Protein AF-0000000084550722 (afdb_homodimer)

Nearest PDB structures (foldseek):
  2cnt-assembly4_D  TM=8.130E-01  e=4.877E-07  Salmonella enterica subsp. enterica serovar Typhimurium str. LT2
  2a4n-assembly1_A  TM=6.985E-01  e=1.182E-06  Enterococcus faecium
  4u9w-assembly1_A  TM=6.053E-01  e=1.329E-04  Homo sapiens
  4u9w-assembly3_C  TM=6.004E-01  e=2.131E-04  Homo sapiens
  4u9w-assembly4_D  TM=6.083E-01  e=2.260E-04  Homo sapiens

Foldseek 3Di:
DWDWDWFDDDHDIKIKIKDQDDLVCVVVQQVLCCQQDDPPPDSVLTDDSQLVVLQCVQPSLQWMFMDINRHTFKIWGWAAAQPLVDAAALCGCCVSSSNPVGDPPHQEIETNDITGRPVCPPRCVRLVSVVSVLVSNLVSVGWKYKYWAAQLQCLVCVVPDPLVVVVVCCLVVNDPGPIPVVVVVSVWHFDDKHALRADDVSRNNITTIIMGTNPVPD/DWDWDWFDDPHDIKIKIKDQDDLVCVVVQQVLCCQQDDPPPDSVLGDDSQLVVLQCVQPSLQWMFMDINRHTFKIWGWAAAQPPVDAAALCGCCVSSSNPVGDPPHQEIETNDITGRPVCPPRCVRLVSVVSVLVSNLVSVGWKYKYWAAQLQCLVCVVPDPLVVVVVCCLVVNDPGPIPVVVVVSVWHFDDKHALRADDVSRNNITTIIMGTNPVPD

Secondary structure (DSSP, 8-state):
-EEEEEEEETTEEEEEEEEE--GGGHHHHHHHHHHHS-TTS-GGGS--HHHHHHHHHH-GGGEEEEEETTEEEEEEEEEEES-TTS---HHHHHTTTT-TT--TT-SEEEEEEEEE-GGGTTS-HHHHHHHHHHHHHHHHT-SEEEEEE--GGGGGTTTTS-HHHHHHHHHTTSS--TTHHHHHHTT-EEEEEETT-S--GGGTT-EEEEEEE-TT--/-EEEEEEEETTEEEEEEEEE--GGGHHHHHHHHHHHS-TTS-GGGS--HHHHHHHHHH-GGGEEEEEETTEEEEEEEEEEES-TTS---HHHHHTTTT-TT--TT-SEEEEEEEEE-GGGTTS-HHHHHHHHHHHHHHHHT-SEEEEEE--GGGGGTTTTS-HHHHHHHHHTTSS--TTHHHHHHTT-EEEEEETT-S--GGGTT-EEEEEEE-TT--

pLDDT: mean 95.19, std 5.8, range [63.72, 98.81]

Radius of gyration: 22.68 Å; Cα contacts (8 Å, |Δi|>4): 903; chains: 2; bounding box: 43×63×56 Å

InterPro domains:
  IPR000182 GNAT domain [PF00583] (28-143)
  IPR000182 GNAT domain [PS51186] (16-215)
  IPR016181 Acyl-CoA N-acyltransferase [SSF55729] (16-145)

Solvent-accessible surface area (backbone atoms only — not comparable to full-atom values): 23293 Å² total; per-residue (Å²): 93,50,40,70,38,48,42,72,58,93,83,42,73,40,48,34,38,39,28,54,55,55,82,90,42,46,69,60,51,40,51,39,46,48,64,53,48,42,82,88,47,60,72,85,72,46,74,46,70,67,31,54,50,33,38,51,69,72,34,39,90,33,24,35,28,33,24,51,72,85,37,85,38,32,37,37,34,35,37,30,29,78,68,78,86,53,92,64,29,55,49,68,74,23,46,70,65,30,38,78,70,49,31,96,81,28,42,28,39,33,49,71,49,74,47,56,27,68,91,53,62,91,67,56,58,69,50,52,54,48,48,52,50,53,45,45,32,42,59,72,66,30,54,24,39,36,33,74,36,54,38,56,50,43,57,79,42,57,92,77,45,52,72,69,55,51,49,52,33,36,77,71,49,75,42,80,26,77,49,51,48,48,40,28,64,63,39,33,41,84,73,46,81,36,71,71,20,49,97,37,77,41,28,71,16,26,21,36,35,30,30,38,66,28,34,77,68,127,92,51,40,70,37,48,42,75,58,102,76,43,73,39,49,32,40,39,28,55,55,55,81,89,41,45,69,60,50,41,51,39,45,47,65,53,47,42,82,87,46,60,71,86,72,45,74,45,70,68,33,55,51,33,36,51,68,73,35,42,88,33,23,34,29,31,24,51,74,85,37,84,39,34,38,38,34,36,38,29,31,78,68,78,87,54,92,62,30,54,49,69,76,23,46,69,67,30,38,78,71,49,30,96,81,28,40,28,39,33,50,71,49,75,47,56,28,66,92,53,63,91,66,55,57,68,49,53,53,49,50,52,50,53,46,45,32,42,60,71,65,30,55,24,39,35,33,72,35,52,37,57,48,42,56,80,43,55,93,77,44,53,71,68,55,50,48,52,33,36,77,70,50,75,41,81,27,78,49,51,46,49,40,27,62,64,40,33,41,84,73,47,80,35,73,70,20,48,97,37,77,41,27,71,15,26,21,36,35,31,30,37,68,30,32,78,66,126

Structure (mmCIF, N/CA/C/O backbone):
data_AF-0000000084550722-model_v1
#
loop_
_entity.id
_entity.type
_entity.pdbx_description
1 polymer 'N-acetyltransferase GCN5'
#
loop_
_atom_site.group_PDB
_atom_site.id
_atom_site.type_symbol
_atom_site.label_atom_id
_atom_site.label_alt_id
_atom_site.label_comp_id
_atom_site.label_asym_id
_atom_site.label_entity_id
_atom_site.label_seq_id
_atom_site.pdbx_PDB_ins_code
_atom_site.Cartn_x
_atom_site.Cartn_y
_atom_site.Cartn_z
_atom_site.occupancy
_atom_site.B_iso_or_equiv
_atom_site.auth_seq_id
_atom_site.auth_comp_id
_atom_site.auth_asym_id
_atom_site.auth_atom_id
_atom_site.pdbx_PDB_model_num
ATOM 1 N N . MET A 1 1 ? 12.133 0.749 10.172 1 95.81 1 MET A N 1
ATOM 2 C CA . MET A 1 1 ? 11.656 0.636 8.805 1 95.81 1 MET A CA 1
ATOM 3 C C . MET A 1 1 ? 12.812 0.672 7.812 1 95.81 1 MET A C 1
ATOM 5 O O . MET A 1 1 ? 13.703 1.52 7.922 1 95.81 1 MET A O 1
ATOM 9 N N . ASN A 1 2 ? 12.953 -0.223 6.938 1 97.06 2 ASN A N 1
ATOM 10 C CA . ASN A 1 2 ? 13.828 -0.242 5.766 1 97.06 2 ASN A CA 1
ATOM 11 C C . ASN A 1 2 ? 13.203 -1.031 4.617 1 97.06 2 ASN A C 1
ATOM 13 O O . ASN A 1 2 ? 13.078 -2.254 4.695 1 97.06 2 ASN A O 1
ATOM 17 N N . LYS A 1 3 ? 12.828 -0.32 3.633 1 97.19 3 LYS A N 1
ATOM 18 C CA . LYS A 1 3 ? 12.047 -0.881 2.531 1 97.19 3 LYS A CA 1
ATOM 19 C C . LYS A 1 3 ? 12.602 -0.426 1.182 1 97.19 3 LYS A C 1
ATOM 21 O O . LYS A 1 3 ? 12.82 0.767 0.967 1 97.19 3 LYS A O 1
ATOM 26 N N . ASN A 1 4 ? 12.852 -1.379 0.296 1 97.31 4 ASN A N 1
ATOM 27 C CA . ASN A 1 4 ? 13.273 -1.083 -1.07 1 97.31 4 ASN A CA 1
ATOM 28 C C . ASN A 1 4 ? 12.195 -1.471 -2.082 1 97.31 4 ASN A C 1
ATOM 30 O O . ASN A 1 4 ? 11.547 -2.504 -1.935 1 97.31 4 ASN A O 1
ATOM 34 N N . LEU A 1 5 ? 12.016 -0.665 -3.059 1 97.38 5 LEU A N 1
ATOM 35 C CA . LEU A 1 5 ? 11.078 -0.958 -4.133 1 97.38 5 LEU A CA 1
ATOM 36 C C . LEU A 1 5 ? 11.453 -0.206 -5.406 1 97.38 5 LEU A C 1
ATOM 38 O O . LEU A 1 5 ? 12.375 0.611 -5.398 1 97.38 5 LEU A O 1
ATOM 42 N N . PHE A 1 6 ? 10.797 -0.544 -6.484 1 96.25 6 PHE A N 1
ATOM 43 C CA . PHE A 1 6 ? 10.945 0.163 -7.75 1 96.25 6 PHE A CA 1
ATOM 44 C C . PHE A 1 6 ? 9.695 0.983 -8.062 1 96.25 6 PHE A C 1
ATOM 46 O O . PHE A 1 6 ? 8.578 0.573 -7.734 1 96.25 6 PHE A O 1
ATOM 53 N N . ILE A 1 7 ? 9.898 2.1 -8.617 1 95.5 7 ILE A N 1
ATOM 54 C CA . ILE A 1 7 ? 8.812 2.873 -9.219 1 95.5 7 ILE A CA 1
ATOM 55 C C . ILE A 1 7 ? 9.086 3.074 -10.703 1 95.5 7 ILE A C 1
ATOM 57 O O . ILE A 1 7 ? 10.234 3.283 -11.109 1 95.5 7 ILE A O 1
ATOM 61 N N . PHE A 1 8 ? 8.016 2.941 -11.477 1 91.69 8 PHE A N 1
ATOM 62 C CA . PHE A 1 8 ? 8.125 3.117 -12.922 1 91.69 8 PHE A CA 1
ATOM 63 C C . PHE A 1 8 ? 7.387 4.371 -13.375 1 91.69 8 PHE A C 1
ATOM 65 O O . PHE A 1 8 ? 6.258 4.621 -12.945 1 91.69 8 PHE A O 1
ATOM 72 N N . ASN A 1 9 ? 7.926 5.152 -14.023 1 88.94 9 ASN A N 1
ATOM 73 C CA . ASN A 1 9 ? 7.336 6.328 -14.656 1 88.94 9 ASN A CA 1
ATOM 74 C C . ASN A 1 9 ? 7.758 6.457 -16.109 1 88.94 9 ASN A C 1
ATOM 76 O O . ASN A 1 9 ? 8.938 6.664 -16.406 1 88.94 9 ASN A O 1
ATOM 80 N N . LYS A 1 10 ? 6.789 6.254 -17.031 1 80.94 10 LYS A N 1
ATOM 81 C CA . LYS A 1 10 ? 7.039 6.164 -18.469 1 80.94 10 LYS A CA 1
ATOM 82 C C . LYS A 1 10 ? 8.039 5.055 -18.781 1 80.94 10 LYS A C 1
ATOM 84 O O . LYS A 1 10 ? 7.84 3.9 -18.391 1 80.94 10 LYS A O 1
ATOM 89 N N . SER A 1 11 ? 9.188 5.195 -19.156 1 77.5 11 SER A N 1
ATOM 90 C CA . SER A 1 11 ? 10.133 4.156 -19.531 1 77.5 11 SER A CA 1
ATOM 91 C C . SER A 1 11 ? 11.32 4.113 -18.578 1 77.5 11 SER A C 1
ATOM 93 O O . SER A 1 11 ? 12.312 3.434 -18.844 1 77.5 11 SER A O 1
ATOM 95 N N . LYS A 1 12 ? 11.047 4.867 -17.562 1 89.25 12 LYS A N 1
ATOM 96 C CA . LYS A 1 12 ? 12.18 4.906 -16.641 1 89.25 12 LYS A CA 1
ATOM 97 C C . LYS A 1 12 ? 11.844 4.211 -15.32 1 89.25 12 LYS A C 1
ATOM 99 O O . LYS A 1 12 ? 10.75 4.375 -14.789 1 89.25 12 LYS A O 1
ATOM 104 N N . ARG A 1 13 ? 12.766 3.367 -14.82 1 92.81 13 ARG A N 1
ATOM 105 C CA . ARG A 1 13 ? 12.656 2.699 -13.531 1 92.81 13 ARG A CA 1
ATOM 106 C C . ARG A 1 13 ? 13.516 3.398 -12.477 1 92.81 13 ARG A C 1
ATOM 108 O O . ARG A 1 13 ? 14.688 3.68 -12.711 1 92.81 13 ARG A O 1
ATOM 115 N N . TYR A 1 14 ? 12.945 3.74 -11.297 1 95.38 14 TYR A N 1
ATOM 116 C CA . TYR A 1 14 ? 13.625 4.375 -10.172 1 95.38 14 TYR A CA 1
ATOM 117 C C . TYR A 1 14 ? 13.766 3.414 -9 1 95.38 14 TYR A C 1
ATOM 119 O O . TYR A 1 14 ? 12.836 2.658 -8.703 1 95.38 14 TYR A O 1
ATOM 127 N N . GLU A 1 15 ? 14.945 3.432 -8.43 1 96.69 15 GLU A N 1
ATOM 128 C CA . GLU A 1 15 ? 15.117 2.723 -7.164 1 96.69 15 GLU A CA 1
ATOM 129 C C . GLU A 1 15 ? 14.688 3.592 -5.984 1 96.69 15 GLU A C 1
ATOM 131 O O . GLU A 1 15 ? 15.148 4.727 -5.844 1 96.69 15 GLU A O 1
ATOM 136 N N . VAL A 1 16 ? 13.859 3.064 -5.219 1 98.12 16 VAL A N 1
ATOM 137 C CA . VAL A 1 16 ? 13.297 3.838 -4.117 1 98.12 16 VAL A CA 1
ATOM 138 C C . VAL A 1 16 ? 13.562 3.123 -2.795 1 98.12 16 VAL A C 1
ATOM 140 O O . VAL A 1 16 ? 13.484 1.896 -2.719 1 98.12 16 VAL A O 1
ATOM 143 N N . ARG A 1 17 ? 13.914 3.898 -1.802 1 98.5 17 ARG A N 1
ATOM 144 C CA . ARG A 1 17 ? 14.148 3.365 -0.464 1 98.5 17 ARG A CA 1
ATOM 145 C C . ARG A 1 17 ? 13.406 4.18 0.589 1 98.5 17 ARG A C 1
ATOM 147 O O . ARG A 1 17 ? 13.469 5.41 0.585 1 98.5 17 ARG A O 1
ATOM 154 N N . VAL A 1 18 ? 12.586 3.58 1.437 1 98.75 18 VAL A N 1
ATOM 155 C CA . VAL A 1 18 ? 11.945 4.203 2.594 1 98.75 18 VAL A CA 1
ATOM 156 C C . VAL A 1 18 ? 12.656 3.762 3.871 1 98.75 18 VAL A C 1
ATOM 158 O O . VAL A 1 18 ? 12.914 2.572 4.07 1 98.75 18 VAL A O 1
ATOM 161 N N . ARG A 1 19 ? 13 4.648 4.676 1 98.69 19 ARG A N 1
ATOM 162 C CA . ARG A 1 19 ? 13.703 4.352 5.922 1 98.69 19 ARG A CA 1
ATOM 163 C C . ARG A 1 19 ? 13.461 5.438 6.961 1 98.69 19 ARG A C 1
ATOM 165 O O . ARG A 1 19 ? 12.922 6.5 6.641 1 98.69 19 ARG A O 1
ATOM 172 N N . ASN A 1 20 ? 13.766 5.113 8.227 1 98.69 20 ASN A N 1
ATOM 173 C CA . ASN A 1 20 ? 13.766 6.16 9.242 1 98.69 20 ASN A CA 1
ATOM 174 C C . ASN A 1 20 ? 14.875 7.176 9 1 98.69 20 ASN A C 1
ATOM 176 O O . ASN A 1 20 ? 15.992 6.809 8.617 1 98.69 20 ASN A O 1
ATOM 180 N N . TYR A 1 21 ? 14.523 8.469 9.148 1 98.56 21 TYR A N 1
ATOM 181 C CA . TYR A 1 21 ? 15.586 9.453 9 1 98.56 21 TYR A CA 1
ATOM 182 C C . TYR A 1 21 ? 16.312 9.672 10.32 1 98.56 21 TYR A C 1
ATOM 184 O O . TYR A 1 21 ? 15.773 9.391 11.391 1 98.56 21 TYR A O 1
ATOM 192 N N . THR A 1 22 ? 17.578 10.102 10.195 1 98.06 22 THR A N 1
ATOM 193 C CA . THR A 1 22 ? 18.469 10.367 11.32 1 98.06 22 THR A CA 1
ATOM 194 C C . THR A 1 22 ? 19 11.797 11.266 1 98.06 22 THR A C 1
ATOM 196 O O . THR A 1 22 ? 18.656 12.562 10.359 1 98.06 22 THR A O 1
ATOM 199 N N . ASN A 1 23 ? 19.781 12.109 12.273 1 98.06 23 ASN A N 1
ATOM 200 C CA . ASN A 1 23 ? 20.359 13.453 12.32 1 98.06 23 ASN A CA 1
ATOM 201 C C . ASN A 1 23 ? 21.203 13.75 11.086 1 98.06 23 ASN A C 1
ATOM 203 O O . ASN A 1 23 ? 21.328 14.906 10.688 1 98.06 23 ASN A O 1
ATOM 207 N N . GLU A 1 24 ? 21.703 12.75 10.43 1 98 24 GLU A N 1
ATOM 208 C CA . GLU A 1 24 ? 22.5 12.93 9.219 1 98 24 GLU A CA 1
ATOM 209 C C . GLU A 1 24 ? 21.641 13.461 8.07 1 98 24 GLU A C 1
ATOM 211 O O . GLU A 1 24 ? 22.172 13.961 7.074 1 98 24 GLU A O 1
ATOM 216 N N . ASP A 1 25 ? 20.344 13.375 8.211 1 98.25 25 ASP A N 1
ATOM 217 C CA . ASP A 1 25 ? 19.422 13.758 7.141 1 98.25 25 ASP A CA 1
ATOM 218 C C . ASP A 1 25 ? 18.875 15.164 7.363 1 98.25 25 ASP A C 1
ATOM 220 O O . ASP A 1 25 ? 18.141 15.695 6.52 1 98.25 25 ASP A O 1
ATOM 224 N N . PHE A 1 26 ? 19.234 15.82 8.477 1 98 26 PHE A N 1
ATOM 225 C CA . PHE A 1 26 ? 18.547 17.031 8.898 1 98 26 PHE A CA 1
ATOM 226 C C . PHE A 1 26 ? 18.703 18.141 7.859 1 98 26 PHE A C 1
ATOM 228 O O . PHE A 1 26 ? 17.719 18.781 7.477 1 98 26 PHE A O 1
ATOM 235 N N . SER A 1 27 ? 19.922 18.344 7.398 1 97.38 27 SER A N 1
ATOM 236 C CA . SER A 1 27 ? 20.156 19.406 6.418 1 97.38 27 SER A CA 1
ATOM 237 C C . SER A 1 27 ? 19.328 19.188 5.16 1 97.38 27 SER A C 1
ATOM 239 O O . SER A 1 27 ? 18.688 20.109 4.652 1 97.38 27 SER A O 1
ATOM 241 N N . ASP A 1 28 ? 19.312 17.938 4.66 1 97.38 28 ASP A N 1
ATOM 242 C CA . ASP A 1 28 ? 18.547 17.609 3.463 1 97.38 28 ASP A CA 1
ATOM 243 C C . ASP A 1 28 ? 17.047 17.766 3.709 1 97.38 28 ASP A C 1
ATOM 245 O O . ASP A 1 28 ? 16.297 18.188 2.82 1 97.38 28 ASP A O 1
ATOM 249 N N . LEU A 1 29 ? 16.609 17.406 4.906 1 97.62 29 LEU A N 1
ATOM 250 C CA . LEU A 1 29 ? 15.195 17.516 5.25 1 97.62 29 LEU A CA 1
ATOM 251 C C . LEU A 1 29 ? 14.75 18.969 5.266 1 97.62 29 LEU A C 1
ATOM 253 O O . LEU A 1 29 ? 13.672 19.312 4.773 1 97.62 29 LEU A O 1
ATOM 257 N N . ILE A 1 30 ? 15.531 19.844 5.859 1 95.88 30 ILE A N 1
ATOM 258 C CA . ILE A 1 30 ? 15.211 21.266 5.934 1 95.88 30 ILE A CA 1
ATOM 259 C C . ILE A 1 30 ? 15.18 21.859 4.527 1 95.88 30 ILE A C 1
ATOM 261 O O . ILE A 1 30 ? 14.273 22.625 4.191 1 95.88 30 ILE A O 1
ATOM 265 N N . GLU A 1 31 ? 16.141 21.438 3.709 1 94.5 31 GLU A N 1
ATOM 266 C CA . GLU A 1 31 ? 16.156 21.891 2.324 1 94.5 31 GLU A CA 1
ATOM 267 C C . GLU A 1 31 ? 14.93 21.406 1.561 1 94.5 31 GLU A C 1
ATOM 269 O O . GLU A 1 31 ? 14.367 22.156 0.753 1 94.5 31 GLU A O 1
ATOM 274 N N . LEU A 1 32 ? 14.578 20.203 1.771 1 94.88 32 LEU A N 1
ATOM 275 C CA . LEU A 1 32 ? 13.375 19.625 1.174 1 94.88 32 LEU A CA 1
ATOM 276 C C . LEU A 1 32 ? 12.148 20.469 1.498 1 94.88 32 LEU A C 1
ATOM 278 O O . LEU A 1 32 ? 11.344 20.766 0.614 1 94.88 32 LEU A O 1
ATOM 282 N N . GLN A 1 33 ? 11.977 20.844 2.766 1 92.44 33 GLN A N 1
ATOM 283 C CA . GLN A 1 33 ? 10.844 21.672 3.178 1 92.44 33 GLN A CA 1
ATOM 284 C C . GLN A 1 33 ? 10.875 23.031 2.48 1 92.44 33 GLN A C 1
ATOM 286 O O . GLN A 1 33 ? 9.836 23.531 2.043 1 92.44 33 GLN A O 1
ATOM 291 N N . ARG A 1 34 ? 12.039 23.578 2.414 1 91.31 34 ARG A N 1
ATOM 292 C CA . ARG A 1 34 ? 12.188 24.875 1.753 1 91.31 34 ARG A CA 1
ATOM 293 C C . ARG A 1 34 ? 11.695 24.812 0.311 1 91.31 34 ARG A C 1
ATOM 295 O O . ARG A 1 34 ? 11.031 25.734 -0.166 1 91.31 34 ARG A O 1
ATOM 302 N N . LYS A 1 35 ? 12.008 23.719 -0.384 1 90.75 35 LYS A N 1
ATOM 303 C CA . LYS A 1 35 ? 11.586 23.547 -1.77 1 90.75 35 LYS A CA 1
ATOM 304 C C . LYS A 1 35 ? 10.078 23.312 -1.86 1 90.75 35 LYS A C 1
ATOM 306 O O . LYS A 1 35 ? 9.422 23.844 -2.756 1 90.75 35 LYS A O 1
ATOM 311 N N . ALA A 1 36 ? 9.602 22.5 -0.955 1 85.56 36 ALA A N 1
ATOM 312 C CA . ALA A 1 36 ? 8.195 22.109 -0.988 1 85.56 36 ALA A CA 1
ATOM 313 C C . ALA A 1 36 ? 7.289 23.266 -0.608 1 85.56 36 ALA A C 1
ATOM 315 O O . ALA A 1 36 ? 6.152 23.359 -1.077 1 85.56 36 ALA A O 1
ATOM 316 N N . PHE A 1 37 ? 7.75 24.078 0.246 1 83.88 37 PHE A N 1
ATOM 317 C CA . PHE A 1 37 ? 6.992 25.234 0.732 1 83.88 37 PHE A CA 1
ATOM 318 C C . PHE A 1 37 ? 7.77 26.516 0.509 1 83.88 37 PHE A C 1
ATOM 320 O O . PHE A 1 37 ? 8.227 27.156 1.466 1 83.88 37 PHE A O 1
ATOM 327 N N . PRO A 1 38 ? 7.75 26.891 -0.696 1 76 38 PRO A N 1
ATOM 328 C CA . PRO A 1 38 ? 8.516 28.094 -1.02 1 76 38 PRO A CA 1
ATOM 329 C C . PRO A 1 38 ? 7.836 29.375 -0.546 1 76 38 PRO A C 1
ATOM 331 O O . PRO A 1 38 ? 6.66 29.359 -0.172 1 76 38 PRO A O 1
ATOM 334 N N . PRO A 1 39 ? 8.711 30.453 -0.538 1 72 39 PRO A N 1
ATOM 335 C CA . PRO A 1 39 ? 8.039 31.719 -0.287 1 72 39 PRO A CA 1
ATOM 336 C C . PRO A 1 39 ? 6.785 31.906 -1.145 1 72 39 PRO A C 1
ATOM 338 O O . PRO A 1 39 ? 6.746 31.453 -2.291 1 72 39 PRO A O 1
ATOM 341 N N . PRO A 1 40 ? 5.75 32.562 -0.387 1 72.56 40 PRO A N 1
ATOM 342 C CA . PRO A 1 40 ? 5.738 33.375 0.822 1 72.56 40 PRO A CA 1
ATOM 343 C C . PRO A 1 40 ? 5.547 32.562 2.096 1 72.56 40 PRO A C 1
ATOM 345 O O . PRO A 1 40 ? 5.234 33.125 3.152 1 72.56 40 PRO A O 1
ATOM 348 N N . PHE A 1 41 ? 5.629 31.234 1.91 1 72.94 41 PHE A N 1
ATOM 349 C CA . PHE A 1 41 ? 5.578 30.453 3.133 1 72.94 41 PHE A CA 1
ATOM 350 C C . PHE A 1 41 ? 6.668 30.891 4.105 1 72.94 41 PHE A C 1
ATOM 352 O O . PHE A 1 41 ? 7.832 31.016 3.723 1 72.94 41 PHE A O 1
ATOM 359 N N . PRO A 1 42 ? 6.242 31.219 5.363 1 74.88 42 PRO A N 1
ATOM 360 C CA . PRO A 1 42 ? 7.227 31.719 6.32 1 74.88 42 PRO A CA 1
ATOM 361 C C . PRO A 1 42 ? 8.328 30.703 6.629 1 74.88 42 PRO A C 1
ATOM 363 O O . PRO A 1 42 ? 8.039 29.562 6.988 1 74.88 42 PRO A O 1
ATOM 366 N N . SER A 1 43 ? 9.516 31.141 6.559 1 78 43 SER A N 1
ATOM 367 C CA . SER A 1 43 ? 10.664 30.266 6.754 1 78 43 SER A CA 1
ATOM 368 C C . SER A 1 43 ? 10.734 29.766 8.188 1 78 43 SER A C 1
ATOM 370 O O . SER A 1 43 ? 11.297 28.703 8.453 1 78 43 SER A O 1
ATOM 372 N N . ASP A 1 44 ? 10.18 30.594 9.062 1 77.81 44 ASP A N 1
ATOM 373 C CA . ASP A 1 44 ? 10.234 30.219 10.469 1 77.81 44 ASP A CA 1
ATOM 374 C C . ASP A 1 44 ? 9.32 29.047 10.766 1 77.81 44 ASP A C 1
ATOM 376 O O . ASP A 1 44 ? 9.398 28.438 11.844 1 77.81 44 ASP A O 1
ATOM 380 N N . LEU A 1 45 ? 8.57 28.656 9.719 1 77.56 45 LEU A N 1
ATOM 381 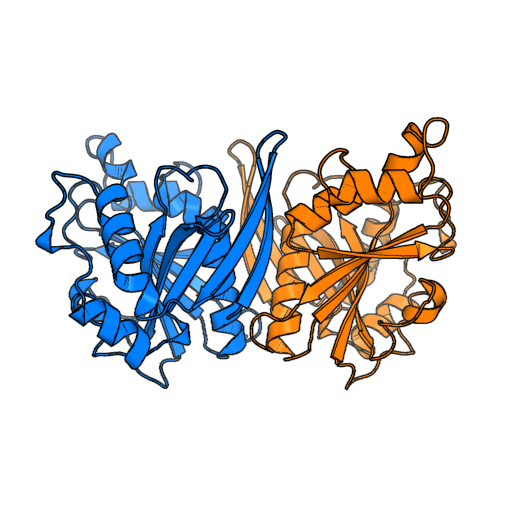C CA . LEU A 1 45 ? 7.648 27.531 9.898 1 77.56 45 LEU A CA 1
ATOM 382 C C . LEU A 1 45 ? 8.242 26.234 9.352 1 77.56 45 LEU A C 1
ATOM 384 O O . LEU A 1 45 ? 7.648 25.172 9.492 1 77.56 45 LEU A O 1
ATOM 388 N N . LEU A 1 46 ? 9.422 26.359 8.852 1 86.38 46 LEU A N 1
ATOM 389 C CA . LEU A 1 46 ? 10.148 25.156 8.445 1 86.38 46 LEU A CA 1
ATOM 390 C C . LEU A 1 46 ? 10.648 24.391 9.656 1 86.38 46 LEU A C 1
ATOM 392 O O . LEU A 1 46 ? 10.742 24.938 10.758 1 86.38 46 LEU A O 1
ATOM 396 N N . TRP A 1 47 ? 10.875 23.125 9.414 1 90.62 47 TRP A N 1
ATOM 397 C CA . TRP A 1 47 ? 11.461 22.344 10.5 1 90.62 47 TRP A CA 1
ATOM 398 C C . TRP A 1 47 ? 12.781 22.953 10.953 1 90.62 47 TRP A C 1
ATOM 400 O O . TRP A 1 47 ? 13.602 23.359 10.125 1 90.62 47 TRP A O 1
ATOM 410 N N . ASN A 1 48 ? 12.992 23.078 12.18 1 93.5 48 ASN A N 1
ATOM 411 C CA . ASN A 1 48 ? 14.297 23.422 12.734 1 93.5 48 ASN A CA 1
ATOM 412 C C . ASN A 1 48 ? 14.969 22.203 13.367 1 93.5 48 ASN A C 1
ATOM 414 O O . ASN A 1 48 ? 14.352 21.141 13.508 1 93.5 48 ASN A O 1
ATOM 418 N N . ASN A 1 49 ? 16.172 22.359 13.664 1 96 49 ASN A N 1
ATOM 419 C CA . ASN A 1 49 ? 16.953 21.25 14.195 1 96 49 ASN A CA 1
ATOM 420 C C . ASN A 1 49 ? 16.359 20.719 15.492 1 96 49 ASN A C 1
ATOM 422 O O . ASN A 1 49 ? 16.422 19.516 15.766 1 96 49 ASN A O 1
ATOM 426 N N . GLU A 1 50 ? 15.828 21.578 16.266 1 96.88 50 GLU A N 1
ATOM 427 C CA . GLU A 1 50 ? 15.25 21.156 17.531 1 96.88 50 GLU A CA 1
ATOM 428 C C . GLU A 1 50 ? 14.016 20.281 17.312 1 96.88 50 GLU A C 1
ATOM 430 O O . GLU A 1 50 ? 13.852 19.25 17.984 1 96.88 50 GLU A O 1
ATOM 435 N N . GLN A 1 51 ? 13.172 20.688 16.438 1 97.5 51 GLN A N 1
ATOM 436 C CA . GLN A 1 51 ? 12 19.875 16.094 1 97.5 51 GLN A CA 1
ATOM 437 C C . GLN A 1 51 ? 12.414 18.516 15.555 1 97.5 51 GLN A C 1
ATOM 439 O O . GLN A 1 51 ? 11.914 17.484 16.016 1 97.5 51 GLN A O 1
ATOM 444 N N . LEU A 1 52 ? 13.328 18.547 14.609 1 98.19 52 LEU A N 1
ATOM 445 C CA . LEU A 1 52 ? 13.789 17.312 14 1 98.19 52 LEU A CA 1
ATOM 446 C C . LEU A 1 52 ? 14.438 16.391 15.031 1 98.19 52 LEU A C 1
ATOM 448 O O . LEU A 1 52 ? 14.227 15.18 15.016 1 98.19 52 LEU A O 1
ATOM 452 N N . THR A 1 53 ? 15.227 16.969 15.945 1 98.56 53 THR A N 1
ATOM 453 C CA . THR A 1 53 ? 15.828 16.188 17.016 1 98.56 53 THR A CA 1
ATOM 454 C C . THR A 1 53 ? 14.75 15.562 17.906 1 98.56 53 THR A C 1
ATOM 456 O O . THR A 1 53 ? 14.867 14.406 18.297 1 98.56 53 THR A O 1
ATOM 459 N N . SER A 1 54 ? 13.742 16.328 18.203 1 98.62 54 SER A N 1
ATOM 460 C CA . SER A 1 54 ? 12.641 15.805 19 1 98.62 54 SER A CA 1
ATOM 461 C C . SER A 1 54 ? 11.969 14.617 18.328 1 98.62 54 SER A C 1
ATOM 463 O O . SER A 1 54 ? 11.656 13.617 18.969 1 98.62 54 SER A O 1
ATOM 465 N N . HIS A 1 55 ? 11.75 14.711 17.031 1 98.56 55 HIS A N 1
ATOM 466 C CA . HIS A 1 55 ? 11.117 13.641 16.266 1 98.56 55 HIS A CA 1
ATOM 467 C C . HIS A 1 55 ? 11.859 12.32 16.438 1 98.56 55 HIS A C 1
ATOM 469 O O . HIS A 1 55 ? 11.25 11.305 16.812 1 98.56 55 HIS A O 1
ATOM 475 N N . ILE A 1 56 ? 13.203 12.328 16.234 1 98.5 56 ILE A N 1
ATOM 476 C CA . ILE A 1 56 ? 13.969 11.086 16.172 1 98.5 56 ILE A CA 1
ATOM 477 C C . ILE A 1 56 ? 14.242 10.586 17.594 1 98.5 56 ILE A C 1
ATOM 479 O O . ILE A 1 56 ? 14.648 9.43 17.781 1 98.5 56 ILE A O 1
ATOM 483 N N . THR A 1 57 ? 14.047 11.461 18.594 1 98.38 57 THR A N 1
ATOM 484 C CA . THR A 1 57 ? 14.258 11.062 19.984 1 98.38 57 THR A CA 1
ATOM 485 C C . THR A 1 57 ? 12.969 10.523 20.594 1 98.38 57 THR A C 1
ATOM 487 O O . THR A 1 57 ? 12.977 9.508 21.281 1 98.38 57 THR A O 1
ATOM 490 N N . LYS A 1 58 ? 11.875 11.18 20.328 1 98.38 58 LYS A N 1
ATOM 491 C CA . LYS A 1 58 ? 10.609 10.836 20.969 1 98.38 58 LYS A CA 1
ATOM 492 C C . LYS A 1 58 ? 9.945 9.656 20.266 1 98.38 58 LYS A C 1
ATOM 494 O O . LYS A 1 58 ? 9.375 8.773 20.922 1 98.38 58 LYS A O 1
ATOM 499 N N . PHE A 1 59 ? 9.977 9.672 18.953 1 98.62 59 PHE A N 1
ATOM 500 C CA . PHE A 1 59 ? 9.289 8.609 18.234 1 98.62 59 PHE A CA 1
ATOM 501 C C . PHE A 1 59 ? 9.961 8.344 16.891 1 98.62 59 PHE A C 1
ATOM 503 O O . PHE A 1 59 ? 9.383 8.609 15.836 1 98.62 59 PHE A O 1
ATOM 510 N N . PRO A 1 60 ? 11.133 7.711 16.922 1 98.38 60 PRO A N 1
ATOM 511 C CA . PRO A 1 60 ? 11.875 7.457 15.688 1 98.38 60 PRO A CA 1
ATOM 512 C C . PRO A 1 60 ? 11.109 6.574 14.711 1 98.38 60 PRO A C 1
ATOM 514 O O . PRO A 1 60 ? 11.281 6.691 13.492 1 98.38 60 PRO A O 1
ATOM 517 N N . GLU A 1 61 ? 10.164 5.738 15.133 1 98.19 61 GLU A N 1
ATOM 518 C CA . GLU A 1 61 ? 9.398 4.844 14.266 1 98.19 61 GLU A CA 1
ATOM 519 C C . GLU A 1 61 ? 8.484 5.629 13.328 1 98.19 61 GLU A C 1
ATOM 521 O O . GLU A 1 61 ? 8.133 5.152 12.25 1 98.19 61 GLU A O 1
ATOM 526 N N . GLY A 1 62 ? 8.125 6.832 13.758 1 98.56 62 GLY A N 1
ATOM 527 C CA . GLY A 1 62 ? 7.242 7.664 12.953 1 98.56 62 GLY A CA 1
ATOM 528 C C . GLY A 1 62 ? 7.984 8.703 12.141 1 98.56 62 GLY A C 1
ATOM 529 O O . GLY A 1 62 ? 7.367 9.57 11.508 1 98.56 62 GLY A O 1
ATOM 530 N N . ALA A 1 63 ? 9.305 8.688 12.188 1 98.75 63 ALA A N 1
ATOM 531 C CA . ALA A 1 63 ? 10.164 9.602 11.445 1 98.75 63 ALA A CA 1
ATOM 532 C C . ALA A 1 63 ? 10.758 8.922 10.211 1 98.75 63 ALA A C 1
ATOM 534 O O . ALA A 1 63 ? 11.836 8.336 10.281 1 98.75 63 ALA A O 1
ATOM 535 N N . LEU A 1 64 ? 10.039 9.07 9.078 1 98.81 64 LEU A N 1
ATOM 536 C CA . LEU A 1 64 ? 10.414 8.336 7.879 1 98.81 64 LEU A CA 1
ATOM 537 C C . LEU A 1 64 ? 10.797 9.289 6.75 1 98.81 64 LEU A C 1
ATOM 539 O O . LEU A 1 64 ? 10.305 10.414 6.695 1 98.81 64 LEU A O 1
ATOM 543 N N . CYS A 1 65 ? 11.617 8.844 5.891 1 98.81 65 CYS A N 1
ATOM 544 C CA . CYS A 1 65 ? 11.938 9.547 4.652 1 98.81 65 CYS A CA 1
ATOM 545 C C . CYS A 1 65 ? 12 8.57 3.479 1 98.81 65 CYS A C 1
ATOM 547 O O . CYS A 1 65 ? 11.953 7.359 3.67 1 98.81 65 CYS A O 1
ATOM 549 N N . ILE A 1 66 ? 11.953 9.078 2.311 1 98.81 66 ILE A N 1
ATOM 550 C CA . ILE A 1 66 ? 11.977 8.305 1.074 1 98.81 66 ILE A CA 1
ATOM 551 C C . ILE A 1 66 ? 13.047 8.875 0.136 1 98.81 66 ILE A C 1
ATOM 553 O O . ILE A 1 66 ? 13.156 10.094 -0.022 1 98.81 66 ILE A O 1
ATOM 557 N N . GLN A 1 67 ? 13.852 7.996 -0.359 1 98.75 67 GLN A N 1
ATOM 558 C CA . GLN A 1 67 ? 14.914 8.352 -1.288 1 98.75 67 GLN A CA 1
ATOM 559 C C . GLN A 1 67 ? 14.648 7.789 -2.68 1 98.75 67 GLN A C 1
ATOM 561 O O . GLN A 1 67 ? 14.133 6.676 -2.814 1 98.75 67 GLN A O 1
ATOM 566 N N . VAL A 1 68 ? 14.938 8.562 -3.697 1 98.12 68 VAL A N 1
ATOM 567 C CA . VAL A 1 68 ? 14.914 8.133 -5.094 1 98.12 68 VAL A CA 1
ATOM 568 C C . VAL A 1 68 ? 16.328 8.133 -5.656 1 98.12 68 VAL A C 1
ATOM 570 O O . VAL A 1 68 ? 16.984 9.18 -5.707 1 98.12 68 VAL A O 1
ATOM 573 N N . ASP A 1 69 ? 16.734 6.988 -6.074 1 97.19 69 ASP A N 1
ATOM 574 C CA . ASP A 1 69 ? 18.094 6.824 -6.59 1 97.19 69 ASP A CA 1
ATOM 575 C C . ASP A 1 69 ? 19.125 7.438 -5.641 1 97.19 69 ASP A C 1
ATOM 577 O O . ASP A 1 69 ? 20.016 8.172 -6.074 1 97.19 69 ASP A O 1
ATOM 581 N N . GLY A 1 70 ? 18.875 7.273 -4.363 1 96.81 70 GLY A N 1
ATOM 582 C CA . GLY A 1 70 ? 19.844 7.633 -3.336 1 96.81 70 GLY A CA 1
ATOM 583 C C . GLY A 1 70 ? 19.672 9.055 -2.832 1 96.81 70 GLY A C 1
ATOM 584 O O . GLY A 1 70 ? 20.359 9.469 -1.891 1 96.81 70 GLY A O 1
ATOM 585 N N . LYS A 1 71 ? 18.766 9.805 -3.379 1 97.62 71 LYS A N 1
ATOM 586 C CA . LYS A 1 71 ? 18.562 11.195 -2.992 1 97.62 71 LYS A CA 1
ATOM 587 C C . LYS A 1 71 ? 17.25 11.359 -2.215 1 97.62 71 LYS A C 1
ATOM 589 O O . LYS A 1 71 ? 16.219 10.812 -2.6 1 97.62 71 LYS A O 1
ATOM 594 N N . LEU A 1 72 ? 17.375 12.133 -1.129 1 98.38 72 LEU A N 1
ATOM 595 C CA . LEU A 1 72 ? 16.172 12.391 -0.328 1 98.38 72 LEU A CA 1
ATOM 596 C C . LEU A 1 72 ? 15.109 13.109 -1.153 1 98.38 72 LEU A C 1
ATOM 598 O O . LEU A 1 72 ? 15.383 14.148 -1.748 1 98.38 72 LEU A O 1
ATOM 602 N N . ALA A 1 73 ? 13.922 12.508 -1.202 1 98.38 73 ALA A N 1
ATOM 603 C CA . ALA A 1 73 ? 12.867 13.023 -2.076 1 98.38 73 ALA A CA 1
ATOM 604 C C . ALA A 1 73 ? 11.609 13.352 -1.286 1 98.38 73 ALA A C 1
ATOM 606 O O . ALA A 1 73 ? 10.68 13.977 -1.81 1 98.38 73 ALA A O 1
ATOM 607 N N . GLY A 1 74 ? 11.531 12.969 -0.06 1 98.38 74 GLY A N 1
ATOM 608 C CA . GLY A 1 74 ? 10.359 13.219 0.761 1 98.38 74 GLY A CA 1
ATOM 609 C C . GLY A 1 74 ? 10.516 12.727 2.188 1 98.38 74 GLY A C 1
ATOM 610 O O . GLY A 1 74 ? 11.5 12.062 2.518 1 98.38 74 GLY A O 1
ATOM 611 N N . SER A 1 75 ? 9.539 13.102 3.033 1 98.44 75 SER A N 1
ATOM 612 C CA . SER A 1 75 ? 9.516 12.656 4.422 1 98.44 75 SER A CA 1
ATOM 613 C C . SER A 1 75 ? 8.094 12.68 4.988 1 98.44 75 SER A C 1
ATOM 615 O O . SER A 1 75 ? 7.207 13.32 4.422 1 98.44 75 SER A O 1
ATOM 617 N N . ILE A 1 76 ? 7.898 11.898 5.98 1 98.5 76 ILE A N 1
ATOM 618 C CA . ILE A 1 76 ? 6.648 11.875 6.734 1 98.5 76 ILE A CA 1
ATOM 619 C C . ILE A 1 76 ? 6.945 11.672 8.219 1 98.5 76 ILE A C 1
ATOM 621 O O . ILE A 1 76 ? 7.82 10.883 8.586 1 98.5 76 ILE A O 1
ATOM 625 N N . THR A 1 77 ? 6.297 12.438 9.078 1 98.69 77 THR A N 1
ATOM 626 C CA . THR A 1 77 ? 6.512 12.391 10.516 1 98.69 77 THR A CA 1
ATOM 627 C C . THR A 1 77 ? 5.191 12.18 11.258 1 98.69 77 THR A C 1
ATOM 629 O O . THR A 1 77 ? 4.164 12.75 10.883 1 98.69 77 THR A O 1
ATOM 632 N N . ALA A 1 78 ? 5.23 11.352 12.273 1 98.75 78 ALA A N 1
ATOM 633 C CA . ALA A 1 78 ? 4.039 11.07 13.07 1 98.75 78 ALA A CA 1
ATOM 634 C C . ALA A 1 78 ? 4.379 11.008 14.555 1 98.75 78 ALA A C 1
ATOM 636 O O . ALA A 1 78 ? 5.555 10.977 14.93 1 98.75 78 ALA A O 1
ATOM 637 N N . LEU A 1 79 ? 3.416 11.086 15.398 1 98.75 79 LEU A N 1
ATOM 638 C CA . LEU A 1 79 ? 3.506 10.789 16.828 1 98.75 79 LEU A CA 1
ATOM 639 C C . LEU A 1 79 ? 2.4 9.828 17.25 1 98.75 79 LEU A C 1
ATOM 641 O O . LEU A 1 79 ? 1.454 9.594 16.5 1 98.75 79 LEU A O 1
ATOM 645 N N . ARG A 1 80 ? 2.533 9.234 18.391 1 98.56 80 ARG A N 1
ATOM 646 C CA . ARG A 1 80 ? 1.46 8.445 18.984 1 98.56 80 ARG A CA 1
ATOM 647 C C . ARG A 1 80 ? 0.67 9.273 20 1 98.56 80 ARG A C 1
ATOM 649 O O . ARG A 1 80 ? 1.248 10.055 20.75 1 98.56 80 ARG A O 1
ATOM 656 N N . THR A 1 81 ? -0.632 9.102 19.938 1 98 81 THR A N 1
ATOM 657 C CA . THR A 1 81 ? -1.47 9.867 20.859 1 98 81 THR A CA 1
ATOM 658 C C . THR A 1 81 ? -2.77 9.117 21.156 1 98 81 THR A C 1
ATOM 660 O O . THR A 1 81 ? -3.178 8.242 20.391 1 98 81 THR A O 1
ATOM 663 N N . ASN A 1 82 ? -3.395 9.406 22.297 1 94.38 82 ASN A N 1
ATOM 664 C CA . ASN A 1 82 ? -4.742 8.953 22.609 1 94.38 82 ASN A CA 1
ATOM 665 C C . ASN A 1 82 ? -5.766 10.078 22.469 1 94.38 82 ASN A C 1
ATOM 667 O O . ASN A 1 82 ? -6.961 9.875 22.672 1 94.38 82 ASN A O 1
ATOM 671 N N . TYR A 1 83 ? -5.367 11.258 22.031 1 82.62 83 TYR A N 1
ATOM 672 C CA . TYR A 1 83 ? -6.129 12.508 22.016 1 82.62 83 TYR A CA 1
ATOM 673 C C . TYR A 1 83 ? -6.676 12.781 20.609 1 82.62 83 TYR A C 1
ATOM 675 O O . TYR A 1 83 ? -7.273 13.828 20.375 1 82.62 83 TYR A O 1
ATOM 683 N N . ALA A 1 84 ? -6.801 11.867 19.766 1 80.56 84 ALA A N 1
ATOM 684 C CA . ALA A 1 84 ? -7.117 12.18 18.375 1 80.56 84 ALA A CA 1
ATOM 685 C C . ALA A 1 84 ? -8.625 12.227 18.156 1 80.56 84 ALA A C 1
ATOM 687 O O . ALA A 1 84 ? -9.086 12.711 17.109 1 80.56 84 ALA A O 1
ATOM 688 N N . GLY A 1 85 ? -9.422 11.836 19.047 1 80.75 85 GLY A N 1
ATOM 689 C CA . GLY A 1 85 ? -10.867 11.797 18.875 1 80.75 85 GLY A CA 1
ATOM 690 C C . GLY A 1 85 ? -11.539 13.117 19.188 1 80.75 85 GLY A C 1
ATOM 691 O O . GLY A 1 85 ? -12.617 13.406 18.656 1 80.75 85 GLY A O 1
ATOM 692 N N . GLU A 1 86 ? -10.883 13.984 19.875 1 84.62 86 GLU A N 1
ATOM 693 C CA . GLU A 1 86 ? -11.43 15.273 20.266 1 84.62 86 GLU A CA 1
ATOM 694 C C . GLU A 1 86 ? -11 16.375 19.297 1 84.62 86 GLU A C 1
ATOM 696 O O . GLU A 1 86 ? -10.07 16.188 18.516 1 84.62 86 GLU A O 1
ATOM 701 N N . SER A 1 87 ? -11.836 17.406 19.344 1 91.12 87 SER A N 1
ATOM 702 C CA . SER A 1 87 ? -11.438 18.578 18.578 1 91.12 87 SER A CA 1
ATOM 703 C C . SER A 1 87 ? -10.062 19.078 19 1 91.12 87 SER A C 1
ATOM 705 O O . SER A 1 87 ? -9.773 19.156 20.203 1 91.12 87 SER A O 1
ATOM 707 N N . HIS A 1 88 ? -9.258 19.312 18.109 1 96.38 88 HIS A N 1
ATOM 708 C CA . HIS A 1 88 ? -7.914 19.828 18.359 1 96.38 88 HIS A CA 1
ATOM 709 C C . HIS A 1 88 ? -7.379 20.578 17.156 1 96.38 88 HIS A C 1
ATOM 711 O O . HIS A 1 88 ? -7.922 20.469 16.047 1 96.38 88 HIS A O 1
ATOM 717 N N . THR A 1 89 ? -6.41 21.375 17.406 1 96.62 89 THR A N 1
ATOM 718 C CA . THR A 1 89 ? -5.668 22.047 16.344 1 96.62 89 THR A CA 1
ATOM 719 C C . THR A 1 89 ? -4.383 21.281 16.031 1 96.62 89 THR A C 1
ATOM 721 O O . THR A 1 89 ? -3.971 20.406 16.781 1 96.62 89 THR A O 1
ATOM 724 N N . TRP A 1 90 ? -3.777 21.625 14.906 1 96.19 90 TRP A N 1
ATOM 725 C CA . TRP A 1 90 ? -2.48 21.062 14.57 1 96.19 90 TRP A CA 1
ATOM 726 C C . TRP A 1 90 ? -1.456 21.344 15.664 1 96.19 90 TRP A C 1
ATOM 728 O O . TRP A 1 90 ? -0.723 20.438 16.078 1 96.19 90 TRP A O 1
ATOM 738 N N . GLU A 1 91 ? -1.428 22.641 16.125 1 95.88 91 GLU A N 1
ATOM 739 C CA . GLU A 1 91 ? -0.484 23.062 17.156 1 95.88 91 GLU A CA 1
ATOM 740 C C . GLU A 1 91 ? -0.658 22.234 18.422 1 95.88 91 GLU A C 1
ATOM 742 O O . GLU A 1 91 ? 0.324 21.781 19.016 1 95.88 91 GLU A O 1
ATOM 747 N N . GLN A 1 92 ? -1.861 22.031 18.812 1 96.19 92 GLN A N 1
ATOM 748 C CA . GLN A 1 92 ? -2.168 21.312 20.047 1 96.19 92 GLN A CA 1
ATOM 749 C C . GLN A 1 92 ? -1.754 19.844 19.938 1 96.19 92 GLN A C 1
ATOM 751 O O . GLN A 1 92 ? -1.058 19.328 20.812 1 96.19 92 GLN A O 1
ATOM 756 N N . ILE A 1 93 ? -2.096 19.203 18.828 1 96.88 93 ILE A N 1
ATOM 757 C CA . ILE A 1 93 ? -1.938 17.75 18.734 1 96.88 93 ILE A CA 1
ATOM 758 C C . ILE A 1 93 ? -0.474 17.406 18.469 1 96.88 93 ILE A C 1
ATOM 760 O O . ILE A 1 93 ? -0.002 16.328 18.844 1 96.88 93 ILE A O 1
ATOM 764 N N . THR A 1 94 ? 0.33 18.312 17.891 1 97.06 94 THR A N 1
ATOM 765 C CA . THR A 1 94 ? 1.708 18.016 17.516 1 97.06 94 THR A CA 1
ATOM 766 C C . THR A 1 94 ? 2.688 18.734 18.438 1 97.06 94 THR A C 1
ATOM 768 O O . THR A 1 94 ? 3.904 18.609 18.281 1 97.06 94 THR A O 1
ATOM 771 N N . SER A 1 95 ? 2.135 19.531 19.438 1 97.12 95 SER A N 1
ATOM 772 C CA . SER A 1 95 ? 2.975 20.391 20.25 1 97.12 95 SER A CA 1
ATOM 773 C C . SER A 1 95 ? 3.834 21.312 19.375 1 97.12 95 SER A C 1
ATOM 775 O O . SER A 1 95 ? 5.059 21.344 19.531 1 97.12 95 SER A O 1
ATOM 777 N N . ASP A 1 96 ? 3.148 22 18.484 1 95.31 96 ASP A N 1
ATOM 778 C CA . ASP A 1 96 ? 3.775 22.938 17.547 1 95.31 96 ASP A CA 1
ATOM 779 C C . ASP A 1 96 ? 4.844 22.234 16.703 1 95.31 96 ASP A C 1
ATOM 781 O O . ASP A 1 96 ? 5.891 22.828 16.422 1 95.31 96 ASP A O 1
ATOM 785 N N . GLY A 1 97 ? 4.652 21 16.391 1 96.06 97 GLY A N 1
ATOM 786 C CA . GLY A 1 97 ? 5.551 20.266 15.516 1 96.06 97 GLY A CA 1
ATOM 787 C C . GLY A 1 97 ? 6.703 19.609 16.266 1 96.06 97 GLY A C 1
ATOM 788 O O . GLY A 1 97 ? 7.48 18.859 15.664 1 96.06 97 GLY A O 1
ATOM 789 N N . TYR A 1 98 ? 6.816 19.828 17.547 1 97.94 98 TYR A N 1
ATOM 790 C CA . TYR A 1 98 ? 7.898 19.25 18.344 1 97.94 98 TYR A CA 1
ATOM 791 C C . TYR A 1 98 ? 7.551 17.844 18.797 1 97.94 98 TYR A C 1
ATOM 793 O O . TYR A 1 98 ? 8.43 17.078 19.188 1 97.94 98 TYR A O 1
ATOM 801 N N . ILE A 1 99 ? 6.34 17.484 18.891 1 98.19 99 ILE A N 1
ATOM 802 C CA . ILE A 1 99 ? 5.738 16.219 19.297 1 98.19 99 ILE A CA 1
ATOM 803 C C . ILE A 1 99 ? 6.172 15.875 20.719 1 98.19 99 ILE A C 1
ATOM 805 O O . ILE A 1 99 ? 6.43 14.711 21.031 1 98.19 99 ILE A O 1
ATOM 809 N N . THR A 1 100 ? 6.379 16.891 21.5 1 98.06 100 THR A N 1
ATOM 810 C CA . THR A 1 100 ? 6.762 16.672 22.891 1 98.06 100 THR A CA 1
ATOM 811 C C . THR A 1 100 ? 5.648 15.961 23.656 1 98.06 100 THR A C 1
ATOM 813 O O . THR A 1 100 ? 5.883 15.398 24.719 1 98.06 100 THR A O 1
ATOM 816 N N . ASN A 1 101 ? 4.453 15.977 23.172 1 97.44 101 ASN A N 1
ATOM 817 C CA . ASN A 1 101 ? 3.291 15.344 23.781 1 97.44 101 ASN A CA 1
ATOM 818 C C . ASN A 1 101 ? 3.119 13.898 23.297 1 97.44 101 ASN A C 1
ATOM 820 O O . ASN A 1 101 ? 2.064 13.297 23.5 1 97.44 101 ASN A O 1
ATOM 824 N N . HIS A 1 102 ? 4.086 13.367 22.594 1 98.38 102 HIS A N 1
ATOM 825 C CA . HIS A 1 102 ? 4.062 11.969 22.188 1 98.38 102 HIS A CA 1
ATOM 826 C C . HIS A 1 102 ? 3.732 11.047 23.359 1 98.38 102 HIS A C 1
ATOM 828 O O . HIS A 1 102 ? 4.273 11.219 24.453 1 98.38 102 HIS A O 1
ATOM 834 N N . GLU A 1 103 ? 2.871 10.141 23.125 1 98.25 103 GLU A N 1
ATOM 835 C CA . GLU A 1 103 ? 2.498 9.133 24.109 1 98.25 103 GLU A CA 1
ATOM 836 C C . GLU A 1 103 ? 2.939 7.738 23.672 1 98.25 103 GLU A C 1
ATOM 838 O O . GLU A 1 103 ? 2.359 7.164 22.75 1 98.25 103 GLU A O 1
ATOM 843 N N . ASP A 1 104 ? 3.83 7.125 24.375 1 97 104 ASP A N 1
ATOM 844 C CA . ASP A 1 104 ? 4.383 5.824 24.016 1 97 104 ASP A CA 1
ATOM 845 C C . ASP A 1 104 ? 3.287 4.766 23.938 1 97 104 ASP A C 1
ATOM 847 O O . ASP A 1 104 ? 3.385 3.82 23.141 1 97 104 ASP A O 1
ATOM 851 N N . ASP A 1 105 ? 2.283 4.961 24.688 1 96.88 105 ASP A N 1
ATOM 852 C CA . ASP A 1 105 ? 1.216 3.967 24.719 1 96.88 105 ASP A CA 1
ATOM 853 C C . ASP A 1 105 ? 0.012 4.426 23.906 1 96.88 105 ASP A C 1
ATOM 855 O O . ASP A 1 105 ? -1.062 3.828 23.984 1 96.88 105 ASP A O 1
ATOM 859 N N . GLY A 1 106 ? 0.17 5.57 23.203 1 97.88 106 GLY A N 1
ATOM 860 C CA . GLY A 1 106 ? -0.916 6.055 22.359 1 97.88 106 GLY A CA 1
ATOM 861 C C . GLY A 1 106 ? -1.378 5.035 21.344 1 97.88 106 GLY A C 1
ATOM 862 O O . GLY A 1 106 ? -0.558 4.344 20.734 1 97.88 106 GLY A O 1
ATOM 863 N N . GLU A 1 107 ? -2.676 4.961 21.141 1 97.44 107 GLU A N 1
ATOM 864 C CA . GLU A 1 107 ? -3.25 3.947 20.25 1 97.44 107 GLU A CA 1
ATOM 865 C C . GLU A 1 107 ? -3.516 4.508 18.859 1 97.44 107 GLU A C 1
ATOM 867 O O . GLU A 1 107 ? -3.98 3.785 17.969 1 97.44 107 GLU A O 1
ATOM 872 N N . VAL A 1 108 ? -3.254 5.793 18.703 1 98.06 108 VAL A N 1
ATOM 873 C CA . VAL A 1 108 ? -3.422 6.445 17.406 1 98.06 108 VAL A CA 1
ATOM 874 C C . VAL A 1 108 ? -2.084 7.004 16.938 1 98.06 108 VAL A C 1
ATOM 876 O O . VAL A 1 108 ? -1.395 7.699 17.688 1 98.06 108 VAL A O 1
ATOM 879 N N . LEU A 1 109 ? -1.649 6.562 15.82 1 98.5 109 LEU A N 1
ATOM 880 C CA . LEU A 1 109 ? -0.552 7.215 15.117 1 98.5 109 LEU A CA 1
ATOM 881 C C . LEU A 1 109 ? -1.048 8.438 14.344 1 98.5 109 LEU A C 1
ATOM 883 O O . LEU A 1 109 ? -1.915 8.32 13.477 1 98.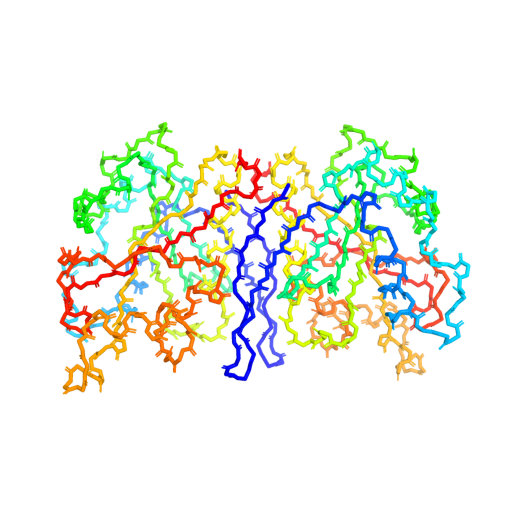5 109 LEU A O 1
ATOM 887 N N . TYR A 1 110 ? -0.565 9.625 14.664 1 98.69 110 TYR A N 1
ATOM 888 C CA . TYR A 1 110 ? -1.069 10.875 14.094 1 98.69 110 TYR A CA 1
ATOM 889 C C . TYR A 1 110 ? -0.015 11.539 13.219 1 98.69 110 TYR A C 1
ATOM 891 O O . TYR A 1 110 ? 1.074 11.875 13.695 1 98.69 110 TYR A O 1
ATOM 899 N N . ILE A 1 111 ? -0.329 11.711 12 1 98.44 111 ILE A N 1
ATOM 900 C CA . ILE A 1 111 ? 0.6 12.312 11.039 1 98.44 111 ILE A CA 1
ATOM 901 C C . ILE A 1 111 ? 0.782 13.789 11.359 1 98.44 111 ILE A C 1
ATOM 903 O O . ILE A 1 111 ? -0.197 14.531 11.477 1 98.44 111 ILE A O 1
ATOM 907 N N . VAL A 1 112 ? 1.997 14.18 11.484 1 97.56 112 VAL A N 1
ATOM 908 C CA . VAL A 1 112 ? 2.371 15.562 11.758 1 97.56 112 VAL A CA 1
ATOM 909 C C . VAL A 1 112 ? 2.543 16.312 10.445 1 97.56 112 VAL A C 1
ATOM 911 O O . VAL A 1 112 ? 2.076 17.453 10.305 1 97.56 112 VAL A O 1
ATOM 914 N N . ASP A 1 113 ? 3.207 15.68 9.539 1 95.44 113 ASP A N 1
ATOM 915 C CA . ASP A 1 113 ? 3.465 16.312 8.258 1 95.44 113 ASP A CA 1
ATOM 916 C C . ASP A 1 113 ? 3.932 15.297 7.219 1 95.44 113 ASP A C 1
ATOM 918 O O . ASP A 1 113 ? 4.375 14.203 7.574 1 95.44 113 ASP A O 1
ATOM 922 N N . ILE A 1 114 ? 3.711 15.609 6 1 96.19 114 ILE A N 1
ATOM 923 C CA . ILE A 1 114 ? 4.258 14.891 4.852 1 96.19 114 ILE A CA 1
ATOM 924 C C . ILE A 1 114 ? 4.781 15.891 3.824 1 96.19 114 ILE A C 1
ATOM 926 O O . ILE A 1 114 ? 4.125 16.906 3.539 1 96.19 114 ILE A O 1
ATOM 930 N N . CYS A 1 115 ? 5.953 15.672 3.352 1 95.69 115 CYS A N 1
ATOM 931 C CA . CYS A 1 115 ? 6.59 16.562 2.395 1 95.69 115 CYS A CA 1
ATOM 932 C C . CYS A 1 115 ? 7.215 15.789 1.245 1 95.69 115 CYS A C 1
ATOM 934 O O . CYS A 1 115 ? 7.918 14.797 1.472 1 95.69 115 CYS A O 1
ATOM 936 N N . ILE A 1 116 ? 6.926 16.203 0.044 1 96.56 116 ILE A N 1
ATOM 937 C CA . ILE A 1 116 ? 7.527 15.633 -1.154 1 96.56 116 ILE A CA 1
ATOM 938 C C . ILE A 1 116 ? 8.25 16.719 -1.942 1 96.56 116 ILE A C 1
ATOM 940 O O . ILE A 1 116 ? 7.719 17.812 -2.143 1 96.56 116 ILE A O 1
ATOM 944 N N . ASP A 1 117 ? 9.414 16.453 -2.316 1 96.75 117 ASP A N 1
ATOM 945 C CA . ASP A 1 117 ? 10.164 17.344 -3.195 1 96.75 117 ASP A CA 1
ATOM 946 C C . ASP A 1 117 ? 9.438 17.562 -4.52 1 96.75 117 ASP A C 1
ATOM 948 O O . ASP A 1 117 ? 9.094 16.594 -5.211 1 96.75 117 ASP A O 1
ATOM 952 N N . PRO A 1 118 ? 9.211 18.781 -4.879 1 95 118 PRO A N 1
ATOM 953 C CA . PRO A 1 118 ? 8.492 19.062 -6.121 1 95 118 PRO A CA 1
ATOM 954 C C . PRO A 1 118 ? 9.172 18.453 -7.348 1 95 118 PRO A C 1
ATOM 956 O O . PRO A 1 118 ? 8.5 18.125 -8.328 1 95 118 PRO A O 1
ATOM 959 N N . ASP A 1 119 ? 10.445 18.281 -7.266 1 94.06 119 ASP A N 1
ATOM 960 C CA . ASP A 1 119 ? 11.195 17.719 -8.383 1 94.06 119 ASP A CA 1
ATOM 961 C C . ASP A 1 119 ? 10.844 16.25 -8.602 1 94.06 119 ASP A C 1
ATOM 963 O O . ASP A 1 119 ? 11.164 15.68 -9.648 1 94.06 119 ASP A O 1
ATOM 967 N N . TYR A 1 120 ? 10.203 15.656 -7.652 1 94.38 120 TYR A N 1
ATOM 968 C CA . TYR A 1 120 ? 9.891 14.234 -7.727 1 94.38 120 TYR A CA 1
ATOM 969 C C . TYR A 1 120 ? 8.383 14.008 -7.715 1 94.38 120 TYR A C 1
ATOM 971 O O . TYR A 1 120 ? 7.918 12.898 -7.461 1 94.38 120 TYR A O 1
ATOM 979 N N . ARG A 1 121 ? 7.68 15.055 -7.91 1 89.12 121 ARG A N 1
ATOM 980 C CA . ARG A 1 121 ? 6.23 14.906 -7.93 1 89.12 121 ARG A CA 1
ATOM 981 C C . ARG A 1 121 ? 5.777 14.055 -9.109 1 89.12 121 ARG A C 1
ATOM 983 O O . ARG A 1 121 ? 6.445 14.023 -10.148 1 89.12 121 ARG A O 1
ATOM 990 N N . GLY A 1 122 ? 4.734 13.336 -8.977 1 90.88 122 GLY A N 1
ATOM 991 C CA . GLY A 1 122 ? 4.191 12.508 -10.039 1 90.88 122 GLY A CA 1
ATOM 992 C C . GLY A 1 122 ? 4.695 11.078 -10 1 90.88 122 GLY A C 1
ATOM 993 O O . GLY A 1 122 ? 4.262 10.234 -10.789 1 90.88 122 GLY A O 1
ATOM 994 N N . LEU A 1 123 ? 5.594 10.789 -9.07 1 94 123 LEU A N 1
ATOM 995 C CA . LEU A 1 123 ? 6.164 9.445 -8.969 1 94 123 LEU A CA 1
ATOM 996 C C . LEU A 1 123 ? 5.387 8.602 -7.973 1 94 123 LEU A C 1
ATOM 998 O O . LEU A 1 123 ? 5.676 7.41 -7.805 1 94 123 LEU A O 1
ATOM 1002 N N . GLY A 1 124 ? 4.41 9.156 -7.297 1 94.88 124 GLY A N 1
ATOM 1003 C CA . GLY A 1 124 ? 3.625 8.398 -6.332 1 94.88 124 GLY A CA 1
ATOM 1004 C C . GLY A 1 124 ? 4.328 8.211 -5 1 94.88 124 GLY A C 1
ATOM 1005 O O . GLY A 1 124 ? 4.012 7.289 -4.25 1 94.88 124 GLY A O 1
ATOM 1006 N N . LEU A 1 125 ? 5.273 9.094 -4.684 1 97.56 125 LEU A N 1
ATOM 1007 C CA . LEU A 1 125 ? 6.078 8.945 -3.477 1 97.56 125 LEU A CA 1
ATOM 1008 C C . LEU A 1 125 ? 5.23 9.172 -2.229 1 97.56 125 LEU A C 1
ATOM 1010 O O . LEU A 1 125 ? 5.461 8.547 -1.192 1 97.56 125 LEU A O 1
ATOM 1014 N N . GLY A 1 126 ? 4.281 10.078 -2.34 1 97.06 126 GLY A N 1
ATOM 1015 C CA . GLY A 1 126 ? 3.385 10.305 -1.218 1 97.06 126 GLY A CA 1
ATOM 1016 C C . GLY A 1 126 ? 2.613 9.07 -0.808 1 97.06 126 GLY A C 1
ATOM 1017 O O . GLY A 1 126 ? 2.479 8.781 0.383 1 97.06 126 GLY A O 1
ATOM 1018 N N . LYS A 1 127 ? 2.148 8.352 -1.754 1 96.81 127 LYS A N 1
ATOM 1019 C CA . LYS A 1 127 ? 1.423 7.117 -1.48 1 96.81 127 LYS A CA 1
ATOM 1020 C C . LYS A 1 127 ? 2.33 6.082 -0.825 1 96.81 127 LYS A C 1
ATOM 1022 O O . LYS A 1 127 ? 1.905 5.359 0.079 1 96.81 127 LYS A O 1
ATOM 1027 N N . GLU A 1 128 ? 3.533 6.016 -1.325 1 97.75 128 GLU A N 1
ATOM 1028 C CA . GLU A 1 128 ? 4.477 5.062 -0.755 1 97.75 128 GLU A CA 1
ATOM 1029 C C . GLU A 1 128 ? 4.773 5.383 0.708 1 97.75 128 GLU A C 1
ATOM 1031 O O . GLU A 1 128 ? 4.887 4.477 1.536 1 97.75 128 GLU A O 1
ATOM 1036 N N . LEU A 1 129 ? 4.93 6.637 1.037 1 98.25 129 LEU A N 1
ATOM 1037 C CA . LEU A 1 129 ? 5.133 7.039 2.426 1 98.25 129 LEU A CA 1
ATOM 1038 C C . LEU A 1 129 ? 3.908 6.711 3.271 1 98.25 129 LEU A C 1
ATOM 1040 O O . LEU A 1 129 ? 4.039 6.254 4.41 1 98.25 129 LEU A O 1
ATOM 1044 N N . MET A 1 130 ? 2.725 6.902 2.699 1 98.06 130 MET A N 1
ATOM 1045 C CA . MET A 1 130 ? 1.494 6.559 3.404 1 98.06 130 MET A CA 1
ATOM 1046 C C . MET A 1 130 ? 1.441 5.062 3.707 1 98.06 130 MET A C 1
ATOM 1048 O O . MET A 1 130 ? 1.139 4.664 4.832 1 98.06 130 MET A O 1
ATOM 1052 N N . ARG A 1 131 ? 1.778 4.328 2.734 1 97.94 131 ARG A N 1
ATOM 1053 C CA . ARG A 1 131 ? 1.785 2.881 2.912 1 97.94 131 ARG A CA 1
ATOM 1054 C C . ARG A 1 131 ? 2.773 2.467 3.998 1 97.94 131 ARG A C 1
ATOM 1056 O O . ARG A 1 131 ? 2.492 1.563 4.789 1 97.94 131 ARG A O 1
ATOM 1063 N N . ALA A 1 132 ? 3.896 3.104 3.996 1 98.62 132 ALA A N 1
ATOM 1064 C CA . ALA A 1 132 ? 4.871 2.834 5.051 1 98.62 132 ALA A CA 1
ATOM 1065 C C . ALA A 1 132 ? 4.281 3.117 6.43 1 98.62 132 ALA A C 1
ATOM 1067 O O . ALA A 1 132 ? 4.547 2.387 7.387 1 98.62 132 ALA A O 1
ATOM 1068 N N . MET A 1 133 ? 3.488 4.129 6.523 1 98.75 133 MET A N 1
ATOM 1069 C CA . MET A 1 133 ? 2.855 4.457 7.797 1 98.75 133 MET A CA 1
ATOM 1070 C C . MET A 1 133 ? 1.792 3.424 8.156 1 98.75 133 MET A C 1
ATOM 1072 O O . MET A 1 133 ? 1.618 3.088 9.328 1 98.75 133 MET A O 1
ATOM 1076 N N . TYR A 1 134 ? 1.038 2.932 7.113 1 98.69 134 TYR A N 1
ATOM 1077 C CA . TYR A 1 134 ? 0.098 1.847 7.367 1 98.69 134 TYR A CA 1
ATOM 1078 C C . TYR A 1 134 ? 0.816 0.622 7.922 1 98.69 134 TYR A C 1
ATOM 1080 O O . TYR A 1 134 ? 0.352 0.002 8.883 1 98.69 134 TYR A O 1
ATOM 1088 N N . GLU A 1 135 ? 1.938 0.29 7.309 1 98.75 135 GLU A N 1
ATOM 1089 C CA . GLU A 1 135 ? 2.756 -0.821 7.785 1 98.75 135 GLU A CA 1
ATOM 1090 C C . GLU A 1 135 ? 3.232 -0.579 9.219 1 98.75 135 GLU A C 1
ATOM 1092 O O . GLU A 1 135 ? 3.281 -1.508 10.023 1 98.75 135 GLU A O 1
ATOM 1097 N N . THR A 1 136 ? 3.574 0.688 9.562 1 98.81 136 THR A N 1
ATOM 1098 C CA . THR A 1 136 ? 4.004 1.043 10.906 1 98.81 136 THR A CA 1
ATOM 1099 C C . THR A 1 136 ? 2.865 0.853 11.906 1 98.81 136 THR A C 1
ATOM 1101 O O . THR A 1 136 ? 3.076 0.336 13.008 1 98.81 136 THR A O 1
ATOM 1104 N N . VAL A 1 137 ? 1.649 1.248 11.539 1 98.69 137 VAL A N 1
ATOM 1105 C CA . VAL A 1 137 ? 0.464 1.069 12.375 1 98.69 137 VAL A CA 1
ATOM 1106 C C . VAL A 1 137 ? 0.288 -0.409 12.711 1 98.69 137 VAL A C 1
ATOM 1108 O O . VAL A 1 137 ? 0.075 -0.766 13.867 1 98.69 137 VAL A O 1
ATOM 1111 N N . VAL A 1 138 ? 0.377 -1.239 11.703 1 98.69 138 VAL A N 1
ATOM 1112 C CA . VAL A 1 138 ? 0.212 -2.678 11.891 1 98.69 138 VAL A CA 1
ATOM 1113 C C . VAL A 1 138 ? 1.336 -3.221 12.766 1 98.69 138 VAL A C 1
ATOM 1115 O O . VAL A 1 138 ? 1.087 -3.984 13.703 1 98.69 138 VAL A O 1
ATOM 1118 N N . TYR A 1 139 ? 2.582 -2.793 12.508 1 98.56 139 TYR A N 1
ATOM 1119 C CA . TYR A 1 139 ? 3.762 -3.24 13.242 1 98.56 139 TYR A CA 1
ATOM 1120 C C . TYR A 1 139 ? 3.635 -2.922 14.727 1 98.56 139 TYR A C 1
ATOM 1122 O O . TYR A 1 139 ? 3.92 -3.77 15.578 1 98.56 139 TYR A O 1
ATOM 1130 N N . LEU A 1 140 ? 3.156 -1.709 14.992 1 98.31 140 LEU A N 1
ATOM 1131 C CA . LEU A 1 140 ? 3.064 -1.246 16.375 1 98.31 140 LEU A CA 1
ATOM 1132 C C . LEU A 1 140 ? 1.82 -1.807 17.062 1 98.31 140 LEU A C 1
ATOM 1134 O O . LEU A 1 140 ? 1.698 -1.75 18.281 1 98.31 140 LEU A O 1
ATOM 1138 N N . GLY A 1 141 ? 0.916 -2.334 16.281 1 97.94 141 GLY A N 1
ATOM 1139 C CA . GLY A 1 141 ? -0.317 -2.877 16.828 1 97.94 141 GLY A CA 1
ATOM 1140 C C . GLY A 1 141 ? -1.248 -1.811 17.375 1 97.94 141 GLY A C 1
ATOM 1141 O O . GLY A 1 141 ? -1.949 -2.037 18.359 1 97.94 141 GLY A O 1
ATOM 1142 N N . VAL A 1 142 ? -1.192 -0.597 16.812 1 97.88 142 VAL A N 1
ATOM 1143 C CA . VAL A 1 142 ? -2.064 0.476 17.266 1 97.88 142 VAL A CA 1
ATOM 1144 C C . VAL A 1 142 ? -3.352 0.49 16.453 1 97.88 142 VAL A C 1
ATOM 1146 O O . VAL A 1 142 ? -3.439 -0.177 15.414 1 97.88 142 VAL A O 1
ATOM 1149 N N . LYS A 1 143 ? -4.348 1.272 16.828 1 97.69 143 LYS A N 1
ATOM 1150 C CA . LYS A 1 143 ? -5.715 1.162 16.328 1 97.69 143 LYS A CA 1
ATOM 1151 C C . LYS A 1 143 ? -5.848 1.78 14.945 1 97.69 143 LYS A C 1
ATOM 1153 O O . LYS A 1 143 ? -6.594 1.275 14.102 1 97.69 143 LYS A O 1
ATOM 1158 N N . LYS A 1 144 ? -5.176 2.926 14.781 1 97.56 144 LYS A N 1
ATOM 1159 C CA . LYS A 1 144 ? -5.387 3.584 13.492 1 97.56 144 LYS A CA 1
ATOM 1160 C C . LYS A 1 144 ? -4.332 4.656 13.242 1 97.56 144 LYS A C 1
ATOM 1162 O O . LYS A 1 144 ? -3.6 5.039 14.156 1 97.56 144 LYS A O 1
ATOM 1167 N N . LEU A 1 145 ? -4.184 5.012 12.023 1 98.25 145 LEU A N 1
ATOM 1168 C CA . LEU A 1 145 ? -3.508 6.223 11.57 1 98.25 145 LEU A CA 1
ATOM 1169 C C . LEU A 1 145 ? -4.5 7.367 11.406 1 98.25 145 LEU A C 1
ATOM 1171 O O . LEU A 1 145 ? -5.598 7.176 10.875 1 98.25 145 LEU A O 1
ATOM 1175 N N . ALA A 1 146 ? -4.172 8.523 11.914 1 98.12 146 ALA A N 1
ATOM 1176 C CA . ALA A 1 146 ? -5.012 9.711 11.773 1 98.12 146 ALA A CA 1
ATOM 1177 C C . ALA A 1 146 ? -4.184 10.922 11.352 1 98.12 146 ALA A C 1
ATOM 1179 O O . ALA A 1 146 ? -2.951 10.867 11.367 1 98.12 146 ALA A O 1
ATOM 1180 N N . GLY A 1 147 ? -4.785 11.922 10.898 1 97.62 147 GLY A N 1
ATOM 1181 C CA . GLY A 1 147 ? -4.156 13.188 10.547 1 97.62 147 GLY A CA 1
ATOM 1182 C C . GLY A 1 147 ? -5.133 14.203 9.992 1 97.62 147 GLY A C 1
ATOM 1183 O O . GLY A 1 147 ? -6.113 13.836 9.336 1 97.62 147 GLY A O 1
ATOM 1184 N N . GLY A 1 148 ? -4.898 15.422 10.266 1 97 148 GLY A N 1
ATOM 1185 C CA . GLY A 1 148 ? -5.684 16.484 9.672 1 97 148 GLY A CA 1
ATOM 1186 C C . GLY A 1 148 ? -5.184 16.906 8.305 1 97 148 GLY A C 1
ATOM 1187 O O . GLY A 1 148 ? -4.016 17.281 8.156 1 97 148 GLY A O 1
ATOM 1188 N N . SER A 1 149 ? -6.066 16.844 7.379 1 96.38 149 SER A N 1
ATOM 1189 C CA . SER A 1 149 ? -5.707 17.156 6 1 96.38 149 SER A CA 1
ATOM 1190 C C . SER A 1 149 ? -6.359 18.469 5.547 1 96.38 149 SER A C 1
ATOM 1192 O O . SER A 1 149 ? -7.57 18.641 5.688 1 96.38 149 SER A O 1
ATOM 1194 N N . ARG A 1 150 ? -5.562 19.344 4.949 1 96.44 150 ARG A N 1
ATOM 1195 C CA . ARG A 1 150 ? -6.094 20.578 4.375 1 96.44 150 ARG A CA 1
ATOM 1196 C C . ARG A 1 150 ? -7.043 20.281 3.217 1 96.44 150 ARG A C 1
ATOM 1198 O O . ARG A 1 150 ? -7.051 19.156 2.691 1 96.44 150 ARG A O 1
ATOM 1205 N N . MET A 1 151 ? -7.848 21.266 2.871 1 97.31 151 MET A N 1
ATOM 1206 C CA . MET A 1 151 ? -8.719 21.234 1.702 1 97.31 151 MET A CA 1
ATOM 1207 C C . MET A 1 151 ? -8.461 22.438 0.802 1 97.31 151 MET A C 1
ATOM 1209 O O . MET A 1 151 ? -9.336 23.281 0.621 1 97.31 151 MET A O 1
ATOM 1213 N N . PRO A 1 152 ? -7.336 22.422 0.182 1 96.38 152 PRO A N 1
ATOM 1214 C CA . PRO A 1 152 ? -6.93 23.641 -0.51 1 96.38 152 PRO A CA 1
ATOM 1215 C C . PRO A 1 152 ? -7.797 23.953 -1.731 1 96.38 152 PRO A C 1
ATOM 1217 O O . PRO A 1 152 ? -7.855 25.094 -2.186 1 96.38 152 PRO A O 1
ATOM 1220 N N . GLY A 1 153 ? -8.461 22.938 -2.277 1 97.12 153 GLY A N 1
ATOM 1221 C CA . GLY A 1 153 ? -9.32 23.156 -3.43 1 97.12 153 GLY A CA 1
ATOM 1222 C C . GLY A 1 153 ? -10.516 24.047 -3.129 1 97.12 153 GLY A C 1
ATOM 1223 O O . GLY A 1 153 ? -11.148 24.578 -4.043 1 97.12 153 GLY A O 1
ATOM 1224 N N . TYR A 1 154 ? -10.781 24.234 -1.921 1 98.19 154 TYR A N 1
ATOM 1225 C CA . TYR A 1 154 ? -11.938 25.031 -1.518 1 98.19 154 TYR A CA 1
ATOM 1226 C C . TYR A 1 154 ? -11.797 26.469 -2 1 98.19 154 TYR A C 1
ATOM 1228 O O . TYR A 1 154 ? -12.797 27.125 -2.34 1 98.19 154 TYR A O 1
ATOM 1236 N N . LYS A 1 155 ? -10.609 26.953 -2.049 1 97.5 155 LYS A N 1
ATOM 1237 C CA . LYS A 1 155 ? -10.344 28.328 -2.432 1 97.5 155 LYS A CA 1
ATOM 1238 C C . LYS A 1 155 ? -11 28.672 -3.77 1 97.5 155 LYS A C 1
ATOM 1240 O O . LYS A 1 155 ? -11.391 29.812 -4.008 1 97.5 155 LYS A O 1
ATOM 1245 N N . ASP A 1 156 ? -11.188 27.688 -4.613 1 97.5 156 ASP A N 1
ATOM 1246 C CA . ASP A 1 156 ? -11.68 27.891 -5.973 1 97.5 156 ASP A CA 1
ATOM 1247 C C . ASP A 1 156 ? -13.203 27.969 -6.004 1 97.5 156 ASP A C 1
ATOM 1249 O O . ASP A 1 156 ? -13.789 28.406 -6.996 1 97.5 156 ASP A O 1
ATOM 1253 N N . VAL A 1 157 ? -13.82 27.562 -4.965 1 97.62 157 VAL A N 1
ATOM 1254 C CA . VAL A 1 157 ? -15.273 27.453 -5.008 1 97.62 157 VAL A CA 1
ATOM 1255 C C . VAL A 1 157 ? -15.883 28.141 -3.785 1 97.62 157 VAL A C 1
ATOM 1257 O O . VAL A 1 157 ? -17.062 27.984 -3.496 1 97.62 157 VAL A O 1
ATOM 1260 N N . ARG A 1 158 ? -15.141 28.875 -3.043 1 96.06 158 ARG A N 1
ATOM 1261 C CA . ARG A 1 158 ? -15.562 29.453 -1.772 1 96.06 158 ARG A CA 1
ATOM 1262 C C . ARG A 1 158 ? -16.719 30.422 -1.973 1 96.06 158 ARG A C 1
ATOM 1264 O O . ARG A 1 158 ? -17.5 30.672 -1.048 1 96.06 158 ARG A O 1
ATOM 1271 N N . ASP A 1 159 ? -16.875 31.031 -3.172 1 96.88 159 ASP A N 1
ATOM 1272 C CA . ASP A 1 159 ? -17.969 31.969 -3.463 1 96.88 159 ASP A CA 1
ATOM 1273 C C . ASP A 1 159 ? -19.234 31.234 -3.854 1 96.88 159 ASP A C 1
ATOM 1275 O O . ASP A 1 159 ? -20.312 31.828 -3.906 1 96.88 159 ASP A O 1
ATOM 1279 N N . GLU A 1 160 ? -19.156 29.953 -4.012 1 97.62 160 GLU A N 1
ATOM 1280 C CA . GLU A 1 160 ? -20.266 29.188 -4.566 1 97.62 160 GLU A CA 1
ATOM 1281 C C . GLU A 1 160 ? -20.875 28.25 -3.525 1 97.62 160 GLU A C 1
ATOM 1283 O O . GLU A 1 160 ? -22.016 27.844 -3.65 1 97.62 160 GLU A O 1
ATOM 1288 N N . MET A 1 161 ? -20.094 27.906 -2.549 1 97.88 161 MET A N 1
ATOM 1289 C CA . MET A 1 161 ? -20.594 26.938 -1.561 1 97.88 161 MET A CA 1
ATOM 1290 C C . MET A 1 161 ? -19.859 27.109 -0.235 1 97.88 161 MET A C 1
ATOM 1292 O O . MET A 1 161 ? -18.766 27.703 -0.189 1 97.88 161 MET A O 1
ATOM 1296 N N . THR A 1 162 ? -20.438 26.578 0.855 1 97.88 162 THR A N 1
ATOM 1297 C CA . THR A 1 162 ? -19.812 26.609 2.174 1 97.88 162 THR A CA 1
ATOM 1298 C C . THR A 1 162 ? -18.766 25.516 2.295 1 97.88 162 THR A C 1
ATOM 1300 O O . THR A 1 162 ? -18.719 24.594 1.477 1 97.88 162 THR A O 1
ATOM 1303 N N . ILE A 1 163 ? -17.969 25.625 3.299 1 97.88 163 ILE A N 1
ATOM 1304 C CA . ILE A 1 163 ? -16.922 24.625 3.525 1 97.88 163 ILE A CA 1
ATOM 1305 C C . ILE A 1 163 ? -17.562 23.266 3.842 1 97.88 163 ILE A C 1
ATOM 1307 O O . ILE A 1 163 ? -17.031 22.234 3.455 1 97.88 163 ILE A O 1
ATOM 1311 N N . ASP A 1 164 ? -18.703 23.266 4.547 1 98.31 164 ASP A N 1
ATOM 1312 C CA . ASP A 1 164 ? -19.422 22.047 4.863 1 98.31 164 ASP A CA 1
ATOM 1313 C C . ASP A 1 164 ? -19.906 21.344 3.592 1 98.31 164 ASP A C 1
ATOM 1315 O O . ASP A 1 164 ? -19.766 20.141 3.447 1 98.31 164 ASP A O 1
ATOM 1319 N N . GLU A 1 165 ? -20.422 22.125 2.725 1 98.38 165 GLU A N 1
ATOM 1320 C CA . GLU A 1 165 ? -20.891 21.594 1.452 1 98.38 165 GLU A CA 1
ATOM 1321 C C . GLU A 1 165 ? -19.75 21.031 0.626 1 98.38 165 GLU A C 1
ATOM 1323 O O . GLU A 1 165 ? -19.875 19.953 0.037 1 98.38 165 GLU A O 1
ATOM 1328 N N . TYR A 1 166 ? -18.672 21.797 0.55 1 98.38 166 TYR A N 1
ATOM 1329 C CA . TYR A 1 166 ? -17.484 21.359 -0.175 1 98.38 166 TYR A CA 1
ATOM 1330 C C . TYR A 1 166 ? -16.969 20.016 0.367 1 98.38 166 TYR A C 1
ATOM 1332 O O . TYR A 1 166 ? -16.703 19.094 -0.399 1 98.38 166 TYR A O 1
ATOM 1340 N N . TYR A 1 167 ? -16.953 19.906 1.675 1 98.12 167 TYR A N 1
ATOM 1341 C CA . TYR A 1 167 ? -16.531 18.688 2.344 1 98.12 167 TYR A CA 1
ATOM 1342 C C . TYR A 1 167 ? -17.406 17.516 1.921 1 98.12 167 TYR A C 1
ATOM 1344 O O . TYR A 1 167 ? -16.891 16.469 1.503 1 98.12 167 TYR A O 1
ATOM 1352 N N . GLU A 1 168 ? -18.641 17.688 1.972 1 97.81 168 GLU A N 1
ATOM 1353 C CA . GLU A 1 168 ? -19.578 16.625 1.645 1 97.81 168 GLU A CA 1
ATOM 1354 C C . GLU A 1 168 ? -19.422 16.172 0.192 1 97.81 168 GLU A C 1
ATOM 1356 O O . GLU A 1 168 ? -19.406 14.984 -0.097 1 97.81 168 GLU A O 1
ATOM 1361 N N . LYS A 1 169 ? -19.281 17.125 -0.681 1 97.06 169 LYS A N 1
ATOM 1362 C CA . LYS A 1 169 ? -19.172 16.828 -2.104 1 97.06 169 LYS A CA 1
ATOM 1363 C C . LYS A 1 169 ? -17.875 16.094 -2.41 1 97.06 169 LYS A C 1
ATOM 1365 O O . LYS A 1 169 ? -17.828 15.211 -3.266 1 97.06 169 LYS A O 1
ATOM 1370 N N . VAL A 1 170 ? -16.812 16.469 -1.691 1 96.44 170 VAL A N 1
ATOM 1371 C CA . VAL A 1 170 ? -15.516 15.82 -1.889 1 96.44 170 VAL A CA 1
ATOM 1372 C C . VAL A 1 170 ? -15.57 14.383 -1.38 1 96.44 170 VAL A C 1
ATOM 1374 O O . VAL A 1 170 ? -15.148 13.453 -2.07 1 96.44 170 VAL A O 1
ATOM 1377 N N . VAL A 1 171 ? -16.172 14.164 -0.215 1 95.31 171 VAL A N 1
ATOM 1378 C CA . VAL A 1 171 ? -16.234 12.852 0.412 1 95.31 171 VAL A CA 1
ATOM 1379 C C . VAL A 1 171 ? -17.109 11.922 -0.436 1 95.31 171 VAL A C 1
ATOM 1381 O O . VAL A 1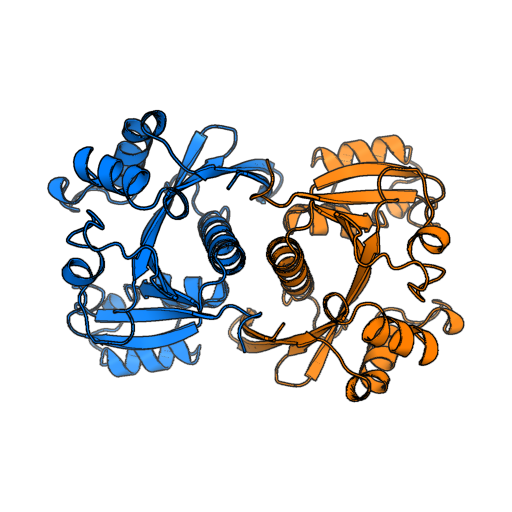 171 ? -16.828 10.719 -0.539 1 95.31 171 VAL A O 1
ATOM 1384 N N . GLN A 1 172 ? -18.062 12.516 -1.105 1 93.19 172 GLN A N 1
ATOM 1385 C CA . GLN A 1 172 ? -18.984 11.719 -1.913 1 93.19 172 GLN A CA 1
ATOM 1386 C C . GLN A 1 172 ? -18.422 11.484 -3.312 1 93.19 172 GLN A C 1
ATOM 1388 O O . GLN A 1 172 ? -19.016 10.758 -4.109 1 93.19 172 GLN A O 1
ATOM 1393 N N . GLY A 1 173 ? -17.359 12.078 -3.6 1 92.69 173 GLY A N 1
ATOM 1394 C CA . GLY A 1 173 ? -16.719 11.883 -4.891 1 92.69 173 GLY A CA 1
ATOM 1395 C C . GLY A 1 173 ? -17.281 12.773 -5.98 1 92.69 173 GLY A C 1
ATOM 1396 O O . GLY A 1 173 ? -17 12.57 -7.164 1 92.69 173 GLY A O 1
ATOM 1397 N N . GLU A 1 174 ? -18.031 13.742 -5.617 1 94.19 174 GLU A N 1
ATOM 1398 C CA . GLU A 1 174 ? -18.641 14.656 -6.578 1 94.19 174 GLU A CA 1
ATOM 1399 C C . GLU A 1 174 ? -17.672 15.75 -6.996 1 94.19 174 GLU A C 1
ATOM 1401 O O . GLU A 1 174 ? -17.766 16.297 -8.102 1 94.19 174 GLU A O 1
ATOM 1406 N N . LEU A 1 175 ? -16.828 16.156 -6.105 1 95.38 175 LEU A N 1
ATOM 1407 C CA . LEU A 1 175 ? -15.75 17.109 -6.371 1 95.38 175 LEU A CA 1
ATOM 1408 C C . LEU A 1 175 ? -14.398 16.5 -6 1 95.38 175 LEU A C 1
ATOM 1410 O O . LEU A 1 175 ? -14.328 15.586 -5.172 1 95.38 175 LEU A O 1
ATOM 1414 N N . ASN A 1 176 ? -13.422 17.016 -6.621 1 95.25 176 ASN A N 1
ATOM 1415 C CA . ASN A 1 176 ? -12.062 16.594 -6.324 1 95.25 176 ASN A CA 1
ATOM 1416 C C . ASN A 1 176 ? -11.281 17.656 -5.57 1 95.25 176 ASN A C 1
ATOM 1418 O O . ASN A 1 176 ? -11.297 18.828 -5.961 1 95.25 176 ASN A O 1
ATOM 1422 N N . ASP A 1 177 ? -10.766 17.344 -4.473 1 96.75 177 ASP A N 1
ATOM 1423 C CA . ASP A 1 177 ? -9.781 18.156 -3.775 1 96.75 177 ASP A CA 1
ATOM 1424 C C . ASP A 1 177 ? -8.375 17.578 -3.928 1 96.75 177 ASP A C 1
ATOM 1426 O O . ASP A 1 177 ? -8.164 16.375 -3.742 1 96.75 177 ASP A O 1
ATOM 1430 N N . PRO A 1 178 ? -7.414 18.375 -4.18 1 94.69 178 PRO A N 1
ATOM 1431 C CA . PRO A 1 178 ? -6.07 17.859 -4.461 1 94.69 178 PRO A CA 1
ATOM 1432 C C . PRO A 1 178 ? -5.496 17.047 -3.299 1 94.69 178 PRO A C 1
ATOM 1434 O O . PRO A 1 178 ? -4.75 16.094 -3.52 1 94.69 178 PRO A O 1
ATOM 1437 N N . VAL A 1 179 ? -5.816 17.406 -2.07 1 95.81 179 VAL A N 1
ATOM 1438 C CA . VAL A 1 179 ? -5.207 16.734 -0.924 1 95.81 179 VAL A CA 1
ATOM 1439 C C . VAL A 1 179 ? -6.125 15.625 -0.42 1 95.81 179 VAL A C 1
ATOM 1441 O O . VAL A 1 179 ? -5.715 14.469 -0.323 1 95.81 179 VAL A O 1
ATOM 1444 N N . VAL A 1 180 ? -7.375 15.922 -0.208 1 97.06 180 VAL A N 1
ATOM 1445 C CA . VAL A 1 180 ? -8.297 14.969 0.398 1 97.06 180 VAL A CA 1
ATOM 1446 C C . VAL A 1 180 ? -8.539 13.805 -0.557 1 97.06 180 VAL A C 1
ATOM 1448 O O . VAL A 1 180 ? -8.484 12.641 -0.152 1 97.06 180 VAL A O 1
ATOM 1451 N N . THR A 1 181 ? -8.812 14.117 -1.799 1 95.44 181 THR A N 1
ATOM 1452 C CA . THR A 1 181 ? -9.039 13.07 -2.783 1 95.44 181 THR A CA 1
ATOM 1453 C C . THR A 1 181 ? -7.801 12.195 -2.945 1 95.44 181 THR A C 1
ATOM 1455 O O . THR A 1 181 ? -7.902 10.969 -3.055 1 95.44 181 THR A O 1
ATOM 1458 N N . PHE A 1 182 ? -6.68 12.82 -2.924 1 93.88 182 PHE A N 1
ATOM 1459 C CA . PHE A 1 182 ? -5.43 12.07 -2.959 1 93.88 182 PHE A CA 1
ATOM 1460 C C . PHE A 1 182 ? -5.352 11.086 -1.8 1 93.88 182 PHE A C 1
ATOM 1462 O O . PHE A 1 182 ? -5.016 9.914 -1.994 1 93.88 182 PHE A O 1
ATOM 1469 N N . LEU A 1 183 ? -5.613 11.57 -0.638 1 96.94 183 LEU A N 1
ATOM 1470 C CA . LEU A 1 183 ? -5.52 10.727 0.55 1 96.94 183 LEU A CA 1
ATOM 1471 C C . LEU A 1 183 ? -6.555 9.609 0.508 1 96.94 183 LEU A C 1
ATOM 1473 O O . LEU A 1 183 ? -6.277 8.484 0.935 1 96.94 183 LEU A O 1
ATOM 1477 N N . MET A 1 184 ? -7.73 9.938 -0.003 1 96.5 184 MET A N 1
ATOM 1478 C CA . MET A 1 184 ? -8.734 8.891 -0.179 1 96.5 184 MET A CA 1
ATOM 1479 C C . MET A 1 184 ? -8.242 7.82 -1.146 1 96.5 184 MET A C 1
ATOM 1481 O O . MET A 1 184 ? -8.414 6.625 -0.898 1 96.5 184 MET A O 1
ATOM 1485 N N . LYS A 1 185 ? -7.547 8.242 -2.17 1 94.38 185 LYS A N 1
ATOM 1486 C CA . LYS A 1 185 ? -6.984 7.312 -3.145 1 94.38 185 LYS A CA 1
ATOM 1487 C C . LYS A 1 185 ? -5.848 6.496 -2.535 1 94.38 185 LYS A C 1
ATOM 1489 O O . LYS A 1 185 ? -5.547 5.398 -3.004 1 94.38 185 LYS A O 1
ATOM 1494 N N . ALA A 1 186 ? -5.289 7.031 -1.488 1 95.88 186 ALA A N 1
ATOM 1495 C CA . ALA A 1 186 ? -4.203 6.344 -0.798 1 95.88 186 ALA A CA 1
ATOM 1496 C C . ALA A 1 186 ? -4.738 5.449 0.316 1 95.88 186 ALA A C 1
ATOM 1498 O O . ALA A 1 186 ? -3.963 4.875 1.084 1 95.88 186 ALA A O 1
ATOM 1499 N N . GLY A 1 187 ? -6.035 5.355 0.448 1 96.94 187 GLY A N 1
ATOM 1500 C CA . GLY A 1 187 ? -6.617 4.391 1.364 1 96.94 187 GLY A CA 1
ATOM 1501 C C . GLY A 1 187 ? -7.145 5.016 2.641 1 96.94 187 GLY A C 1
ATOM 1502 O O . GLY A 1 187 ? -7.695 4.324 3.498 1 96.94 187 GLY A O 1
ATOM 1503 N N . ARG A 1 188 ? -7.027 6.371 2.746 1 97.94 188 ARG A N 1
ATOM 1504 C CA . ARG A 1 188 ? -7.52 7.039 3.945 1 97.94 188 ARG A CA 1
ATOM 1505 C C . ARG A 1 188 ? -9.023 7.289 3.855 1 97.94 188 ARG A C 1
ATOM 1507 O O . ARG A 1 188 ? -9.547 7.543 2.771 1 97.94 188 ARG A O 1
ATOM 1514 N N . MET A 1 189 ? -9.641 7.273 5.02 1 97.19 189 MET A N 1
ATOM 1515 C CA . MET A 1 189 ? -11.078 7.523 5.102 1 97.19 189 MET A CA 1
ATOM 1516 C C . MET A 1 189 ? -11.359 8.867 5.762 1 97.19 189 MET A C 1
ATOM 1518 O O . MET A 1 189 ? -10.805 9.172 6.82 1 97.19 189 MET A O 1
ATOM 1522 N N . PRO A 1 190 ? -12.188 9.648 5.082 1 96.94 190 PRO A N 1
ATOM 1523 C CA . PRO A 1 190 ? -12.594 10.891 5.734 1 96.94 190 PRO A CA 1
ATOM 1524 C C . PRO A 1 190 ? -13.547 10.664 6.902 1 96.94 190 PRO A C 1
ATOM 1526 O O . PRO A 1 190 ? -14.594 10.031 6.734 1 96.94 190 PRO A O 1
ATOM 1529 N N . GLU A 1 191 ? -13.203 11.125 8.047 1 95.81 191 GLU A N 1
ATOM 1530 C CA . GLU A 1 191 ? -14.023 10.883 9.234 1 95.81 191 GLU A CA 1
ATOM 1531 C C . GLU A 1 191 ? -14.883 12.094 9.57 1 95.81 191 GLU A C 1
ATOM 1533 O O . GLU A 1 191 ? -16.078 11.961 9.859 1 95.81 191 GLU A O 1
ATOM 1538 N N . ARG A 1 192 ? -14.281 13.312 9.609 1 96.44 192 ARG A N 1
ATOM 1539 C CA . ARG A 1 192 ? -15.039 14.516 9.938 1 96.44 192 ARG A CA 1
ATOM 1540 C C . ARG A 1 192 ? -14.281 15.773 9.523 1 96.44 192 ARG A C 1
ATOM 1542 O O . ARG A 1 192 ? -13.062 15.742 9.352 1 96.44 192 ARG A O 1
ATOM 1549 N N . LEU A 1 193 ? -15.086 16.797 9.383 1 97.44 193 LEU A N 1
ATOM 1550 C CA . LEU A 1 193 ? -14.531 18.125 9.172 1 97.44 193 LEU A CA 1
ATOM 1551 C C . LEU A 1 193 ? -14.117 18.766 10.5 1 97.44 193 LEU A C 1
ATOM 1553 O O . LEU A 1 193 ? -14.883 18.75 11.461 1 97.44 193 LEU A O 1
ATOM 1557 N N . MET A 1 194 ? -12.883 19.219 10.539 1 97.06 194 MET A N 1
ATOM 1558 C CA . MET A 1 194 ? -12.367 19.906 11.719 1 97.06 194 MET A CA 1
ATOM 1559 C C . MET A 1 194 ? -12.25 21.406 11.469 1 97.06 194 MET A C 1
ATOM 1561 O O . MET A 1 194 ? -11.445 21.844 10.641 1 97.06 194 MET A O 1
ATOM 1565 N N . LYS A 1 195 ? -12.977 22.156 12.234 1 96.5 195 LYS A N 1
ATOM 1566 C CA . LYS A 1 195 ? -12.961 23.609 12.094 1 96.5 195 LYS A CA 1
ATOM 1567 C C . LYS A 1 195 ? -11.875 24.234 12.969 1 96.5 195 LYS A C 1
ATOM 1569 O O . LYS A 1 195 ? -11.547 23.703 14.031 1 96.5 195 LYS A O 1
ATOM 1574 N N . HIS A 1 196 ? -11.336 25.328 12.484 1 96 196 HIS A N 1
ATOM 1575 C CA . HIS A 1 196 ? -10.281 26.047 13.18 1 96 196 HIS A CA 1
ATOM 1576 C C . HIS A 1 196 ? -9.102 25.141 13.508 1 96 196 HIS A C 1
ATOM 1578 O O . HIS A 1 196 ? -8.586 25.172 14.625 1 96 196 HIS A O 1
ATOM 1584 N N . TYR A 1 197 ? -8.75 24.25 12.602 1 96.19 197 TYR A N 1
ATOM 1585 C CA . TYR A 1 197 ? -7.695 23.266 12.797 1 96.19 197 TYR A CA 1
ATOM 1586 C C . TYR A 1 197 ? -6.316 23.891 12.656 1 96.19 197 TYR A C 1
ATOM 1588 O O . TYR A 1 197 ? -5.398 23.578 13.414 1 96.19 197 TYR A O 1
ATOM 1596 N N . LEU A 1 198 ? -6.078 24.766 11.688 1 93.38 198 LEU A N 1
ATOM 1597 C CA . LEU A 1 198 ? -4.832 25.484 11.414 1 93.38 198 LEU A CA 1
ATOM 1598 C C . LEU A 1 198 ? -5.102 26.75 10.625 1 93.38 198 LEU A C 1
ATOM 1600 O O . LEU A 1 198 ? -6.137 26.875 9.969 1 93.38 198 LEU A O 1
ATOM 1604 N N . GLU A 1 199 ? -4.215 27.688 10.703 1 91.5 199 GLU A N 1
ATOM 1605 C CA . GLU A 1 199 ? -4.344 28.891 9.883 1 91.5 199 GLU A CA 1
ATOM 1606 C C . GLU A 1 199 ? -4.051 28.594 8.414 1 91.5 199 GLU A C 1
ATOM 1608 O O . GLU A 1 199 ? -2.895 28.391 8.039 1 91.5 199 GLU A O 1
ATOM 1613 N N . ASP A 1 200 ? -5.082 28.531 7.59 1 92.81 200 ASP A N 1
ATOM 1614 C CA . ASP A 1 200 ? -5.004 28.25 6.16 1 92.81 200 ASP A CA 1
ATOM 1615 C C . ASP A 1 200 ? -6.215 28.812 5.422 1 92.81 200 ASP A C 1
ATOM 1617 O O . ASP A 1 200 ? -7.27 28.172 5.371 1 92.81 200 ASP A O 1
ATOM 1621 N N . GLU A 1 201 ? -6.031 29.922 4.805 1 93.06 201 GLU A N 1
ATOM 1622 C CA . GLU A 1 201 ? -7.137 30.609 4.156 1 93.06 201 GLU A CA 1
ATOM 1623 C C . GLU A 1 201 ? -7.727 29.766 3.023 1 93.06 201 GLU A C 1
ATOM 1625 O O . GLU A 1 201 ? -8.938 29.781 2.807 1 93.06 201 GLU A O 1
ATOM 1630 N N . ASP A 1 202 ? -6.914 29.047 2.34 1 94.69 202 ASP A N 1
ATOM 1631 C CA . ASP A 1 202 ? -7.359 28.25 1.206 1 94.69 202 ASP A CA 1
ATOM 1632 C C . ASP A 1 202 ? -8.352 27.172 1.651 1 94.69 202 ASP A C 1
ATOM 1634 O O . ASP A 1 202 ? -9.219 26.766 0.877 1 94.69 202 ASP A O 1
ATOM 1638 N N . SER A 1 203 ? -8.211 26.734 2.916 1 96.75 203 SER A N 1
ATOM 1639 C CA . SER A 1 203 ? -9.047 25.672 3.453 1 96.75 203 SER A CA 1
ATOM 1640 C C . SER A 1 203 ? -10.039 26.203 4.477 1 96.75 203 SER A C 1
ATOM 1642 O O . SER A 1 203 ? -10.602 25.453 5.27 1 96.75 203 SER A O 1
ATOM 1644 N N . ALA A 1 204 ? -10.195 27.578 4.566 1 96.94 204 ALA A N 1
ATOM 1645 C CA . ALA A 1 204 ? -11.055 28.234 5.547 1 96.94 204 ALA A CA 1
ATOM 1646 C C . ALA A 1 204 ? -10.664 27.844 6.969 1 96.94 204 ALA A C 1
ATOM 1648 O O . ALA A 1 204 ? -11.531 27.672 7.832 1 96.94 204 ALA A O 1
ATOM 1649 N N . ASP A 1 205 ? -9.391 27.547 7.211 1 96.88 205 ASP A N 1
ATOM 1650 C CA . ASP A 1 205 ? -8.805 27.172 8.492 1 96.88 205 ASP A CA 1
ATOM 1651 C C . ASP A 1 205 ? -9.336 25.812 8.961 1 96.88 205 ASP A C 1
ATOM 1653 O O . ASP A 1 205 ? -9.344 25.516 10.156 1 96.88 205 ASP A O 1
ATOM 1657 N N . CYS A 1 206 ? -9.867 25.031 8.016 1 97.62 206 CYS A N 1
ATOM 1658 C CA . CYS A 1 206 ? -10.43 23.734 8.328 1 97.62 206 CYS A CA 1
ATOM 1659 C C . CYS A 1 206 ? -9.531 22.609 7.82 1 97.62 206 CYS A C 1
ATOM 1661 O O . CYS A 1 206 ? -8.609 22.859 7.043 1 97.62 206 CYS A O 1
ATOM 1663 N N . ALA A 1 207 ? -9.75 21.438 8.359 1 97.62 207 ALA A N 1
ATOM 1664 C CA . ALA A 1 207 ? -9.125 20.203 7.883 1 97.62 207 ALA A CA 1
ATOM 1665 C C . ALA A 1 207 ? -10.102 19.031 7.938 1 97.62 207 ALA A C 1
ATOM 1667 O O . ALA A 1 207 ? -11.148 19.125 8.586 1 97.62 207 ALA A O 1
ATOM 1668 N N . VAL A 1 208 ? -9.852 18.109 7.141 1 97.5 208 VAL A N 1
ATOM 1669 C CA . VAL A 1 208 ? -10.578 16.844 7.254 1 97.5 208 VAL A CA 1
ATOM 1670 C C . VAL A 1 208 ? -9.75 15.859 8.07 1 97.5 208 VAL A C 1
ATOM 1672 O O . VAL A 1 208 ? -8.57 15.641 7.793 1 97.5 208 VAL A O 1
ATOM 1675 N N . LEU A 1 209 ? -10.344 15.312 9.125 1 97.69 209 LEU A N 1
ATOM 1676 C CA . LEU A 1 209 ? -9.695 14.195 9.812 1 97.69 209 LEU A CA 1
ATOM 1677 C C . LEU A 1 209 ? -9.734 12.945 8.945 1 97.69 209 LEU A C 1
ATOM 1679 O O . LEU A 1 209 ? -10.805 12.375 8.711 1 97.69 209 LEU A O 1
ATOM 1683 N N . MET A 1 210 ? -8.57 12.586 8.469 1 97.31 210 MET A N 1
ATOM 1684 C CA . MET A 1 210 ? -8.422 11.383 7.652 1 97.31 210 MET A CA 1
ATOM 1685 C C . MET A 1 210 ? -7.855 10.234 8.477 1 97.31 210 MET A C 1
ATOM 1687 O O . MET A 1 210 ? -6.898 10.422 9.234 1 97.31 210 MET A O 1
ATOM 1691 N N . THR A 1 211 ? -8.438 9.039 8.273 1 97.56 211 THR A N 1
ATOM 1692 C CA . THR A 1 211 ? -7.996 7.926 9.109 1 97.56 211 THR A CA 1
ATOM 1693 C C . THR A 1 211 ? -7.785 6.668 8.273 1 97.56 211 THR A C 1
ATOM 1695 O O . THR A 1 211 ? -8.219 6.602 7.117 1 97.56 211 THR A O 1
ATOM 1698 N N . TRP A 1 212 ? -7.055 5.781 8.695 1 97.88 212 TRP A N 1
ATOM 1699 C CA . TRP A 1 212 ? -6.863 4.406 8.242 1 97.88 212 TRP A CA 1
ATOM 1700 C C . TRP A 1 212 ? -6.848 3.441 9.422 1 97.88 212 TRP A C 1
ATOM 1702 O O . TRP A 1 212 ? -5.969 3.518 10.281 1 97.88 212 TRP A O 1
ATOM 1712 N N . LYS A 1 213 ? -7.824 2.582 9.516 1 97.81 213 LYS A N 1
ATOM 1713 C CA . LYS A 1 213 ? -7.977 1.681 10.648 1 97.81 213 LYS A CA 1
ATOM 1714 C C . LYS A 1 213 ? -7.129 0.426 10.477 1 97.81 213 LYS A C 1
ATOM 1716 O O . LYS A 1 213 ? -7.066 -0.143 9.383 1 97.81 213 LYS A O 1
ATOM 1721 N N . ASN A 1 214 ? -6.453 0.049 11.531 1 98.56 214 ASN A N 1
ATOM 1722 C CA . ASN A 1 214 ? -5.723 -1.214 11.531 1 98.56 214 ASN A CA 1
ATOM 1723 C C . ASN A 1 214 ? -6.633 -2.389 11.188 1 98.56 214 ASN A C 1
ATOM 1725 O O . ASN A 1 214 ? -7.543 -2.719 11.945 1 98.56 214 ASN A O 1
ATOM 1729 N N . PRO A 1 215 ? -6.383 -3.016 10.062 1 98.19 215 PRO A N 1
ATOM 1730 C CA . PRO A 1 215 ? -7.344 -4.012 9.586 1 98.19 215 PRO A CA 1
ATOM 1731 C C . PRO A 1 215 ? -7.332 -5.289 10.422 1 98.19 215 PRO A C 1
ATOM 1733 O O . PRO A 1 215 ? -8.18 -6.168 10.234 1 98.19 215 PRO A O 1
ATOM 1736 N N . PHE A 1 216 ? -6.438 -5.398 11.359 1 98.25 216 PHE A N 1
ATOM 1737 C CA . PHE A 1 216 ? -6.297 -6.625 12.133 1 98.25 216 PHE A CA 1
ATOM 1738 C C . PHE A 1 216 ? -6.879 -6.453 13.531 1 98.25 216 PHE A C 1
ATOM 1740 O O . PHE A 1 216 ? -6.895 -7.395 14.328 1 98.25 216 PHE A O 1
ATOM 1747 N N . LEU A 1 217 ? -7.285 -5.148 13.891 1 93.06 217 LEU A N 1
ATOM 1748 C CA . LEU A 1 217 ? -7.844 -4.887 15.219 1 93.06 217 LEU A CA 1
ATOM 1749 C C . LEU A 1 217 ? -9.344 -4.633 15.133 1 93.06 217 LEU A C 1
ATOM 1751 O O . LEU A 1 217 ? -9.789 -3.754 14.398 1 93.06 217 LEU A O 1
ATOM 1755 N N . THR A 1 218 ? -10.242 -5.676 14.758 1 63.72 218 THR A N 1
ATOM 1756 C CA . THR A 1 218 ? -11.688 -5.492 14.711 1 63.72 218 THR A CA 1
ATOM 1757 C C . THR A 1 218 ? -12.25 -5.309 16.125 1 63.72 218 THR A C 1
ATOM 1759 O O . THR A 1 218 ? -11.688 -5.82 17.094 1 63.72 218 THR A O 1
ATOM 1762 N N . MET B 1 1 ? -8.297 -9.93 9.016 1 95.88 1 MET B N 1
ATOM 1763 C CA . MET B 1 1 ? -8.227 -8.789 8.109 1 95.88 1 MET B CA 1
ATOM 1764 C C . MET B 1 1 ? -9.617 -8.234 7.816 1 95.88 1 MET B C 1
ATOM 1766 O O . MET B 1 1 ? -10.539 -9 7.52 1 95.88 1 MET B O 1
ATOM 1770 N N . ASN B 1 2 ? -9.883 -7.02 7.969 1 97.06 2 ASN B N 1
ATOM 1771 C CA . ASN B 1 2 ? -11.039 -6.258 7.516 1 97.06 2 ASN B CA 1
ATOM 1772 C C . ASN B 1 2 ? -10.672 -4.809 7.207 1 97.06 2 ASN B C 1
ATOM 1774 O O . ASN B 1 2 ? -10.375 -4.031 8.117 1 97.06 2 ASN B O 1
ATOM 1778 N N . LYS B 1 3 ? -10.688 -4.516 5.973 1 97.25 3 LYS B N 1
ATOM 1779 C CA . LYS B 1 3 ? -10.195 -3.234 5.48 1 97.25 3 LYS B CA 1
ATOM 1780 C C . LYS B 1 3 ? -11.164 -2.615 4.48 1 97.25 3 LYS B C 1
ATOM 1782 O O . LYS B 1 3 ? -11.602 -3.279 3.537 1 97.25 3 LYS B O 1
ATOM 1787 N N . ASN B 1 4 ? -11.539 -1.365 4.727 1 97.31 4 ASN B N 1
ATOM 1788 C CA . ASN B 1 4 ? -12.375 -0.609 3.797 1 97.31 4 ASN B CA 1
ATOM 1789 C C . ASN B 1 4 ? -11.602 0.535 3.15 1 97.31 4 ASN B C 1
ATOM 1791 O O . ASN B 1 4 ? -10.797 1.198 3.811 1 97.31 4 ASN B O 1
ATOM 1795 N N . LEU B 1 5 ? -11.828 0.743 1.909 1 97.31 5 LEU B N 1
ATOM 1796 C CA . LEU B 1 5 ? -11.219 1.855 1.192 1 97.31 5 LEU B CA 1
ATOM 1797 C C . LEU B 1 5 ? -12.047 2.242 -0.025 1 97.31 5 LEU B C 1
ATOM 1799 O O . LEU B 1 5 ? -13.031 1.571 -0.349 1 97.31 5 LEU B O 1
ATOM 1803 N N . PHE B 1 6 ? -11.695 3.354 -0.625 1 96.19 6 PHE B N 1
ATOM 1804 C CA . PHE B 1 6 ? -12.305 3.797 -1.876 1 96.19 6 PHE B CA 1
ATOM 1805 C C . PHE B 1 6 ? -11.32 3.646 -3.033 1 96.19 6 PHE B C 1
ATOM 1807 O O . PHE B 1 6 ? -10.117 3.828 -2.859 1 96.19 6 PHE B O 1
ATOM 1814 N N . ILE B 1 7 ? -11.828 3.277 -4.145 1 95.38 7 ILE B N 1
ATOM 1815 C CA . ILE B 1 7 ? -11.078 3.352 -5.398 1 95.38 7 ILE B CA 1
ATOM 1816 C C . ILE B 1 7 ? -11.805 4.277 -6.371 1 95.38 7 ILE B C 1
ATOM 1818 O O . ILE B 1 7 ? -13.039 4.285 -6.434 1 95.38 7 ILE B O 1
ATOM 1822 N N . PHE B 1 8 ? -11 5.078 -7.07 1 91.56 8 PHE B N 1
ATOM 1823 C CA . PHE B 1 8 ? -11.555 6.008 -8.039 1 91.56 8 PHE B CA 1
ATOM 1824 C C . PHE B 1 8 ? -11.164 5.605 -9.461 1 91.56 8 PHE B C 1
ATOM 1826 O O . PHE B 1 8 ? -10.008 5.27 -9.719 1 91.56 8 PHE B O 1
ATOM 1833 N N . ASN B 1 9 ? -12.008 5.512 -10.336 1 88.81 9 ASN B N 1
ATOM 1834 C CA . ASN B 1 9 ? -11.797 5.262 -11.758 1 88.81 9 ASN B CA 1
ATOM 1835 C C . ASN B 1 9 ? -12.648 6.188 -12.617 1 88.81 9 ASN B C 1
ATOM 1837 O O . ASN B 1 9 ? -13.875 6.102 -12.602 1 88.81 9 ASN B O 1
ATOM 1841 N N . LYS B 1 10 ? -11.93 6.977 -13.664 1 70.88 10 LYS B N 1
ATOM 1842 C CA . LYS B 1 10 ? -12.562 7.992 -14.5 1 70.88 10 LYS B CA 1
ATOM 1843 C C . LYS B 1 10 ? -13.547 8.836 -13.695 1 70.88 10 LYS B C 1
ATOM 1845 O O . LYS B 1 10 ? -13.141 9.766 -12.992 1 70.88 10 LYS B O 1
ATOM 1850 N N . SER B 1 11 ? -14.43 9.062 -12.883 1 77.44 11 SER B N 1
ATOM 1851 C CA . SER B 1 11 ? -15.312 9.898 -12.07 1 77.44 11 SER B CA 1
ATOM 1852 C C . SER B 1 11 ? -16.188 9.055 -11.156 1 77.44 11 SER B C 1
ATOM 1854 O O . SER B 1 11 ? -17.094 9.57 -10.508 1 77.44 11 SER B O 1
ATOM 1856 N N . LYS B 1 12 ? -15.867 7.871 -11.242 1 89.19 12 LYS B N 1
ATOM 1857 C CA . LYS B 1 12 ? -16.688 7.016 -10.391 1 89.19 12 LYS B CA 1
ATOM 1858 C C . LYS B 1 12 ? -15.891 6.543 -9.172 1 89.19 12 LYS B C 1
ATOM 1860 O O . LYS B 1 12 ? -14.719 6.18 -9.289 1 89.19 12 LYS B O 1
ATOM 1865 N N . ARG B 1 13 ? -16.516 6.637 -8 1 92.81 13 ARG B N 1
ATOM 1866 C CA . ARG B 1 13 ? -15.945 6.141 -6.75 1 92.81 13 ARG B CA 1
ATOM 1867 C C . ARG B 1 13 ? -16.547 4.789 -6.375 1 92.81 13 ARG B C 1
ATOM 1869 O O . ARG B 1 13 ? -17.766 4.621 -6.379 1 92.81 13 ARG B O 1
ATOM 1876 N N . TYR B 1 14 ? -15.719 3.775 -6.074 1 95.25 14 TYR B N 1
ATOM 1877 C CA . TYR B 1 14 ? -16.125 2.436 -5.656 1 95.25 14 TYR B CA 1
ATOM 1878 C C . TYR B 1 14 ? -15.773 2.189 -4.195 1 95.25 14 TYR B C 1
ATOM 1880 O O . TYR B 1 14 ? -14.711 2.592 -3.73 1 95.25 14 TYR B O 1
ATOM 1888 N N . GLU B 1 15 ? -16.734 1.592 -3.51 1 96.56 15 GLU B N 1
ATOM 1889 C CA . GLU B 1 15 ? -16.422 1.106 -2.168 1 96.56 15 GLU B CA 1
ATOM 1890 C C . GLU B 1 15 ? -15.789 -0.281 -2.215 1 96.56 15 GLU B C 1
ATOM 1892 O O . GLU B 1 15 ? -16.344 -1.198 -2.83 1 96.56 15 GLU B O 1
ATOM 1897 N N . VAL B 1 16 ? -14.711 -0.384 -1.611 1 98.06 16 VAL B N 1
ATOM 1898 C CA . VAL B 1 16 ? -13.961 -1.631 -1.673 1 98.06 16 VAL B CA 1
ATOM 1899 C C . VAL B 1 16 ? -13.734 -2.168 -0.261 1 98.06 16 VAL B C 1
ATOM 1901 O O . VAL B 1 16 ? -13.477 -1.399 0.668 1 98.06 16 VAL B O 1
ATOM 1904 N N . ARG B 1 17 ? -13.875 -3.459 -0.123 1 98.5 17 ARG B N 1
ATOM 1905 C CA . ARG B 1 17 ? -13.633 -4.121 1.155 1 98.5 17 ARG B CA 1
ATOM 1906 C C . ARG B 1 17 ? -12.734 -5.34 0.981 1 98.5 17 ARG B C 1
ATOM 1908 O O . ARG B 1 17 ? -12.961 -6.164 0.094 1 98.5 17 ARG B O 1
ATOM 1915 N N . VAL B 1 18 ? -11.625 -5.453 1.693 1 98.69 18 VAL B N 1
ATOM 1916 C CA . VAL B 1 18 ? -10.773 -6.633 1.759 1 98.69 18 VAL B CA 1
ATOM 1917 C C . VAL B 1 18 ? -11.016 -7.375 3.07 1 98.69 18 VAL B C 1
ATOM 1919 O O . VAL B 1 18 ? -11.039 -6.766 4.141 1 98.69 18 VAL B O 1
ATOM 1922 N N . ARG B 1 19 ? -11.219 -8.594 3.012 1 98.69 19 ARG B N 1
ATOM 1923 C CA . ARG B 1 19 ? -11.484 -9.406 4.195 1 98.69 19 ARG B CA 1
ATOM 1924 C C . ARG B 1 19 ? -11.094 -10.859 3.959 1 98.69 19 ARG B C 1
ATOM 1926 O O . ARG B 1 19 ? -10.812 -11.258 2.826 1 98.69 19 ARG B O 1
ATOM 1933 N N . ASN B 1 20 ? -10.961 -11.617 5.059 1 98.69 20 ASN B N 1
ATOM 1934 C CA . ASN B 1 20 ? -10.812 -13.062 4.91 1 98.69 20 ASN B CA 1
ATOM 1935 C C . ASN B 1 20 ? -12.07 -13.703 4.336 1 98.69 20 ASN B C 1
ATOM 1937 O O . ASN B 1 20 ? -13.188 -13.336 4.703 1 98.69 20 ASN B O 1
ATOM 1941 N N . TYR B 1 21 ? -11.859 -14.617 3.375 1 98.5 21 TYR B N 1
ATOM 1942 C CA . TYR B 1 21 ? -13.047 -15.305 2.867 1 98.5 21 TYR B CA 1
ATOM 1943 C C . TYR B 1 21 ? -13.383 -16.516 3.73 1 98.5 21 TYR B C 1
ATOM 1945 O O . TYR B 1 21 ? -12.523 -17.047 4.43 1 98.5 21 TYR B O 1
ATOM 1953 N N . THR B 1 22 ? -14.68 -16.875 3.707 1 98 22 THR B N 1
ATOM 1954 C CA . THR B 1 22 ? -15.219 -18 4.461 1 98 22 THR B CA 1
ATOM 1955 C C . THR B 1 22 ? -15.93 -18.984 3.533 1 98 22 THR B C 1
ATOM 1957 O O . THR B 1 22 ? -15.969 -18.781 2.318 1 98 22 THR B O 1
ATOM 1960 N N . ASN B 1 23 ? -16.438 -20.031 4.156 1 98.06 23 ASN B N 1
ATOM 1961 C CA . ASN B 1 23 ? -17.141 -21.047 3.365 1 98.06 23 ASN B CA 1
ATOM 1962 C C . ASN B 1 23 ? -18.344 -20.438 2.637 1 98.06 23 ASN B C 1
ATOM 1964 O O . ASN B 1 23 ? -18.734 -20.938 1.579 1 98.06 23 ASN B O 1
ATOM 1968 N N . GLU B 1 24 ? -18.875 -19.359 3.115 1 98 24 GLU B N 1
ATOM 1969 C CA . GLU B 1 24 ? -20.016 -18.703 2.475 1 98 24 GLU B CA 1
ATOM 1970 C C . GLU B 1 24 ? -19.609 -18.094 1.136 1 98 24 GLU B C 1
ATOM 1972 O O . GLU B 1 24 ? -20.469 -17.75 0.314 1 98 24 GLU B O 1
ATOM 1977 N N . ASP B 1 25 ? -18.312 -17.953 0.904 1 98.25 25 ASP B N 1
ATOM 1978 C CA . ASP B 1 25 ? -17.812 -17.297 -0.298 1 98.25 25 ASP B CA 1
ATOM 1979 C C . ASP B 1 25 ? -17.406 -18.328 -1.356 1 98.25 25 ASP B C 1
ATOM 1981 O O . ASP B 1 25 ? -17.047 -17.969 -2.475 1 98.25 25 ASP B O 1
ATOM 1985 N N . PHE B 1 26 ? -17.516 -19.625 -1.058 1 98 26 PHE B N 1
ATOM 1986 C CA . PHE B 1 26 ? -16.922 -20.656 -1.889 1 98 26 PHE B CA 1
ATOM 1987 C C . PHE B 1 26 ? -17.516 -20.656 -3.291 1 98 26 PHE B C 1
ATOM 1989 O O . PHE B 1 26 ? -16.781 -20.672 -4.281 1 98 26 PHE B O 1
ATOM 1996 N N . SER B 1 27 ? -18.828 -20.625 -3.375 1 97.31 27 SER B N 1
ATOM 1997 C CA . SER B 1 27 ? -19.469 -20.625 -4.68 1 97.31 27 SER B CA 1
ATOM 1998 C C . SER B 1 27 ? -19.016 -19.438 -5.531 1 97.31 27 SER B C 1
ATOM 2000 O O . SER B 1 27 ? -18.688 -19.609 -6.707 1 97.31 27 SER B O 1
ATOM 2002 N N . ASP B 1 28 ? -18.984 -18.25 -4.934 1 97.38 28 ASP B N 1
ATOM 2003 C CA . ASP B 1 28 ? -18.562 -17.047 -5.648 1 97.38 28 ASP B CA 1
ATOM 2004 C C . ASP B 1 28 ? -17.094 -17.141 -6.047 1 97.38 28 ASP B C 1
ATOM 2006 O O . ASP B 1 28 ? -16.703 -16.672 -7.121 1 97.38 28 ASP B O 1
ATOM 2010 N N . LEU B 1 29 ? -16.281 -17.719 -5.176 1 97.56 29 LEU B N 1
ATOM 2011 C CA . LEU B 1 29 ? -14.859 -17.859 -5.461 1 97.56 29 LEU B CA 1
ATOM 2012 C C . LEU B 1 29 ? -14.625 -18.781 -6.652 1 97.56 29 LEU B C 1
ATOM 2014 O O . LEU B 1 29 ? -13.789 -18.5 -7.512 1 97.56 29 LEU B O 1
ATOM 2018 N N . ILE B 1 30 ? -15.305 -19.891 -6.691 1 95.75 30 ILE B N 1
ATOM 2019 C CA . ILE B 1 30 ? -15.18 -20.844 -7.785 1 95.75 30 ILE B CA 1
ATOM 2020 C C . ILE B 1 30 ? -15.641 -20.203 -9.094 1 95.75 30 ILE B C 1
ATOM 2022 O O . ILE B 1 30 ? -14.984 -20.344 -10.125 1 95.75 30 ILE B O 1
ATOM 2026 N N . GLU B 1 31 ? -16.734 -19.453 -9.008 1 94.44 31 GLU B N 1
ATOM 2027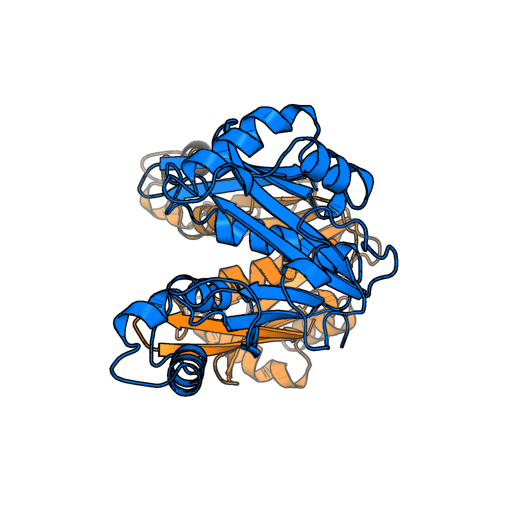 C CA . GLU B 1 31 ? -17.219 -18.734 -10.188 1 94.44 31 GLU B CA 1
ATOM 2028 C C . GLU B 1 31 ? -16.203 -17.688 -10.656 1 94.44 31 GLU B C 1
ATOM 2030 O O . GLU B 1 31 ? -16 -17.516 -11.859 1 94.44 31 GLU B O 1
ATOM 2035 N N . LEU B 1 32 ? -15.633 -16.984 -9.734 1 94.81 32 LEU B N 1
ATOM 2036 C CA . LEU B 1 32 ? -14.594 -16.016 -10.023 1 94.81 32 LEU B CA 1
ATOM 2037 C C . LEU B 1 32 ? -13.453 -16.656 -10.805 1 94.81 32 LEU B C 1
ATOM 2039 O O . LEU B 1 32 ? -12.984 -16.094 -11.805 1 94.81 32 LEU B O 1
ATOM 2043 N N . GLN B 1 33 ? -12.969 -17.812 -10.352 1 92.25 33 GLN B N 1
ATOM 2044 C CA . GLN B 1 33 ? -11.891 -18.516 -11.039 1 92.25 33 GLN B CA 1
ATOM 2045 C C . GLN B 1 33 ? -12.305 -18.906 -12.453 1 92.25 33 GLN B C 1
ATOM 2047 O O . GLN B 1 33 ? -11.516 -18.781 -13.391 1 92.25 33 GLN B O 1
ATOM 2052 N N . ARG B 1 34 ? -13.5 -19.375 -12.562 1 91.25 34 ARG B N 1
ATOM 2053 C CA . ARG B 1 34 ? -14.008 -19.766 -13.875 1 91.25 34 ARG B CA 1
ATOM 2054 C C . ARG B 1 34 ? -13.953 -18.594 -14.859 1 91.25 34 ARG B C 1
ATOM 2056 O O . ARG B 1 34 ? -13.586 -18.766 -16.016 1 91.25 34 ARG B O 1
ATOM 2063 N N . LYS B 1 35 ? -14.312 -17.406 -14.398 1 90.69 35 LYS B N 1
ATOM 2064 C CA . LYS B 1 35 ? -14.281 -16.203 -15.234 1 90.69 35 LYS B CA 1
ATOM 2065 C C . LYS B 1 35 ? -12.852 -15.797 -15.562 1 90.69 35 LYS B C 1
ATOM 2067 O O . LYS B 1 35 ? -12.555 -15.398 -16.688 1 90.69 35 LYS B O 1
ATOM 2072 N N . ALA B 1 36 ? -12.023 -15.867 -14.547 1 85.44 36 ALA B N 1
ATOM 2073 C CA . ALA B 1 36 ? -10.648 -15.391 -14.68 1 85.44 36 ALA B CA 1
ATOM 2074 C C . ALA B 1 36 ? -9.828 -16.328 -15.562 1 85.44 36 ALA B C 1
ATOM 2076 O O . ALA B 1 36 ? -8.891 -15.891 -16.234 1 85.44 36 ALA B O 1
ATOM 2077 N N . PHE B 1 37 ? -10.125 -17.562 -15.508 1 83.44 37 PHE B N 1
ATOM 2078 C CA . PHE B 1 37 ? -9.422 -18.578 -16.266 1 83.44 37 PHE B CA 1
ATOM 2079 C C . PHE B 1 37 ? -10.391 -19.375 -17.141 1 83.44 37 PHE B C 1
ATOM 2081 O O . PHE B 1 37 ? -10.625 -20.562 -16.891 1 83.44 37 PHE B O 1
ATOM 2088 N N . PRO B 1 38 ? -10.766 -18.734 -18.156 1 75.75 38 PRO B N 1
ATOM 2089 C CA . PRO B 1 38 ? -11.742 -19.391 -19.016 1 75.75 38 PRO B CA 1
ATOM 2090 C C . PRO B 1 38 ? -11.125 -20.5 -19.875 1 75.75 38 PRO B C 1
ATOM 2092 O O . PRO B 1 38 ? -9.898 -20.594 -19.969 1 75.75 38 PRO B O 1
ATOM 2095 N N . PRO B 1 39 ? -12.086 -21.359 -20.391 1 71.44 39 PRO B N 1
ATOM 2096 C CA . PRO B 1 39 ? -11.539 -22.297 -21.375 1 71.44 39 PRO B CA 1
ATOM 2097 C C . PRO B 1 39 ? -10.633 -21.609 -22.406 1 71.44 39 PRO B C 1
ATOM 2099 O O . PRO B 1 39 ? -10.875 -20.469 -22.781 1 71.44 39 PRO B O 1
ATOM 2102 N N . PRO B 1 40 ? -9.508 -22.438 -22.703 1 72.56 40 PRO B N 1
ATOM 2103 C CA . PRO B 1 40 ? -9.25 -23.875 -22.578 1 72.56 40 PRO B CA 1
ATOM 2104 C C . PRO B 1 40 ? -8.586 -24.234 -21.25 1 72.56 40 PRO B C 1
ATOM 2106 O O . PRO B 1 40 ? -8.039 -25.328 -21.109 1 72.56 40 PRO B O 1
ATOM 2109 N N . PHE B 1 41 ? -8.539 -23.234 -20.375 1 72.69 41 PHE B N 1
ATOM 2110 C CA . PHE B 1 41 ? -8.031 -23.594 -19.062 1 72.69 41 PHE B CA 1
ATOM 2111 C C . PHE B 1 41 ? -8.828 -24.75 -18.469 1 72.69 41 PHE B C 1
ATOM 2113 O O . PHE B 1 41 ? -10.062 -24.719 -18.469 1 72.69 41 PHE B O 1
ATOM 2120 N N . PRO B 1 42 ? -8.086 -25.828 -18.062 1 74.38 42 PRO B N 1
ATOM 2121 C CA . PRO B 1 42 ? -8.797 -27.016 -17.562 1 74.38 42 PRO B CA 1
ATOM 2122 C C . PRO B 1 42 ? -9.625 -26.719 -16.328 1 74.38 42 PRO B C 1
ATOM 2124 O O . PRO B 1 42 ? -9.102 -26.172 -15.344 1 74.38 42 PRO B O 1
ATOM 2127 N N . SER B 1 43 ? -10.836 -27.109 -16.344 1 77.69 43 SER B N 1
ATOM 2128 C CA . SER B 1 43 ? -11.758 -26.844 -15.25 1 77.69 43 SER B CA 1
ATOM 2129 C C . SER B 1 43 ? -11.344 -27.562 -13.969 1 77.69 43 SER B C 1
ATOM 2131 O O . SER B 1 43 ? -11.664 -27.125 -12.867 1 77.69 43 SER B O 1
ATOM 2133 N N . ASP B 1 44 ? -10.648 -28.672 -14.203 1 77.25 44 ASP B N 1
ATOM 2134 C CA . ASP B 1 44 ? -10.242 -29.469 -13.055 1 77.25 44 ASP B CA 1
ATOM 2135 C C . ASP B 1 44 ? -9.141 -28.766 -12.266 1 77.25 44 ASP B C 1
ATOM 2137 O O . ASP B 1 44 ? -8.812 -29.172 -11.141 1 77.25 44 ASP B O 1
ATOM 2141 N N . LEU B 1 45 ? -8.703 -27.625 -12.82 1 77.06 45 LEU B N 1
ATOM 2142 C CA . LEU B 1 45 ? -7.637 -26.891 -12.156 1 77.06 45 LEU B CA 1
ATOM 2143 C C . LEU B 1 45 ? -8.203 -25.703 -11.375 1 77.06 45 LEU B C 1
ATOM 2145 O O . LEU B 1 45 ? -7.469 -25.016 -10.664 1 77.06 45 LEU B O 1
ATOM 2149 N N . LEU B 1 46 ? -9.492 -25.594 -11.445 1 86.19 46 LEU B N 1
ATOM 2150 C CA . LEU B 1 46 ? -10.148 -24.594 -10.609 1 86.19 46 LEU B CA 1
ATOM 2151 C C . LEU B 1 46 ? -10.18 -25.047 -9.156 1 86.19 46 LEU B C 1
ATOM 2153 O O . LEU B 1 46 ? -10.016 -26.219 -8.859 1 86.19 46 LEU B O 1
ATOM 2157 N N . TRP B 1 47 ? -10.289 -24.047 -8.312 1 90.19 47 TRP B N 1
ATOM 2158 C CA . TRP B 1 47 ? -10.43 -24.406 -6.902 1 90.19 47 TRP B CA 1
ATOM 2159 C C . TRP B 1 47 ? -11.633 -25.312 -6.684 1 90.19 47 TRP B C 1
ATOM 2161 O O . TRP B 1 47 ? -12.703 -25.094 -7.258 1 90.19 47 TRP B O 1
ATOM 2171 N N . ASN B 1 48 ? -11.484 -26.328 -5.957 1 93.38 48 ASN B N 1
ATOM 2172 C CA . ASN B 1 48 ? -12.602 -27.141 -5.488 1 93.38 48 ASN B CA 1
ATOM 2173 C C . ASN B 1 48 ? -12.891 -26.891 -4.008 1 93.38 48 ASN B C 1
ATOM 2175 O O . ASN B 1 48 ? -12.125 -26.219 -3.326 1 93.38 48 ASN B O 1
ATOM 2179 N N . ASN B 1 49 ? -13.977 -27.375 -3.609 1 96 49 ASN B N 1
ATOM 2180 C CA . ASN B 1 49 ? -14.414 -27.141 -2.236 1 96 49 ASN B CA 1
ATOM 2181 C C . ASN B 1 49 ? -13.391 -27.656 -1.228 1 96 49 ASN B C 1
ATOM 2183 O O . ASN B 1 49 ? -13.219 -27.078 -0.155 1 96 49 ASN B O 1
ATOM 2187 N N . GLU B 1 50 ? -12.781 -28.734 -1.533 1 96.88 50 GLU B N 1
ATOM 2188 C CA . GLU B 1 50 ? -11.797 -29.312 -0.622 1 96.88 50 GLU B CA 1
ATOM 2189 C C . GLU B 1 50 ? -10.586 -28.406 -0.47 1 96.88 50 GLU B C 1
ATOM 2191 O O . GLU B 1 50 ? -10.102 -28.188 0.643 1 96.88 50 GLU B O 1
ATOM 2196 N N . GLN B 1 51 ? -10.078 -27.906 -1.556 1 97.5 51 GLN B N 1
ATOM 2197 C CA . GLN B 1 51 ? -8.969 -26.969 -1.514 1 97.5 51 GLN B CA 1
ATOM 2198 C C . GLN B 1 51 ? -9.336 -25.719 -0.72 1 97.5 51 GLN B C 1
ATOM 2200 O O . GLN B 1 51 ? -8.602 -25.297 0.172 1 97.5 51 GLN B O 1
ATOM 2205 N N . LEU B 1 52 ? -10.492 -25.172 -1.057 1 98.19 52 LEU B N 1
ATOM 2206 C CA . LEU B 1 52 ? -10.945 -23.953 -0.382 1 98.19 52 LEU B CA 1
ATOM 2207 C C . LEU B 1 52 ? -11.133 -24.203 1.111 1 98.19 52 LEU B C 1
ATOM 2209 O O . LEU B 1 52 ? -10.773 -23.359 1.934 1 98.19 52 LEU B O 1
ATOM 2213 N N . THR B 1 53 ? -11.688 -25.359 1.478 1 98.56 53 THR B N 1
ATOM 2214 C CA . THR B 1 53 ? -11.836 -25.719 2.883 1 98.56 53 THR B CA 1
ATOM 2215 C C . THR B 1 53 ? -10.469 -25.797 3.566 1 98.56 53 THR B C 1
ATOM 2217 O O . THR B 1 53 ? -10.305 -25.344 4.695 1 98.56 53 THR B O 1
ATOM 2220 N N . SER B 1 54 ? -9.539 -26.391 2.9 1 98.62 54 SER B N 1
ATOM 2221 C CA . SER B 1 54 ? -8.188 -26.5 3.447 1 98.62 54 SER B CA 1
ATOM 2222 C C . SER B 1 54 ? -7.59 -25.125 3.713 1 98.62 54 SER B C 1
ATOM 2224 O O . SER B 1 54 ? -6.977 -24.891 4.758 1 98.62 54 SER B O 1
ATOM 2226 N N . HIS B 1 55 ? -7.777 -24.188 2.787 1 98.56 55 HIS B N 1
ATOM 2227 C CA . HIS B 1 55 ? -7.254 -22.828 2.924 1 98.56 55 HIS B CA 1
ATOM 2228 C C . HIS B 1 55 ? -7.727 -22.188 4.223 1 98.56 55 HIS B C 1
ATOM 2230 O O . HIS B 1 55 ? -6.914 -21.703 5.012 1 98.56 55 HIS B O 1
ATOM 2236 N N . ILE B 1 56 ? -9.07 -22.203 4.48 1 98.5 56 ILE B N 1
ATOM 2237 C CA . ILE B 1 56 ? -9.648 -21.438 5.582 1 98.5 56 ILE B CA 1
ATOM 2238 C C . ILE B 1 56 ? -9.43 -22.188 6.895 1 98.5 56 ILE B C 1
ATOM 2240 O O . ILE B 1 56 ? -9.602 -21.625 7.977 1 98.5 56 ILE B O 1
ATOM 2244 N N . THR B 1 57 ? -9.07 -23.484 6.805 1 98.38 57 THR B N 1
ATOM 2245 C CA . THR B 1 57 ? -8.812 -24.281 8.008 1 98.38 57 THR B CA 1
ATOM 2246 C C . THR B 1 57 ? -7.34 -24.203 8.398 1 98.38 57 THR B C 1
ATOM 2248 O O . THR B 1 57 ? -7.012 -24.031 9.578 1 98.38 57 THR B O 1
ATOM 2251 N N . LYS B 1 58 ? -6.469 -24.297 7.438 1 98.38 58 LYS B N 1
ATOM 2252 C CA . LYS B 1 58 ? -5.035 -24.375 7.711 1 98.38 58 LYS B CA 1
ATOM 2253 C C . LYS B 1 58 ? -4.457 -22.984 7.961 1 98.38 58 LYS B C 1
ATOM 2255 O O . LYS B 1 58 ? -3.609 -22.797 8.836 1 98.38 58 LYS B O 1
ATOM 2260 N N . PHE B 1 59 ? -4.867 -22.031 7.164 1 98.62 59 PHE B N 1
ATOM 2261 C CA . PHE B 1 59 ? -4.285 -20.703 7.297 1 98.62 59 PHE B CA 1
ATOM 2262 C C . PHE B 1 59 ? -5.277 -19.625 6.871 1 98.62 59 PHE B C 1
ATOM 2264 O O . PHE B 1 59 ? -5.074 -18.953 5.863 1 98.62 59 PHE B O 1
ATOM 2271 N N . PRO B 1 60 ? -6.301 -19.375 7.699 1 98.38 60 PRO B N 1
ATOM 2272 C CA . PRO B 1 60 ? -7.328 -18.406 7.348 1 98.38 60 PRO B CA 1
ATOM 2273 C C . PRO B 1 60 ? -6.77 -16.984 7.176 1 98.38 60 PRO B C 1
ATOM 2275 O O . PRO B 1 60 ? -7.309 -16.203 6.395 1 98.38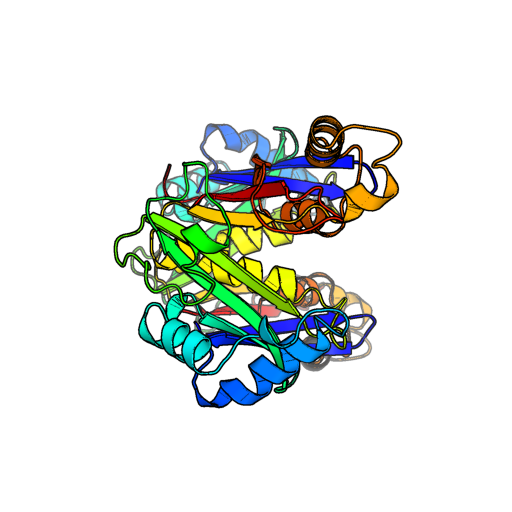 60 PRO B O 1
ATOM 2278 N N . GLU B 1 61 ? -5.645 -16.625 7.777 1 98.19 61 GLU B N 1
ATOM 2279 C CA . GLU B 1 61 ? -5.051 -15.289 7.684 1 98.19 61 GLU B CA 1
ATOM 2280 C C . GLU B 1 61 ? -4.562 -15 6.27 1 98.19 61 GLU B C 1
ATOM 2282 O O . GLU B 1 61 ? -4.488 -13.844 5.855 1 98.19 61 GLU B O 1
ATOM 2287 N N . GLY B 1 62 ? -4.242 -16.062 5.539 1 98.56 62 GLY B N 1
ATOM 2288 C CA . GLY B 1 62 ? -3.752 -15.906 4.176 1 98.56 62 GLY B CA 1
ATOM 2289 C C . GLY B 1 62 ? -4.832 -16.109 3.129 1 98.56 62 GLY B C 1
ATOM 2290 O O . GLY B 1 62 ? -4.543 -16.141 1.931 1 98.56 62 GLY B O 1
ATOM 2291 N N . ALA B 1 63 ? -6.059 -16.297 3.555 1 98.75 63 ALA B N 1
ATOM 2292 C CA . ALA B 1 63 ? -7.211 -16.484 2.674 1 98.75 63 ALA B CA 1
ATOM 2293 C C . ALA B 1 63 ? -8.039 -15.203 2.594 1 98.75 63 ALA B C 1
ATOM 2295 O O . ALA B 1 63 ? -8.969 -15.008 3.387 1 98.75 63 ALA B O 1
ATOM 2296 N N . LEU B 1 64 ? -7.723 -14.383 1.584 1 98.81 64 LEU B N 1
ATOM 2297 C CA . LEU B 1 64 ? -8.328 -13.062 1.503 1 98.81 64 LEU B CA 1
ATOM 2298 C C . LEU B 1 64 ? -9.148 -12.914 0.224 1 98.81 64 LEU B C 1
ATOM 2300 O O . LEU B 1 64 ? -8.852 -13.555 -0.785 1 98.81 64 LEU B O 1
ATOM 2304 N N . CYS B 1 65 ? -10.117 -12.094 0.26 1 98.81 65 CYS B N 1
ATOM 2305 C CA . CYS B 1 65 ? -10.875 -11.688 -0.916 1 98.81 65 CYS B CA 1
ATOM 2306 C C . CYS B 1 65 ? -11.141 -10.188 -0.902 1 98.81 65 CYS B C 1
ATOM 2308 O O . CYS B 1 65 ? -10.891 -9.516 0.099 1 98.81 65 CYS B O 1
ATOM 2310 N N . ILE B 1 66 ? -11.516 -9.664 -2.002 1 98.81 66 ILE B N 1
ATOM 2311 C CA . ILE B 1 66 ? -11.805 -8.242 -2.178 1 98.81 66 ILE B CA 1
ATOM 2312 C C . ILE B 1 66 ? -13.156 -8.07 -2.854 1 98.81 66 ILE B C 1
ATOM 2314 O O . ILE B 1 66 ? -13.477 -8.773 -3.814 1 98.81 66 ILE B O 1
ATOM 2318 N N . GLN B 1 67 ? -13.945 -7.23 -2.277 1 98.75 67 GLN B N 1
ATOM 2319 C CA . GLN B 1 67 ? -15.273 -6.922 -2.795 1 98.75 67 GLN B CA 1
ATOM 2320 C C . GLN B 1 67 ? -15.352 -5.488 -3.309 1 98.75 67 GLN B C 1
ATOM 2322 O O . GLN B 1 67 ? -14.75 -4.582 -2.721 1 98.75 67 GLN B O 1
ATOM 2327 N N . VAL B 1 68 ? -16.016 -5.293 -4.41 1 98.12 68 VAL B N 1
ATOM 2328 C CA . VAL B 1 68 ? -16.344 -3.982 -4.957 1 98.12 68 VAL B CA 1
ATOM 2329 C C . VAL B 1 68 ? -17.859 -3.754 -4.887 1 98.12 68 VAL B C 1
ATOM 2331 O O . VAL B 1 68 ? -18.641 -4.496 -5.496 1 98.12 68 VAL B O 1
ATOM 2334 N N . ASP B 1 69 ? -18.203 -2.738 -4.18 1 97.12 69 ASP B N 1
ATOM 2335 C CA . ASP B 1 69 ? -19.625 -2.43 -3.975 1 97.12 69 ASP B CA 1
ATOM 2336 C C . ASP B 1 69 ? -20.391 -3.672 -3.545 1 97.12 69 ASP B C 1
ATOM 2338 O O . ASP B 1 69 ? -21.469 -3.963 -4.09 1 97.12 69 ASP B O 1
ATOM 2342 N N . GLY B 1 70 ? -19.781 -4.473 -2.723 1 96.81 70 GLY B N 1
ATOM 2343 C CA . GLY B 1 70 ? -20.438 -5.598 -2.08 1 96.81 70 GLY B CA 1
ATOM 2344 C C . GLY B 1 70 ? -20.312 -6.891 -2.869 1 96.81 70 GLY B C 1
ATOM 2345 O O . GLY B 1 70 ? -20.734 -7.949 -2.4 1 96.81 70 GLY B O 1
ATOM 2346 N N . LYS B 1 71 ? -19.719 -6.859 -4.016 1 97.56 71 LYS B N 1
ATOM 2347 C CA . LYS B 1 71 ? -19.594 -8.039 -4.867 1 97.56 71 LYS B CA 1
ATOM 2348 C C . LYS B 1 71 ? -18.156 -8.547 -4.895 1 97.56 71 LYS B C 1
ATOM 2350 O O . LYS B 1 71 ? -17.219 -7.762 -5.027 1 97.56 71 LYS B O 1
ATOM 2355 N N . LEU B 1 72 ? -18.047 -9.891 -4.77 1 98.38 72 LEU B N 1
ATOM 2356 C CA . LEU B 1 72 ? -16.719 -10.492 -4.816 1 98.38 72 LEU B CA 1
ATOM 2357 C C . LEU B 1 72 ? -16.047 -10.219 -6.156 1 98.38 72 LEU B C 1
ATOM 2359 O O . LEU B 1 72 ? -16.609 -10.523 -7.211 1 98.38 72 LEU B O 1
ATOM 2363 N N . ALA B 1 73 ? -14.859 -9.617 -6.098 1 98.38 73 ALA B N 1
ATOM 2364 C CA . ALA B 1 73 ? -14.188 -9.18 -7.324 1 98.38 73 ALA B CA 1
ATOM 2365 C C . ALA B 1 73 ? -12.805 -9.812 -7.445 1 98.38 73 ALA B C 1
ATOM 2367 O O . ALA B 1 73 ? -12.172 -9.719 -8.5 1 98.38 73 ALA B O 1
ATOM 2368 N N . GLY B 1 74 ? -12.32 -10.445 -6.434 1 98.38 74 GLY B N 1
ATOM 2369 C CA . GLY B 1 74 ? -11 -11.062 -6.461 1 98.38 74 GLY B CA 1
ATOM 2370 C C . GLY B 1 74 ? -10.664 -11.805 -5.184 1 98.38 74 GLY B C 1
ATOM 2371 O O . GLY B 1 74 ? -11.414 -11.742 -4.207 1 98.38 74 GLY B O 1
ATOM 2372 N N . SER B 1 75 ? -9.539 -12.539 -5.227 1 98.44 75 SER B N 1
ATOM 2373 C CA . SER B 1 75 ? -9.062 -13.266 -4.059 1 98.44 75 SER B CA 1
ATOM 2374 C C . SER B 1 75 ? -7.555 -13.5 -4.141 1 98.44 75 SER B C 1
ATOM 2376 O O . SER B 1 75 ? -6.961 -13.391 -5.215 1 98.44 75 SER B O 1
ATOM 2378 N N . ILE B 1 76 ? -6.98 -13.695 -3.023 1 98.44 76 ILE B N 1
ATOM 2379 C CA . ILE B 1 76 ? -5.574 -14.062 -2.904 1 98.44 76 ILE B CA 1
ATOM 2380 C C . ILE B 1 76 ? -5.398 -15.062 -1.764 1 98.44 76 ILE B C 1
ATOM 2382 O O . ILE B 1 76 ? -6.02 -14.922 -0.708 1 98.44 76 ILE B O 1
ATOM 2386 N N . THR B 1 77 ? -4.625 -16.109 -1.983 1 98.69 77 THR B N 1
ATOM 2387 C CA . THR B 1 77 ? -4.398 -17.172 -1.01 1 98.69 77 THR B CA 1
ATOM 2388 C C . THR B 1 77 ? -2.906 -17.391 -0.786 1 98.69 77 THR B C 1
ATOM 2390 O O . THR B 1 77 ? -2.119 -17.359 -1.733 1 98.69 77 THR B O 1
ATOM 2393 N N . ALA B 1 78 ? -2.531 -17.609 0.458 1 98.69 78 ALA B N 1
ATOM 2394 C CA . ALA B 1 78 ? -1.133 -17.844 0.805 1 98.69 78 ALA B CA 1
ATOM 2395 C C . ALA B 1 78 ? -1.012 -18.938 1.856 1 98.69 78 ALA B C 1
ATOM 2397 O O . ALA B 1 78 ? -2.012 -19.359 2.445 1 98.69 78 ALA B O 1
ATOM 2398 N N . LEU B 1 79 ? 0.133 -19.484 2.033 1 98.75 79 LEU B N 1
ATOM 2399 C CA . LEU B 1 79 ? 0.504 -20.344 3.15 1 98.75 79 LEU B CA 1
ATOM 2400 C C . LEU B 1 79 ? 1.803 -19.875 3.793 1 98.75 79 LEU B C 1
ATOM 2402 O O . LEU B 1 79 ? 2.514 -19.047 3.229 1 98.75 79 LEU B O 1
ATOM 2406 N N . ARG B 1 80 ? 2.084 -20.328 4.969 1 98.56 80 ARG B N 1
ATOM 2407 C CA . ARG B 1 80 ? 3.381 -20.109 5.598 1 98.56 80 ARG B CA 1
ATOM 2408 C C . ARG B 1 80 ? 4.312 -21.297 5.379 1 98.56 80 ARG B C 1
ATOM 2410 O O . ARG B 1 80 ? 3.879 -22.453 5.438 1 98.56 80 ARG B O 1
ATOM 2417 N N . THR B 1 81 ? 5.551 -20.969 5.09 1 98 81 THR B N 1
ATOM 2418 C CA . THR B 1 81 ? 6.508 -22.047 4.844 1 98 81 THR B CA 1
ATOM 2419 C C . THR B 1 81 ? 7.926 -21.594 5.191 1 98 81 THR B C 1
ATOM 2421 O O . THR B 1 81 ? 8.203 -20.391 5.25 1 98 81 THR B O 1
ATOM 2424 N N . ASN B 1 82 ? 8.812 -22.531 5.492 1 94.38 82 ASN B N 1
ATOM 2425 C CA . ASN B 1 82 ? 10.242 -22.297 5.637 1 94.38 82 ASN B CA 1
ATOM 2426 C C . ASN B 1 82 ? 11.023 -22.781 4.418 1 94.38 82 ASN B C 1
ATOM 2428 O O . ASN B 1 82 ? 12.242 -22.641 4.352 1 94.38 82 ASN B O 1
ATOM 2432 N N . TYR B 1 83 ? 10.375 -23.328 3.406 1 82.12 83 TYR B N 1
ATOM 2433 C CA . TYR B 1 83 ? 10.93 -24.031 2.252 1 82.12 83 TYR B CA 1
ATOM 2434 C C . TYR B 1 83 ? 10.992 -23.109 1.036 1 82.12 83 TYR B C 1
ATOM 2436 O O . TYR B 1 83 ? 11.336 -23.547 -0.064 1 82.12 83 TYR B O 1
ATOM 2444 N N . ALA B 1 84 ? 11 -21.859 1.143 1 80.25 84 ALA B N 1
ATOM 2445 C CA . ALA B 1 84 ? 10.844 -21.016 -0.03 1 80.25 84 ALA B CA 1
ATOM 2446 C C . ALA B 1 84 ? 12.203 -20.672 -0.646 1 80.25 84 ALA B C 1
ATOM 2448 O O . ALA B 1 84 ? 12.266 -20.156 -1.764 1 80.25 84 ALA B O 1
ATOM 2449 N N . GLY B 1 85 ? 13.273 -20.969 -0.053 1 80.56 85 GLY B N 1
ATOM 2450 C CA . GLY B 1 85 ? 14.594 -20.641 -0.554 1 80.56 85 GLY B CA 1
ATOM 2451 C C . GLY B 1 85 ? 15.125 -21.641 -1.556 1 80.56 85 GLY B C 1
ATOM 2452 O O . GLY B 1 85 ? 15.906 -21.281 -2.445 1 80.56 85 GLY B O 1
ATOM 2453 N N . GLU B 1 86 ? 14.617 -22.828 -1.562 1 84.94 86 GLU B N 1
ATOM 2454 C CA . GLU B 1 86 ? 15.07 -23.891 -2.449 1 84.94 86 GLU B CA 1
ATOM 2455 C C . GLU B 1 86 ? 14.234 -23.953 -3.721 1 84.94 86 GLU B C 1
ATOM 2457 O O . GLU B 1 86 ? 13.141 -23.375 -3.773 1 84.94 86 GLU B O 1
ATOM 2462 N N . SER B 1 87 ? 14.898 -24.562 -4.695 1 91.31 87 SER B N 1
ATOM 2463 C CA . SER B 1 87 ? 14.133 -24.797 -5.914 1 91.31 87 SER B CA 1
ATOM 2464 C C . SER B 1 87 ? 12.898 -25.641 -5.625 1 91.31 87 SER B C 1
ATOM 2466 O O . SER B 1 87 ? 12.961 -26.625 -4.867 1 91.31 87 SER B O 1
ATOM 2468 N N . HIS B 1 88 ? 11.836 -25.266 -6.094 1 96.5 88 HIS B N 1
ATOM 2469 C CA . HIS B 1 88 ? 10.57 -25.953 -5.918 1 96.5 88 HIS B CA 1
ATOM 2470 C C . HIS B 1 88 ? 9.602 -25.641 -7.055 1 96.5 88 HIS B C 1
ATOM 2472 O O . HIS B 1 88 ? 9.812 -24.688 -7.805 1 96.5 88 HIS B O 1
ATOM 2478 N N . THR B 1 89 ? 8.648 -26.484 -7.199 1 96.62 89 THR B N 1
ATOM 2479 C CA . THR B 1 89 ? 7.547 -26.234 -8.125 1 96.62 89 THR B CA 1
ATOM 2480 C C . THR B 1 89 ? 6.336 -25.672 -7.383 1 96.62 89 THR B C 1
ATOM 2482 O O . THR B 1 89 ? 6.289 -25.703 -6.152 1 96.62 89 THR B O 1
ATOM 2485 N N . TRP B 1 90 ? 5.391 -25.156 -8.141 1 96.19 90 TRP B N 1
ATOM 2486 C CA . TRP B 1 90 ? 4.141 -24.703 -7.547 1 96.19 90 TRP B CA 1
ATOM 2487 C C . TRP B 1 90 ? 3.451 -25.828 -6.785 1 96.19 90 TRP B C 1
ATOM 2489 O O . TRP B 1 90 ? 3.002 -25.641 -5.652 1 96.19 90 TRP B O 1
ATOM 2499 N N . GLU B 1 91 ? 3.383 -27.016 -7.453 1 95.94 91 GLU B N 1
ATOM 2500 C CA . GLU B 1 91 ? 2.732 -28.188 -6.855 1 95.94 91 GLU B CA 1
ATOM 2501 C C . GLU B 1 91 ? 3.381 -28.562 -5.527 1 95.94 91 GLU B C 1
ATOM 2503 O O . GLU B 1 91 ? 2.686 -28.812 -4.543 1 95.94 91 GLU B O 1
ATOM 2508 N N . GLN B 1 92 ? 4.656 -28.547 -5.492 1 96.19 92 GLN B N 1
ATOM 2509 C CA . GLN B 1 92 ? 5.402 -28.938 -4.301 1 96.19 92 GLN B CA 1
ATOM 2510 C C . GLN B 1 92 ? 5.18 -27.953 -3.162 1 96.19 92 GLN B C 1
ATOM 2512 O O . GLN B 1 92 ? 4.848 -28.344 -2.043 1 96.19 92 GLN B O 1
ATOM 2517 N N . ILE B 1 93 ? 5.27 -26.656 -3.469 1 96.94 93 ILE B N 1
ATOM 2518 C CA . ILE B 1 93 ? 5.289 -25.656 -2.406 1 96.94 93 ILE B CA 1
ATOM 2519 C C . ILE B 1 93 ? 3.873 -25.422 -1.891 1 96.94 93 ILE B C 1
ATOM 2521 O O . ILE B 1 93 ? 3.682 -25.031 -0.733 1 96.94 93 ILE B O 1
ATOM 2525 N N . THR B 1 94 ? 2.824 -25.703 -2.67 1 97.06 94 THR B N 1
ATOM 2526 C CA . THR B 1 94 ? 1.451 -25.406 -2.277 1 97.06 94 THR B CA 1
ATOM 2527 C C . THR B 1 94 ? 0.69 -26.703 -1.963 1 97.06 94 THR B C 1
ATOM 2529 O O . THR B 1 94 ? -0.492 -26.656 -1.617 1 97.06 94 THR B O 1
ATOM 2532 N N . SER B 1 95 ? 1.396 -27.875 -2.1 1 97.12 95 SER B N 1
ATOM 2533 C CA . SER B 1 95 ? 0.72 -29.172 -1.999 1 97.12 95 SER B CA 1
ATOM 2534 C C . SER B 1 95 ? -0.47 -29.234 -2.949 1 97.12 95 SER B C 1
ATOM 2536 O O . SER B 1 95 ? -1.592 -29.531 -2.527 1 97.12 95 SER B O 1
ATOM 2538 N N . ASP B 1 96 ? -0.177 -28.938 -4.211 1 95.25 96 ASP B N 1
ATOM 2539 C CA . ASP B 1 96 ? -1.166 -28.953 -5.285 1 95.25 96 ASP B CA 1
ATOM 2540 C C . ASP B 1 96 ? -2.328 -28.016 -4.977 1 95.25 96 ASP B C 1
ATOM 2542 O O . ASP B 1 96 ? -3.48 -28.328 -5.281 1 95.25 96 ASP B O 1
ATOM 2546 N N . GLY B 1 97 ? -2.066 -26.938 -4.309 1 96 97 GLY B N 1
ATOM 2547 C CA . GLY B 1 97 ? -3.07 -25.922 -4.043 1 96 97 GLY B CA 1
ATOM 2548 C C . GLY B 1 97 ? -3.861 -26.188 -2.773 1 96 97 GLY B C 1
ATOM 2549 O O . GLY B 1 97 ? -4.66 -25.344 -2.35 1 96 97 GLY B O 1
ATOM 2550 N N . TYR B 1 98 ? -3.629 -27.297 -2.104 1 97.88 98 TYR B N 1
ATOM 2551 C CA . TYR B 1 98 ? -4.352 -27.641 -0.885 1 97.88 98 TYR B CA 1
ATOM 2552 C C . TYR B 1 98 ? -3.703 -27 0.335 1 97.88 98 TYR B C 1
ATOM 2554 O O . TYR B 1 98 ? -4.324 -26.891 1.394 1 97.88 98 TYR B O 1
ATOM 2562 N N . ILE B 1 99 ? -2.482 -26.672 0.294 1 98.19 99 ILE B N 1
ATOM 2563 C CA . ILE B 1 99 ? -1.629 -26.047 1.303 1 98.19 99 ILE B CA 1
ATOM 2564 C C . ILE B 1 99 ? -1.583 -26.938 2.549 1 98.19 99 ILE B C 1
ATOM 2566 O O . ILE B 1 99 ? -1.577 -26.422 3.674 1 98.19 99 ILE B O 1
ATOM 2570 N N . THR B 1 100 ? -1.699 -28.203 2.33 1 98.12 100 THR B N 1
ATOM 2571 C CA . THR B 1 100 ? -1.629 -29.141 3.451 1 98.12 100 THR B CA 1
ATOM 2572 C C . THR B 1 100 ? -0.259 -29.078 4.121 1 98.12 100 THR B C 1
ATOM 2574 O O . THR B 1 100 ? -0.097 -29.531 5.258 1 98.12 100 THR B O 1
ATOM 2577 N N . ASN B 1 101 ? 0.735 -28.578 3.477 1 97.44 101 ASN B N 1
ATOM 2578 C CA . ASN B 1 101 ? 2.1 -28.469 3.977 1 97.44 101 ASN B CA 1
ATOM 2579 C C . ASN B 1 101 ? 2.316 -27.125 4.691 1 97.44 101 ASN B C 1
ATOM 2581 O O . ASN B 1 101 ? 3.455 -26.734 4.953 1 97.44 101 ASN B O 1
ATOM 2585 N N . HIS B 1 102 ? 1.266 -26.391 4.941 1 98.38 102 HIS B N 1
ATOM 2586 C CA . HIS B 1 102 ? 1.355 -25.141 5.703 1 98.38 102 HIS B CA 1
ATOM 2587 C C . HIS B 1 102 ? 2.127 -25.344 7.004 1 98.38 102 HIS B C 1
ATOM 2589 O O . HIS B 1 102 ? 1.905 -26.328 7.711 1 98.38 102 HIS B O 1
ATOM 2595 N N . GLU B 1 103 ? 3.008 -24.469 7.293 1 98.25 103 GLU B N 1
ATOM 2596 C CA . GLU B 1 103 ? 3.779 -24.469 8.531 1 98.25 103 GLU B CA 1
ATOM 2597 C C . GLU B 1 103 ? 3.42 -23.281 9.406 1 98.25 103 GLU B C 1
ATOM 2599 O O . GLU B 1 103 ? 3.783 -22.141 9.102 1 98.25 103 GLU B O 1
ATOM 2604 N N . ASP B 1 104 ? 2.846 -23.5 10.547 1 97 104 ASP B N 1
ATOM 2605 C CA . ASP B 1 104 ? 2.393 -22.438 11.438 1 97 104 ASP B CA 1
ATOM 2606 C C . ASP B 1 104 ? 3.553 -21.531 11.852 1 97 104 ASP B C 1
ATOM 2608 O O . ASP B 1 104 ? 3.361 -20.344 12.086 1 97 104 ASP B O 1
ATOM 2612 N N . ASP B 1 105 ? 4.699 -22.094 11.883 1 96.88 105 ASP B N 1
ATOM 2613 C CA . ASP B 1 105 ? 5.855 -21.328 12.32 1 96.88 105 ASP B CA 1
ATOM 2614 C C . ASP B 1 105 ? 6.699 -20.875 11.133 1 96.88 105 ASP B C 1
ATOM 2616 O O . ASP B 1 105 ? 7.824 -20.391 11.312 1 96.88 105 ASP B O 1
ATOM 2620 N N . GLY B 1 106 ? 6.199 -21.141 9.906 1 97.88 106 GLY B N 1
ATOM 2621 C CA . GLY B 1 106 ? 6.922 -20.703 8.727 1 97.88 106 GLY B CA 1
ATOM 2622 C C . GLY B 1 106 ? 7.195 -19.203 8.711 1 97.88 106 GLY B C 1
ATOM 2623 O O . GLY B 1 106 ? 6.332 -18.406 9.086 1 97.88 106 GLY B O 1
ATOM 2624 N N . GLU B 1 107 ? 8.375 -18.844 8.258 1 97.44 107 GLU B N 1
ATOM 2625 C CA . GLU B 1 107 ? 8.805 -17.438 8.305 1 97.44 107 GLU B CA 1
ATOM 2626 C C . GLU B 1 107 ? 8.57 -16.75 6.965 1 97.44 107 GLU B C 1
ATOM 2628 O O . GLU B 1 107 ? 8.844 -15.555 6.82 1 97.44 107 GLU B O 1
ATOM 2633 N N . VAL B 1 108 ? 8.117 -17.516 5.996 1 98.06 108 VAL B N 1
ATOM 2634 C CA . VAL B 1 108 ? 7.816 -16.969 4.676 1 98.06 108 VAL B CA 1
ATOM 2635 C C . VAL B 1 108 ? 6.336 -17.172 4.355 1 98.06 108 VAL B C 1
ATOM 2637 O O . VAL B 1 108 ? 5.812 -18.281 4.496 1 98.06 108 VAL B O 1
ATOM 2640 N N . LEU B 1 109 ? 5.66 -16.109 4.133 1 98.5 109 LEU B N 1
ATOM 2641 C CA . LEU B 1 109 ? 4.328 -16.172 3.541 1 98.5 109 LEU B CA 1
ATOM 2642 C C . LEU B 1 109 ? 4.414 -16.359 2.029 1 98.5 109 LEU B C 1
ATOM 2644 O O . LEU B 1 109 ? 5.008 -15.531 1.332 1 98.5 109 LEU B O 1
ATOM 2648 N N . TYR B 1 110 ? 3.885 -17.438 1.487 1 98.69 110 TYR B N 1
ATOM 2649 C CA . TYR B 1 110 ? 4.031 -17.781 0.076 1 98.69 110 TYR B CA 1
ATOM 2650 C C . TYR B 1 110 ? 2.686 -17.719 -0.641 1 98.69 110 TYR B C 1
ATOM 2652 O O . TYR B 1 110 ? 1.748 -18.438 -0.276 1 98.69 110 TYR B O 1
ATOM 2660 N N . ILE B 1 111 ? 2.604 -16.891 -1.608 1 98.44 111 ILE B N 1
ATOM 2661 C CA . ILE B 1 111 ? 1.364 -16.719 -2.357 1 98.44 111 ILE B CA 1
ATOM 2662 C C . ILE B 1 111 ? 1.082 -17.953 -3.201 1 98.44 111 ILE B C 1
ATOM 2664 O O . ILE B 1 111 ? 1.942 -18.406 -3.963 1 98.44 111 ILE B O 1
ATOM 2668 N N . VAL B 1 112 ? -0.078 -18.469 -3.049 1 97.56 112 VAL B N 1
ATOM 2669 C CA . VAL B 1 112 ? -0.54 -19.641 -3.787 1 97.56 112 VAL B CA 1
ATOM 2670 C C . VAL B 1 112 ? -1.19 -19.188 -5.098 1 97.56 112 VAL B C 1
ATOM 2672 O O . VAL B 1 112 ? -0.939 -19.781 -6.152 1 97.56 112 VAL B O 1
ATOM 2675 N N . ASP B 1 113 ? -2.002 -18.188 -4.977 1 95.25 113 ASP B N 1
ATOM 2676 C CA . ASP B 1 113 ? -2.713 -17.703 -6.156 1 95.25 113 ASP B CA 1
ATOM 2677 C C . ASP B 1 113 ? -3.32 -16.328 -5.902 1 95.25 113 ASP B C 1
ATOM 2679 O O . ASP B 1 113 ? -3.51 -15.93 -4.75 1 95.25 113 ASP B O 1
ATOM 2683 N N . ILE B 1 114 ? -3.49 -15.609 -6.941 1 96.06 114 ILE B N 1
ATOM 2684 C CA . ILE B 1 114 ? -4.246 -14.359 -6.961 1 96.06 114 ILE B CA 1
ATOM 2685 C C . ILE B 1 114 ? -5.176 -14.344 -8.172 1 96.06 114 ILE B C 1
ATOM 2687 O O . ILE B 1 114 ? -4.773 -14.703 -9.281 1 96.06 114 ILE B O 1
ATOM 2691 N N . CYS B 1 115 ? -6.395 -14 -7.957 1 95.56 115 CYS B N 1
ATOM 2692 C CA . CYS B 1 115 ? -7.398 -13.984 -9.016 1 95.56 115 CYS B CA 1
ATOM 2693 C C . CYS B 1 115 ? -8.227 -12.703 -8.961 1 95.56 115 CYS B C 1
ATOM 2695 O O . CYS B 1 115 ? -8.695 -12.305 -7.895 1 95.56 115 CYS B O 1
ATOM 2697 N N . ILE B 1 116 ? -8.359 -12.07 -10.094 1 96.5 116 ILE B N 1
ATOM 2698 C CA . ILE B 1 116 ? -9.203 -10.891 -10.227 1 96.5 116 ILE B CA 1
ATOM 2699 C C . ILE B 1 116 ? -10.266 -11.133 -11.297 1 96.5 116 ILE B C 1
ATOM 2701 O O . ILE B 1 116 ? -9.961 -11.641 -12.383 1 96.5 116 ILE B O 1
ATOM 2705 N N . ASP B 1 117 ? -11.445 -10.828 -11 1 96.75 117 ASP B N 1
ATOM 2706 C CA . ASP B 1 117 ? -12.531 -10.875 -11.969 1 96.75 117 ASP B CA 1
ATOM 2707 C C . ASP B 1 117 ? -12.25 -9.945 -13.148 1 96.75 117 ASP B C 1
ATOM 2709 O O . ASP B 1 117 ? -12.008 -8.75 -12.953 1 96.75 117 ASP B O 1
ATOM 2713 N N . PRO B 1 118 ? -12.312 -10.461 -14.336 1 94.94 118 PRO B N 1
ATOM 2714 C CA . PRO B 1 118 ? -12.031 -9.633 -15.508 1 94.94 118 PRO B CA 1
ATOM 2715 C C . PRO B 1 118 ? -12.961 -8.422 -15.609 1 94.94 118 PRO B C 1
ATOM 2717 O O . PRO B 1 118 ? -12.578 -7.391 -16.172 1 94.94 118 PRO B O 1
ATOM 2720 N N . ASP B 1 119 ? -14.109 -8.531 -15.062 1 94.06 119 ASP B N 1
ATOM 2721 C CA . ASP B 1 119 ? -15.078 -7.445 -15.109 1 94.06 119 ASP B CA 1
ATOM 2722 C C . ASP B 1 119 ? -14.617 -6.258 -14.266 1 94.06 119 ASP B C 1
ATOM 2724 O O . ASP B 1 119 ? -15.148 -5.156 -14.391 1 94.06 119 ASP B O 1
ATOM 2728 N N . TYR B 1 120 ? -13.656 -6.473 -13.438 1 94.31 120 TYR B N 1
ATOM 2729 C CA . TYR B 1 120 ? -13.188 -5.43 -12.531 1 94.31 120 TYR B CA 1
ATOM 2730 C C . TYR B 1 120 ? -11.727 -5.082 -12.805 1 94.31 120 TYR B C 1
ATOM 2732 O O . TYR B 1 120 ? -11.062 -4.465 -11.961 1 94.31 120 TYR B O 1
ATOM 2740 N N . ARG B 1 121 ? -11.266 -5.543 -13.898 1 88.94 121 ARG B N 1
ATOM 2741 C CA . ARG B 1 121 ? -9.883 -5.234 -14.234 1 88.94 121 ARG B CA 1
ATOM 2742 C C . ARG B 1 121 ? -9.688 -3.738 -14.453 1 88.94 121 ARG B C 1
ATOM 2744 O O . ARG B 1 121 ? -10.617 -3.043 -14.859 1 88.94 121 ARG B O 1
ATOM 2751 N N . GLY B 1 122 ? -8.562 -3.205 -14.141 1 90.75 122 GLY B N 1
ATOM 2752 C CA . GLY B 1 122 ? -8.258 -1.797 -14.336 1 90.75 122 GLY B CA 1
ATOM 2753 C C . GLY B 1 122 ? -8.523 -0.953 -13.102 1 90.75 122 GLY B C 1
ATOM 2754 O O . GLY B 1 122 ? -8.234 0.244 -13.086 1 90.75 122 GLY B O 1
ATOM 2755 N N . LEU B 1 123 ? -9.055 -1.577 -12.062 1 94 123 LEU B N 1
ATOM 2756 C CA . LEU B 1 123 ? -9.375 -0.845 -10.844 1 94 123 LEU B CA 1
ATOM 2757 C C . LEU B 1 123 ? -8.234 -0.917 -9.844 1 94 123 LEU B C 1
ATOM 2759 O O . LEU B 1 123 ? -8.289 -0.291 -8.781 1 94 123 LEU B O 1
ATOM 2763 N N . GLY B 1 124 ? -7.188 -1.659 -10.133 1 94.81 124 GLY B N 1
ATOM 2764 C CA . GLY B 1 124 ? -6.059 -1.767 -9.227 1 94.81 124 GLY B CA 1
ATOM 2765 C C . GLY B 1 124 ? -6.305 -2.715 -8.07 1 94.81 124 GLY B C 1
ATOM 2766 O O . GLY B 1 124 ? -5.66 -2.613 -7.027 1 94.81 124 GLY B O 1
ATOM 2767 N N . LEU B 1 125 ? -7.227 -3.656 -8.242 1 97.56 125 LEU B N 1
ATOM 2768 C CA . LEU B 1 125 ? -7.613 -4.547 -7.156 1 97.56 125 LEU B CA 1
ATOM 2769 C C . LEU B 1 125 ? -6.48 -5.504 -6.805 1 97.56 125 LEU B C 1
ATOM 2771 O O . LEU B 1 125 ? -6.316 -5.879 -5.641 1 97.56 125 LEU B O 1
ATOM 2775 N N . GLY B 1 126 ? -5.738 -5.898 -7.812 1 97 126 GLY B N 1
ATOM 2776 C CA . GLY B 1 126 ? -4.594 -6.754 -7.555 1 97 126 GLY B CA 1
ATOM 2777 C C . GLY B 1 126 ? -3.578 -6.129 -6.617 1 97 126 GLY B C 1
ATOM 2778 O O . GLY B 1 126 ? -3.064 -6.797 -5.715 1 97 126 GLY B O 1
ATOM 2779 N N . LYS B 1 127 ? -3.309 -4.895 -6.809 1 96.81 127 LYS B N 1
ATOM 2780 C CA . LYS B 1 127 ? -2.37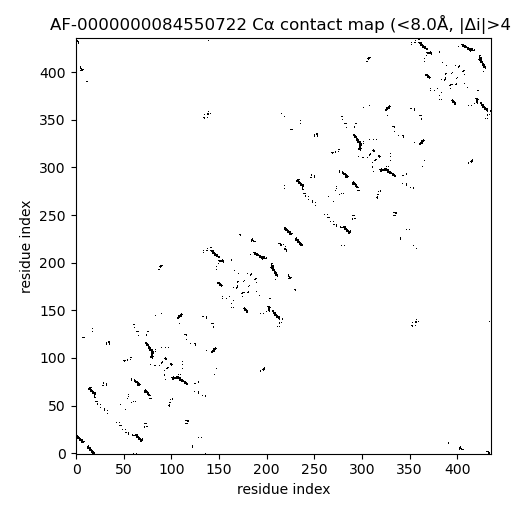7 -4.176 -5.941 1 96.81 127 LYS B CA 1
ATOM 2781 C C . LYS B 1 127 ? -2.91 -4.09 -4.516 1 96.81 127 LYS B C 1
ATOM 2783 O O . LYS B 1 127 ? -2.148 -4.219 -3.555 1 96.81 127 LYS B O 1
ATOM 2788 N N . GLU B 1 128 ? -4.188 -3.846 -4.426 1 97.75 128 GLU B N 1
ATOM 2789 C CA . GLU B 1 128 ? -4.793 -3.756 -3.102 1 97.75 128 GLU B CA 1
ATOM 2790 C C . GLU B 1 128 ? -4.688 -5.082 -2.355 1 97.75 128 GLU B C 1
ATOM 2792 O O . GLU B 1 128 ? -4.43 -5.105 -1.149 1 97.75 128 GLU B O 1
ATOM 2797 N N . LEU B 1 129 ? -4.902 -6.168 -3.033 1 98.25 129 LEU B N 1
ATOM 2798 C CA . LEU B 1 129 ? -4.746 -7.484 -2.42 1 98.25 129 LEU B CA 1
ATOM 2799 C C . LEU B 1 129 ? -3.295 -7.727 -2.021 1 98.25 129 LEU B C 1
ATOM 2801 O O . LEU B 1 129 ? -3.025 -8.281 -0.952 1 98.25 129 LEU B O 1
ATOM 2805 N N . MET B 1 130 ? -2.373 -7.281 -2.857 1 98 130 MET B N 1
ATOM 2806 C CA . MET B 1 130 ? -0.955 -7.41 -2.537 1 98 130 MET B CA 1
ATOM 2807 C C . MET B 1 130 ? -0.611 -6.633 -1.27 1 98 130 MET B C 1
ATOM 2809 O O . MET B 1 130 ? 0.057 -7.16 -0.378 1 98 130 MET B O 1
ATOM 2813 N N 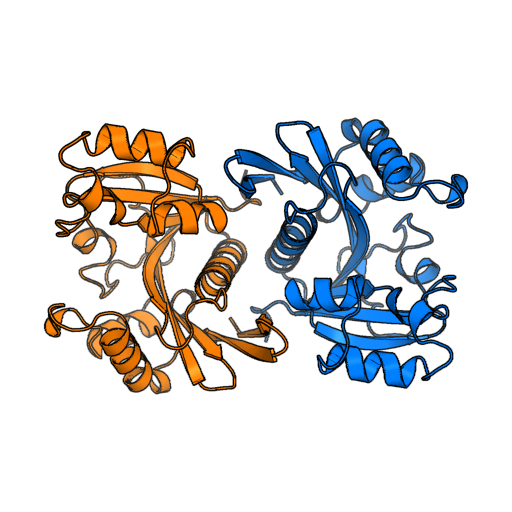. ARG B 1 131 ? -1.115 -5.477 -1.22 1 97.94 131 ARG B N 1
ATOM 2814 C CA . ARG B 1 131 ? -0.873 -4.645 -0.044 1 97.94 131 ARG B CA 1
ATOM 2815 C C . ARG B 1 131 ? -1.438 -5.297 1.213 1 97.94 131 ARG B C 1
ATOM 2817 O O . ARG B 1 131 ? -0.821 -5.242 2.279 1 97.94 131 ARG B O 1
ATOM 2824 N N . ALA B 1 132 ? -2.584 -5.871 1.072 1 98.56 132 ALA B N 1
ATOM 2825 C CA . ALA B 1 132 ? -3.166 -6.594 2.199 1 98.56 132 ALA B CA 1
ATOM 2826 C C . ALA B 1 132 ? -2.246 -7.719 2.662 1 98.56 132 ALA B C 1
ATOM 2828 O O . ALA B 1 132 ? -2.123 -7.977 3.861 1 98.56 132 ALA B O 1
ATOM 2829 N N . MET B 1 133 ? -1.603 -8.352 1.743 1 98.75 133 MET B N 1
ATOM 2830 C CA . MET B 1 133 ? -0.677 -9.422 2.098 1 98.75 133 MET B CA 1
ATOM 2831 C C . MET B 1 133 ? 0.573 -8.859 2.77 1 98.75 133 MET B C 1
ATOM 2833 O O . MET B 1 133 ? 1.123 -9.477 3.682 1 98.75 133 MET B O 1
ATOM 2837 N N . TYR B 1 134 ? 1.057 -7.664 2.273 1 98.69 134 TYR B N 1
ATOM 2838 C CA . TYR B 1 134 ? 2.166 -7.008 2.957 1 98.69 134 TYR B CA 1
ATOM 2839 C C . TYR B 1 134 ? 1.808 -6.695 4.406 1 98.69 134 TYR B C 1
ATOM 2841 O O . TYR B 1 134 ? 2.607 -6.93 5.312 1 98.69 134 TYR B O 1
ATOM 2849 N N . GLU B 1 135 ? 0.606 -6.176 4.598 1 98.75 135 GLU B N 1
ATOM 2850 C CA . GLU B 1 135 ? 0.118 -5.898 5.941 1 98.75 135 GLU B CA 1
ATOM 2851 C C . GLU B 1 135 ? 0.048 -7.172 6.777 1 98.75 135 GLU B C 1
ATOM 2853 O O . GLU B 1 135 ? 0.359 -7.156 7.973 1 98.75 135 GLU B O 1
ATOM 2858 N N . THR B 1 136 ? -0.337 -8.305 6.16 1 98.81 136 THR B N 1
ATOM 2859 C CA . THR B 1 136 ? -0.401 -9.594 6.852 1 98.81 136 THR B CA 1
ATOM 2860 C C . THR B 1 136 ? 0.993 -10.055 7.27 1 98.81 136 THR B C 1
ATOM 2862 O O . THR B 1 136 ? 1.181 -10.547 8.383 1 98.81 136 THR B O 1
ATOM 2865 N N . VAL B 1 137 ? 1.984 -9.883 6.402 1 98.69 137 VAL B N 1
ATOM 2866 C CA . VAL B 1 137 ? 3.373 -10.219 6.699 1 98.69 137 VAL B CA 1
ATOM 2867 C C . VAL B 1 137 ? 3.834 -9.461 7.941 1 98.69 137 VAL B C 1
ATOM 2869 O O . VAL B 1 137 ? 4.418 -10.055 8.852 1 98.69 137 VAL B O 1
ATOM 2872 N N . VAL B 1 138 ? 3.564 -8.18 7.961 1 98.69 138 VAL B N 1
ATOM 2873 C CA . VAL B 1 138 ? 3.965 -7.336 9.078 1 98.69 138 VAL B CA 1
ATOM 2874 C C . VAL B 1 138 ? 3.229 -7.77 10.344 1 98.69 138 VAL B C 1
ATOM 2876 O O . VAL B 1 138 ? 3.838 -7.918 11.406 1 98.69 138 VAL B O 1
ATOM 2879 N N . TYR B 1 139 ? 1.924 -8.039 10.242 1 98.56 139 TYR B N 1
ATOM 2880 C CA . TYR B 1 139 ? 1.08 -8.438 11.359 1 98.56 139 TYR B CA 1
ATOM 2881 C C . TYR B 1 139 ? 1.593 -9.727 12 1 98.56 139 TYR B C 1
ATOM 2883 O O . TYR B 1 139 ? 1.685 -9.82 13.227 1 98.56 139 TYR B O 1
ATOM 2891 N N . LEU B 1 140 ? 1.965 -10.656 11.133 1 98.25 140 LEU B N 1
ATOM 2892 C CA . LEU B 1 140 ? 2.395 -11.969 11.609 1 98.25 140 LEU B CA 1
ATOM 2893 C C . LEU B 1 140 ? 3.846 -11.93 12.07 1 98.25 140 LEU B C 1
ATOM 2895 O O . LEU B 1 140 ? 4.316 -12.852 12.742 1 98.25 140 LEU B O 1
ATOM 2899 N N . GLY B 1 141 ? 4.543 -10.883 11.727 1 97.94 141 GLY B N 1
ATOM 2900 C CA . GLY B 1 141 ? 5.945 -10.766 12.102 1 97.94 141 GLY B CA 1
ATOM 2901 C C . GLY B 1 141 ? 6.84 -11.75 11.383 1 97.94 141 GLY B C 1
ATOM 2902 O O . GLY B 1 141 ? 7.82 -12.242 11.953 1 97.94 141 GLY B O 1
ATOM 2903 N N . VAL B 1 142 ? 6.457 -12.141 10.156 1 97.88 142 VAL B N 1
ATOM 2904 C CA . VAL B 1 142 ? 7.273 -13.086 9.398 1 97.88 142 VAL B CA 1
ATOM 2905 C C . VAL B 1 142 ? 8.25 -12.32 8.5 1 97.88 142 VAL B C 1
ATOM 2907 O O . VAL B 1 142 ? 8.117 -11.102 8.328 1 97.88 142 VAL B O 1
ATOM 2910 N N . LYS B 1 143 ? 9.203 -12.992 7.867 1 97.69 143 LYS B N 1
ATOM 2911 C CA . LYS B 1 143 ? 10.367 -12.367 7.246 1 97.69 143 LYS B CA 1
ATOM 2912 C C . LYS B 1 143 ? 10.008 -11.742 5.902 1 97.69 143 LYS B C 1
ATOM 2914 O O . LYS B 1 143 ? 10.539 -10.688 5.543 1 97.69 143 LYS B O 1
ATOM 2919 N N . LYS B 1 144 ? 9.172 -12.469 5.164 1 97.5 144 LYS B N 1
ATOM 2920 C CA . LYS B 1 144 ? 8.914 -11.93 3.83 1 97.5 144 LYS B CA 1
ATOM 2921 C C . LYS B 1 144 ? 7.699 -12.602 3.193 1 97.5 144 LYS B C 1
ATOM 2923 O O . LYS B 1 144 ? 7.219 -13.625 3.686 1 97.5 144 LYS B O 1
ATOM 2928 N N . LEU B 1 145 ? 7.156 -11.969 2.225 1 98.25 145 LEU B N 1
ATOM 2929 C CA . LEU B 1 145 ? 6.227 -12.531 1.253 1 98.25 145 LEU B CA 1
ATOM 2930 C C . LEU B 1 145 ? 6.965 -13.039 0.022 1 98.25 145 LEU B C 1
ATOM 2932 O O . LEU B 1 145 ? 7.875 -12.375 -0.48 1 98.25 145 LEU B O 1
ATOM 2936 N N . ALA B 1 146 ? 6.652 -14.211 -0.42 1 98.12 146 ALA B N 1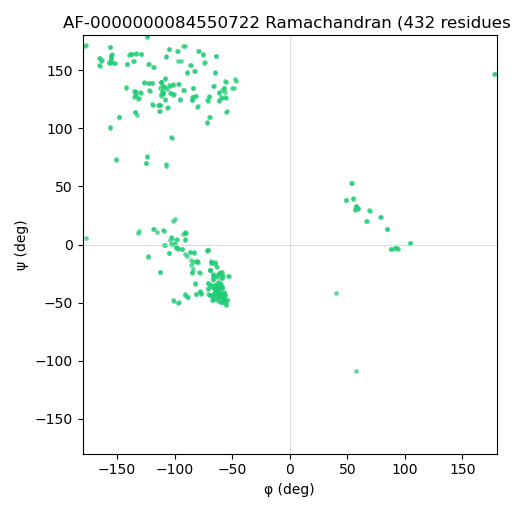
ATOM 2937 C CA . ALA B 1 146 ? 7.246 -14.781 -1.625 1 98.12 146 ALA B CA 1
ATOM 2938 C C . ALA B 1 146 ? 6.176 -15.383 -2.529 1 98.12 146 ALA B C 1
ATOM 2940 O O . ALA B 1 146 ? 5.02 -15.523 -2.127 1 98.12 146 ALA B O 1
ATOM 2941 N N . GLY B 1 147 ? 6.48 -15.648 -3.717 1 97.62 147 GLY B N 1
ATOM 2942 C CA . GLY B 1 147 ? 5.613 -16.312 -4.684 1 97.62 147 GLY B CA 1
ATOM 2943 C C . GLY B 1 147 ? 6.242 -16.438 -6.055 1 97.62 147 GLY B C 1
ATOM 2944 O O . GLY B 1 147 ? 7.035 -15.594 -6.469 1 97.62 147 GLY B O 1
ATOM 2945 N N . GLY B 1 148 ? 5.934 -17.484 -6.723 1 97.06 148 GLY B N 1
ATOM 2946 C CA . GLY B 1 148 ? 6.363 -17.641 -8.102 1 97.06 148 GLY B CA 1
ATOM 2947 C C . GLY B 1 148 ? 5.434 -16.984 -9.102 1 97.06 148 GLY B C 1
ATOM 2948 O O . GLY B 1 148 ? 4.234 -17.281 -9.125 1 97.06 148 GLY B O 1
ATOM 2949 N N . SER B 1 149 ? 6 -16.141 -9.875 1 96.31 149 SER B N 1
ATOM 2950 C CA . SER B 1 149 ? 5.219 -15.383 -10.852 1 96.31 149 SER B CA 1
ATOM 2951 C C . SER B 1 149 ? 5.523 -15.836 -12.273 1 96.31 149 SER B C 1
ATOM 2953 O O . SER B 1 149 ? 6.691 -15.898 -12.68 1 96.31 149 SER B O 1
ATOM 2955 N N . ARG B 1 150 ? 4.48 -16.094 -13.047 1 96.44 150 ARG B N 1
ATOM 2956 C CA . ARG B 1 150 ? 4.652 -16.422 -14.461 1 96.44 150 ARG B CA 1
ATOM 2957 C C . ARG B 1 150 ? 5.25 -15.234 -15.219 1 96.44 150 ARG B C 1
ATOM 2959 O O . ARG B 1 150 ? 5.25 -14.109 -14.727 1 96.44 150 ARG B O 1
ATOM 2966 N N . MET B 1 151 ? 5.777 -15.531 -16.391 1 97.31 151 MET B N 1
ATOM 2967 C CA . MET B 1 151 ? 6.27 -14.531 -17.344 1 97.31 151 MET B CA 1
ATOM 2968 C C . MET B 1 151 ? 5.598 -14.703 -18.703 1 97.31 151 MET B C 1
ATOM 2970 O O . MET B 1 151 ? 6.266 -15.016 -19.703 1 97.31 151 MET B O 1
ATOM 2974 N N . PRO B 1 152 ? 4.348 -14.391 -18.75 1 96.31 152 PRO B N 1
ATOM 2975 C CA . PRO B 1 152 ? 3.6 -14.742 -19.953 1 96.31 152 PRO B CA 1
ATOM 2976 C C . PRO B 1 152 ? 4.023 -13.93 -21.172 1 96.31 152 PRO B C 1
ATOM 2978 O O . PRO B 1 152 ? 3.793 -14.344 -22.312 1 96.31 152 PRO B O 1
ATOM 2981 N N . GLY B 1 153 ? 4.633 -12.773 -20.953 1 97.06 153 GLY B N 1
ATOM 2982 C CA . GLY B 1 153 ? 5.086 -11.953 -22.062 1 97.06 153 GLY B CA 1
ATOM 2983 C C . GLY B 1 153 ? 6.18 -12.609 -22.891 1 97.06 153 GLY B C 1
ATOM 2984 O O . GLY B 1 153 ? 6.441 -12.203 -24.016 1 97.06 153 GLY B O 1
ATOM 2985 N N . TYR B 1 154 ? 6.77 -13.586 -22.375 1 98.19 154 TYR B N 1
ATOM 2986 C CA . TYR B 1 154 ? 7.871 -14.258 -23.047 1 98.19 154 TYR B CA 1
ATOM 2987 C C . TYR B 1 154 ? 7.406 -14.875 -24.359 1 98.19 154 TYR B C 1
ATOM 2989 O O . TYR B 1 154 ? 8.164 -14.922 -25.344 1 98.19 154 TYR B O 1
ATOM 2997 N N . LYS B 1 155 ? 6.191 -15.305 -24.391 1 97.5 155 LYS B N 1
ATOM 2998 C CA . LYS B 1 155 ? 5.648 -15.977 -25.562 1 97.5 155 LYS B CA 1
ATOM 2999 C C . LYS B 1 155 ? 5.832 -15.125 -26.828 1 97.5 155 LYS B C 1
ATOM 3001 O O . LYS B 1 155 ? 5.984 -15.656 -27.922 1 97.5 155 LYS B O 1
ATOM 3006 N N . ASP B 1 156 ? 5.902 -13.836 -26.672 1 97.5 156 ASP B N 1
ATOM 3007 C CA . ASP B 1 156 ? 5.941 -12.906 -27.812 1 97.5 156 ASP B CA 1
ATOM 3008 C C . ASP B 1 156 ? 7.367 -12.727 -28.312 1 97.5 156 ASP B C 1
ATOM 3010 O O . ASP B 1 156 ? 7.578 -12.211 -29.422 1 97.5 156 ASP B O 1
ATOM 3014 N N . VAL B 1 157 ? 8.312 -13.148 -27.578 1 97.56 157 VAL B N 1
ATOM 3015 C CA . VAL B 1 157 ? 9.695 -12.852 -27.938 1 97.56 157 VAL B CA 1
ATOM 3016 C C . VAL B 1 157 ? 10.531 -14.125 -27.875 1 97.56 157 VAL B C 1
ATOM 3018 O O . VAL B 1 157 ? 11.766 -14.07 -27.922 1 97.56 157 VAL B O 1
ATOM 3021 N N . ARG B 1 158 ? 9.945 -15.25 -27.734 1 96.06 158 ARG B N 1
ATOM 3022 C CA . ARG B 1 158 ? 10.641 -16.516 -27.516 1 96.06 158 ARG B CA 1
ATOM 3023 C C . ARG B 1 158 ? 11.547 -16.859 -28.688 1 96.06 158 ARG B C 1
ATOM 3025 O O . ARG B 1 158 ? 12.523 -17.594 -28.531 1 96.06 158 ARG B O 1
ATOM 3032 N N . ASP B 1 159 ? 11.273 -16.359 -29.922 1 96.88 159 ASP B N 1
ATOM 3033 C CA . ASP B 1 159 ? 12.094 -16.625 -31.094 1 96.88 159 ASP B CA 1
ATOM 3034 C C . ASP B 1 159 ? 13.281 -15.672 -31.156 1 96.88 159 ASP B C 1
ATOM 3036 O O . ASP B 1 159 ? 14.211 -15.875 -31.953 1 96.88 159 ASP B O 1
ATOM 3040 N N . GLU B 1 160 ? 13.32 -14.719 -30.297 1 97.62 160 GLU B N 1
ATOM 3041 C CA . GLU B 1 160 ? 14.312 -13.648 -30.406 1 97.62 160 GLU B CA 1
ATOM 3042 C C . GLU B 1 160 ? 15.312 -13.719 -29.25 1 97.62 160 GLU B C 1
ATOM 3044 O O . GLU B 1 160 ? 16.422 -13.195 -29.359 1 97.62 160 GLU B O 1
ATOM 3049 N N . MET B 1 161 ? 14.922 -14.312 -28.172 1 97.94 161 MET B N 1
ATOM 3050 C CA . MET B 1 161 ? 15.797 -14.344 -27 1 97.94 161 MET B CA 1
ATOM 3051 C C . MET B 1 161 ? 15.469 -15.531 -26.109 1 97.94 161 MET B C 1
ATOM 3053 O O . MET B 1 161 ? 14.375 -16.094 -26.203 1 97.94 161 MET B O 1
ATOM 3057 N N . THR B 1 162 ? 16.422 -15.906 -25.234 1 97.94 162 THR B N 1
ATOM 3058 C CA . THR B 1 162 ? 16.203 -16.969 -24.266 1 97.94 162 THR B CA 1
ATOM 3059 C C . THR B 1 162 ? 15.391 -16.484 -23.078 1 97.94 162 THR B C 1
ATOM 3061 O O . THR B 1 162 ? 15.227 -15.273 -22.891 1 97.94 162 THR B O 1
ATOM 3064 N N . ILE B 1 163 ? 14.914 -17.391 -22.312 1 97.88 163 ILE B N 1
ATOM 3065 C CA . ILE B 1 163 ? 14.125 -17.031 -21.141 1 97.88 163 ILE B CA 1
ATOM 3066 C C . ILE B 1 163 ? 14.992 -16.281 -20.125 1 97.88 163 ILE B C 1
ATOM 3068 O O . ILE B 1 163 ? 14.523 -15.383 -19.438 1 97.88 163 ILE B O 1
ATOM 3072 N N . ASP B 1 164 ? 16.281 -16.656 -20.031 1 98.31 164 ASP B N 1
ATOM 3073 C CA . ASP B 1 164 ? 17.234 -15.977 -19.141 1 98.31 164 ASP B CA 1
ATOM 3074 C C . ASP B 1 164 ? 17.406 -14.516 -19.547 1 98.31 164 ASP B C 1
ATOM 3076 O O . ASP B 1 164 ? 17.391 -13.617 -18.703 1 98.31 164 ASP B O 1
ATOM 3080 N N . GLU B 1 165 ? 17.516 -14.328 -20.797 1 98.31 165 GLU B N 1
ATOM 3081 C CA . GLU B 1 165 ? 17.672 -12.977 -21.328 1 98.31 165 GLU B CA 1
ATOM 3082 C C . GLU B 1 165 ? 16.422 -12.141 -21.078 1 98.31 165 GLU B C 1
ATOM 3084 O O . GLU B 1 165 ? 16.516 -10.977 -20.688 1 98.31 165 GLU B O 1
ATOM 3089 N N . TYR B 1 166 ? 15.273 -12.734 -21.375 1 98.38 166 TYR B N 1
ATOM 3090 C CA . TYR B 1 166 ? 14 -12.07 -21.141 1 98.38 166 TYR B CA 1
ATOM 3091 C C . TYR B 1 166 ? 13.852 -11.648 -19.688 1 98.38 166 TYR B C 1
ATOM 3093 O O . TYR B 1 166 ? 13.5 -10.508 -19.391 1 98.38 166 TYR B O 1
ATOM 3101 N N . TYR B 1 167 ? 14.242 -12.547 -18.797 1 98.12 167 TYR B N 1
ATOM 3102 C CA . TYR B 1 167 ? 14.203 -12.273 -17.359 1 98.12 167 TYR B CA 1
ATOM 3103 C C . TYR B 1 167 ? 15.07 -11.07 -17.016 1 98.12 167 TYR B C 1
ATOM 3105 O O . TYR B 1 167 ? 14.602 -10.141 -16.359 1 98.12 167 TYR B O 1
ATOM 3113 N N . GLU B 1 168 ? 16.203 -11.062 -17.469 1 97.81 168 GLU B N 1
ATOM 3114 C CA . GLU B 1 168 ? 17.141 -9.992 -17.156 1 97.81 168 GLU B CA 1
ATOM 3115 C C . GLU B 1 168 ? 16.641 -8.648 -17.672 1 97.81 168 GLU B C 1
ATOM 3117 O O . GLU B 1 168 ? 16.703 -7.641 -16.969 1 97.81 168 GLU B O 1
ATOM 3122 N N . LYS B 1 169 ? 16.125 -8.664 -18.875 1 97.06 169 LYS B N 1
ATOM 3123 C CA . LYS B 1 169 ? 15.641 -7.426 -19.484 1 97.06 169 LYS B CA 1
ATOM 3124 C C . LYS B 1 169 ? 14.414 -6.891 -18.75 1 97.06 169 LYS B C 1
ATOM 3126 O O . LYS B 1 169 ? 14.242 -5.68 -18.625 1 97.06 169 LYS B O 1
ATOM 3131 N N . VAL B 1 170 ? 13.57 -7.805 -18.281 1 96.44 170 VAL B N 1
ATOM 3132 C CA . VAL B 1 170 ? 12.375 -7.402 -17.547 1 96.44 170 VAL B CA 1
ATOM 3133 C C . VAL B 1 170 ? 12.766 -6.816 -16.188 1 96.44 170 VAL B C 1
ATOM 3135 O O . VAL B 1 170 ? 12.289 -5.75 -15.805 1 96.44 170 VAL B O 1
ATOM 3138 N N . VAL B 1 171 ? 13.711 -7.449 -15.492 1 95.38 171 VAL B N 1
ATOM 3139 C CA . VAL B 1 171 ? 14.133 -7.031 -14.156 1 95.38 171 VAL B CA 1
ATOM 3140 C C . VAL B 1 171 ? 14.828 -5.676 -14.242 1 95.38 171 VAL B C 1
ATOM 3142 O O . VAL B 1 171 ? 14.695 -4.844 -13.336 1 95.38 171 VAL B O 1
ATOM 3145 N N . GLN B 1 172 ? 15.469 -5.449 -15.375 1 93.25 172 GLN B N 1
ATOM 3146 C CA . GLN B 1 172 ? 16.203 -4.203 -15.547 1 93.25 172 GLN B CA 1
ATOM 3147 C C . GLN B 1 172 ? 15.297 -3.09 -16.062 1 93.25 172 GLN B C 1
ATOM 3149 O O . GLN B 1 172 ? 15.727 -1.941 -16.188 1 93.25 172 GLN B O 1
ATOM 3154 N N . GLY B 1 173 ? 14.125 -3.42 -16.375 1 92.81 173 GLY B N 1
ATOM 3155 C CA . GLY B 1 173 ? 13.164 -2.426 -16.828 1 92.81 173 GLY B CA 1
ATOM 3156 C C . GLY B 1 173 ? 13.266 -2.133 -18.312 1 92.81 173 GLY B C 1
ATOM 3157 O O . GLY B 1 173 ? 12.68 -1.167 -18.797 1 92.81 173 GLY B O 1
ATOM 3158 N N . GLU B 1 174 ? 13.969 -2.947 -19.016 1 94.19 174 GLU B N 1
ATOM 3159 C CA . GLU B 1 174 ? 14.141 -2.76 -20.453 1 94.19 174 GLU B CA 1
ATOM 3160 C C . GLU B 1 174 ? 12.945 -3.307 -21.234 1 94.19 174 GLU B C 1
ATOM 3162 O O . GLU B 1 174 ? 12.641 -2.834 -22.328 1 94.19 174 GLU B O 1
ATOM 3167 N N . LEU B 1 175 ? 12.352 -4.355 -20.75 1 95.44 175 LEU B N 1
ATOM 3168 C CA . LEU B 1 175 ? 11.125 -4.93 -21.297 1 95.44 175 LEU B CA 1
ATOM 3169 C C . LEU B 1 175 ? 10.039 -4.98 -20.219 1 95.44 175 LEU B C 1
ATOM 3171 O O . LEU B 1 175 ? 10.336 -5 -19.031 1 95.44 175 LEU B O 1
ATOM 3175 N N . ASN B 1 176 ? 8.859 -4.988 -20.703 1 95.31 176 ASN B N 1
ATOM 3176 C CA . ASN B 1 176 ? 7.719 -5.102 -19.797 1 95.31 176 ASN B CA 1
ATOM 3177 C C . ASN B 1 176 ? 7.055 -6.469 -19.906 1 95.31 176 ASN B C 1
ATOM 3179 O O . ASN B 1 176 ? 6.801 -6.957 -21.016 1 95.31 176 ASN B O 1
ATOM 3183 N N . ASP B 1 177 ? 6.93 -7.125 -18.844 1 96.75 177 ASP B N 1
ATOM 3184 C CA . ASP B 1 177 ? 6.09 -8.312 -18.75 1 96.75 177 ASP B CA 1
ATOM 3185 C C . ASP B 1 177 ? 4.789 -8.008 -18 1 96.75 177 ASP B C 1
ATOM 3187 O O . ASP B 1 177 ? 4.805 -7.371 -16.953 1 96.75 177 ASP B O 1
ATOM 3191 N N . PRO B 1 178 ? 3.703 -8.484 -18.453 1 94.62 178 PRO B N 1
ATOM 3192 C CA . PRO B 1 178 ? 2.416 -8.117 -17.859 1 94.62 178 PRO B CA 1
ATOM 3193 C C . PRO B 1 178 ? 2.314 -8.508 -16.391 1 94.62 178 PRO B C 1
ATOM 3195 O O . PRO B 1 178 ? 1.672 -7.809 -15.602 1 94.62 178 PRO B O 1
ATOM 3198 N N . VAL B 1 179 ? 2.938 -9.594 -15.984 1 95.75 179 VAL B N 1
ATOM 3199 C CA . VAL B 1 179 ? 2.781 -10.078 -14.617 1 95.75 179 VAL B CA 1
ATOM 3200 C C . VAL B 1 179 ? 3.947 -9.594 -13.766 1 95.75 179 VAL B C 1
ATOM 3202 O O . VAL B 1 179 ? 3.742 -8.953 -12.734 1 95.75 179 VAL B O 1
ATOM 3205 N N . VAL B 1 180 ? 5.152 -9.789 -14.211 1 97.06 180 VAL B N 1
ATOM 3206 C CA . VAL B 1 180 ? 6.332 -9.477 -13.414 1 97.06 180 VAL B CA 1
ATOM 3207 C C . VAL B 1 180 ? 6.438 -7.969 -13.211 1 97.06 180 VAL B C 1
ATOM 3209 O O . VAL B 1 180 ? 6.656 -7.504 -12.086 1 97.06 180 VAL B O 1
ATOM 3212 N N . THR B 1 181 ? 6.289 -7.219 -14.289 1 95.38 181 THR B N 1
ATOM 3213 C CA . THR B 1 181 ? 6.363 -5.766 -14.18 1 95.38 181 THR B CA 1
ATOM 3214 C C . THR B 1 181 ? 5.254 -5.234 -13.273 1 95.38 181 THR B C 1
ATOM 3216 O O . THR B 1 181 ? 5.484 -4.328 -12.469 1 95.38 181 THR B O 1
ATOM 3219 N N . PHE B 1 182 ? 4.113 -5.82 -13.383 1 93.81 182 PHE B N 1
ATOM 3220 C CA . PHE B 1 182 ? 3.016 -5.465 -12.492 1 93.81 182 PHE B CA 1
ATOM 3221 C C . PHE B 1 182 ? 3.412 -5.672 -11.031 1 93.81 182 PHE B C 1
ATOM 3223 O O . PHE B 1 182 ? 3.191 -4.801 -10.195 1 93.81 182 PHE B O 1
ATOM 3230 N N . LEU B 1 183 ? 3.943 -6.809 -10.758 1 96.94 183 LEU B N 1
ATOM 3231 C CA . LEU B 1 183 ? 4.312 -7.137 -9.383 1 96.94 183 LEU B CA 1
ATOM 3232 C C . LEU B 1 183 ? 5.43 -6.227 -8.891 1 96.94 183 LEU B C 1
ATOM 3234 O O . LEU B 1 183 ? 5.441 -5.832 -7.719 1 96.94 183 LEU B O 1
ATOM 3238 N N . MET B 1 184 ? 6.355 -5.914 -9.781 1 96.56 184 MET B N 1
ATOM 3239 C CA . MET B 1 184 ? 7.395 -4.957 -9.414 1 96.56 184 MET B CA 1
ATOM 3240 C C . MET B 1 184 ? 6.789 -3.6 -9.078 1 96.56 184 MET B C 1
ATOM 3242 O O . MET B 1 184 ? 7.184 -2.965 -8.094 1 96.56 184 MET B O 1
ATOM 3246 N N . LYS B 1 185 ? 5.77 -3.219 -9.82 1 94.38 185 LYS B N 1
ATOM 3247 C CA . LYS B 1 185 ? 5.078 -1.958 -9.562 1 94.38 185 LYS B CA 1
ATOM 3248 C C . LYS B 1 185 ? 4.289 -2.014 -8.258 1 94.38 185 LYS B C 1
ATOM 3250 O O . LYS B 1 185 ? 4.02 -0.979 -7.645 1 94.38 185 LYS B O 1
ATOM 3255 N N . ALA B 1 186 ? 3.992 -3.221 -7.848 1 95.88 186 ALA B N 1
ATOM 3256 C CA . ALA B 1 186 ? 3.256 -3.416 -6.602 1 95.88 186 ALA B CA 1
ATOM 3257 C C . ALA B 1 186 ? 4.211 -3.572 -5.422 1 95.88 186 ALA B C 1
ATOM 3259 O O . ALA B 1 186 ? 3.779 -3.859 -4.301 1 95.88 186 ALA B O 1
ATOM 3260 N N . GLY B 1 187 ? 5.488 -3.426 -5.645 1 96.94 187 GLY B N 1
ATOM 3261 C CA . GLY B 1 187 ? 6.441 -3.379 -4.543 1 96.94 187 GLY B CA 1
ATOM 3262 C C . GLY B 1 187 ? 7.227 -4.668 -4.379 1 96.94 187 GLY B C 1
ATOM 3263 O O . GLY B 1 187 ? 8.094 -4.766 -3.508 1 96.94 187 GLY B O 1
ATOM 3264 N N . ARG B 1 188 ? 6.965 -5.656 -5.277 1 98 188 ARG B N 1
ATOM 3265 C CA . ARG B 1 188 ? 7.691 -6.922 -5.184 1 98 188 ARG B CA 1
ATOM 3266 C C . ARG B 1 188 ? 9.055 -6.82 -5.859 1 98 188 ARG B C 1
ATOM 3268 O O . ARG B 1 188 ? 9.211 -6.113 -6.859 1 98 188 ARG B O 1
ATOM 3275 N N . MET B 1 189 ? 9.984 -7.586 -5.316 1 97.19 189 MET B N 1
ATOM 3276 C CA . MET B 1 189 ? 11.336 -7.621 -5.871 1 97.19 189 MET B CA 1
ATOM 3277 C C . MET B 1 189 ? 11.609 -8.969 -6.539 1 97.19 189 MET B C 1
ATOM 3279 O O . MET B 1 189 ? 11.359 -10.016 -5.953 1 97.19 189 MET B O 1
ATOM 3283 N N . PRO B 1 190 ? 12.102 -8.875 -7.766 1 97 190 PRO B N 1
ATOM 3284 C CA . PRO B 1 190 ? 12.508 -10.133 -8.406 1 97 190 PRO B CA 1
ATOM 3285 C C . PRO B 1 190 ? 13.781 -10.711 -7.793 1 97 190 PRO B C 1
ATOM 3287 O O . PRO B 1 190 ? 14.805 -10.023 -7.719 1 97 190 PRO B O 1
ATOM 3290 N N . GLU B 1 191 ? 13.727 -11.914 -7.348 1 95.88 191 GLU B N 1
ATOM 3291 C CA . GLU B 1 191 ? 14.883 -12.516 -6.684 1 95.88 191 GLU B CA 1
ATOM 3292 C C . GLU B 1 191 ? 15.633 -13.453 -7.621 1 95.88 191 GLU B C 1
ATOM 3294 O O . GLU B 1 191 ? 16.859 -13.422 -7.688 1 95.88 191 GLU B O 1
ATOM 3299 N N . ARG B 1 192 ? 14.906 -14.359 -8.32 1 96.5 192 ARG B N 1
ATOM 3300 C CA . ARG B 1 192 ? 15.562 -15.297 -9.227 1 96.5 192 ARG B CA 1
ATOM 3301 C C . ARG B 1 192 ? 14.562 -15.93 -10.188 1 96.5 192 ARG B C 1
ATOM 3303 O O . ARG B 1 192 ? 13.359 -15.953 -9.906 1 96.5 192 ARG B O 1
ATOM 3310 N N . LEU B 1 193 ? 15.141 -16.391 -11.258 1 97.5 193 LEU B N 1
ATOM 3311 C CA . LEU B 1 193 ? 14.375 -17.203 -12.203 1 97.5 193 LEU B CA 1
ATOM 3312 C C . LEU B 1 193 ? 14.281 -18.641 -11.734 1 97.5 193 LEU B C 1
ATOM 3314 O O . LEU B 1 193 ? 15.289 -19.25 -11.367 1 97.5 193 LEU B O 1
ATOM 3318 N N . MET B 1 194 ? 13.062 -19.141 -11.688 1 97.12 194 MET B N 1
ATOM 3319 C CA . MET B 1 194 ? 12.82 -20.531 -11.32 1 97.12 194 MET B CA 1
ATOM 3320 C C . MET B 1 194 ? 12.438 -21.359 -12.539 1 97.12 194 MET B C 1
ATOM 3322 O O . MET B 1 194 ? 11.367 -21.156 -13.125 1 97.12 194 MET B O 1
ATOM 3326 N N . LYS B 1 195 ? 13.258 -22.328 -12.836 1 96.44 195 LYS B N 1
ATOM 3327 C CA . LYS B 1 195 ? 13.008 -23.188 -13.992 1 96.44 195 LYS B CA 1
ATOM 3328 C C . LYS B 1 195 ? 12.148 -24.391 -13.602 1 96.44 195 LYS B C 1
ATOM 3330 O O . LYS B 1 195 ? 12.219 -24.859 -12.461 1 96.44 195 LYS B O 1
ATOM 3335 N N . HIS B 1 196 ? 11.352 -24.828 -14.539 1 96 196 HIS B N 1
ATOM 3336 C CA . HIS B 1 196 ? 10.461 -25.969 -14.344 1 96 196 HIS B CA 1
ATOM 3337 C C . HIS B 1 196 ? 9.562 -25.766 -13.125 1 96 196 HIS B C 1
ATOM 3339 O O . HIS B 1 196 ? 9.398 -26.672 -12.312 1 96 196 HIS B O 1
ATOM 3345 N N . TYR B 1 197 ? 9.078 -24.562 -12.93 1 96.19 197 TYR B N 1
ATOM 3346 C CA . TYR B 1 197 ? 8.273 -24.188 -11.773 1 96.19 197 TYR B CA 1
ATOM 3347 C C . TYR B 1 197 ? 6.844 -24.688 -11.914 1 96.19 197 TYR B C 1
ATOM 3349 O O . TYR B 1 197 ? 6.242 -25.156 -10.945 1 96.19 197 TYR B O 1
ATOM 3357 N N . LEU B 1 198 ? 6.219 -24.578 -13.086 1 93.38 198 LEU B N 1
ATOM 3358 C CA . LEU B 1 198 ? 4.863 -25.016 -13.414 1 93.38 198 LEU B CA 1
ATOM 3359 C C . LEU B 1 198 ? 4.711 -25.234 -14.914 1 93.38 198 LEU B C 1
ATOM 3361 O O . LEU B 1 198 ? 5.48 -24.688 -15.711 1 93.38 198 LEU B O 1
ATOM 3365 N N . GLU B 1 199 ? 3.779 -26.031 -15.273 1 91.44 199 GLU B N 1
ATOM 3366 C CA . GLU B 1 199 ? 3.504 -26.219 -16.703 1 91.44 199 GLU B CA 1
ATOM 3367 C C . GLU B 1 199 ? 2.832 -24.984 -17.297 1 91.44 199 GLU B C 1
ATOM 3369 O O . GLU B 1 199 ? 1.654 -24.719 -17.031 1 91.44 199 GLU B O 1
ATOM 3374 N N . ASP B 1 200 ? 3.58 -24.188 -18.078 1 92.69 200 ASP B N 1
ATOM 3375 C CA . ASP B 1 200 ? 3.121 -22.969 -18.719 1 92.69 200 ASP B CA 1
ATOM 3376 C C . ASP B 1 200 ? 3.975 -22.641 -19.938 1 92.69 200 ASP B C 1
ATOM 3378 O O . ASP B 1 200 ? 5.047 -22.047 -19.812 1 92.69 200 ASP B O 1
ATOM 3382 N N . GLU B 1 201 ? 3.477 -22.938 -21.062 1 93 201 GLU B N 1
ATOM 3383 C CA . GLU B 1 201 ? 4.238 -22.766 -22.297 1 93 201 GLU B CA 1
ATOM 3384 C C . GLU B 1 201 ? 4.578 -21.297 -22.547 1 93 201 GLU B C 1
ATOM 3386 O O . GLU B 1 201 ? 5.664 -20.969 -23.031 1 93 201 GLU B O 1
ATOM 3391 N N . ASP B 1 202 ? 3.707 -20.422 -22.188 1 94.62 202 ASP B N 1
ATOM 3392 C CA . ASP B 1 202 ? 3.904 -19 -22.422 1 94.62 202 ASP B CA 1
ATOM 3393 C C . ASP B 1 202 ? 5.117 -18.484 -21.641 1 94.62 202 ASP B C 1
ATOM 3395 O O . ASP B 1 202 ? 5.762 -17.516 -22.062 1 94.62 202 ASP B O 1
ATOM 3399 N N . SER B 1 203 ? 5.422 -19.156 -20.516 1 96.69 203 SER B N 1
ATOM 3400 C CA . SER B 1 203 ? 6.516 -18.734 -19.641 1 96.69 203 SER B CA 1
ATOM 3401 C C . SER B 1 203 ? 7.68 -19.719 -19.703 1 96.69 203 SER B C 1
ATOM 3403 O O . SER B 1 203 ? 8.539 -19.719 -18.812 1 96.69 203 SER B O 1
ATOM 3405 N N . ALA B 1 204 ? 7.664 -20.656 -20.703 1 96.94 204 ALA B N 1
ATOM 3406 C CA . ALA B 1 204 ? 8.672 -21.703 -20.844 1 96.94 204 ALA B CA 1
ATOM 3407 C C . ALA B 1 204 ? 8.773 -22.547 -19.562 1 96.94 204 ALA B C 1
ATOM 3409 O O . ALA B 1 204 ? 9.867 -22.953 -19.156 1 96.94 204 ALA B O 1
ATOM 3410 N N . ASP B 1 205 ? 7.676 -22.703 -18.828 1 96.88 205 ASP B N 1
ATOM 3411 C CA . ASP B 1 205 ? 7.543 -23.469 -17.594 1 96.88 205 ASP B CA 1
ATOM 3412 C C . ASP B 1 205 ? 8.359 -22.844 -16.469 1 96.88 205 ASP B C 1
ATOM 3414 O O . ASP B 1 205 ? 8.75 -23.531 -15.523 1 96.88 205 ASP B O 1
ATOM 3418 N N . CYS B 1 206 ? 8.695 -21.562 -16.625 1 97.69 206 CYS B N 1
ATOM 3419 C CA . CYS B 1 206 ? 9.492 -20.844 -15.641 1 97.69 206 CYS B CA 1
ATOM 3420 C C . CYS B 1 206 ? 8.641 -19.844 -14.867 1 97.69 206 CYS B C 1
ATOM 3422 O O . CYS B 1 206 ? 7.508 -19.562 -15.25 1 97.69 206 CYS B O 1
ATOM 3424 N N . ALA B 1 207 ? 9.148 -19.422 -13.727 1 97.69 207 ALA B N 1
ATOM 3425 C CA . ALA B 1 207 ? 8.586 -18.344 -12.938 1 97.69 207 ALA B CA 1
ATOM 3426 C C . ALA B 1 207 ? 9.688 -17.469 -12.328 1 97.69 207 ALA B C 1
ATOM 3428 O O . ALA B 1 207 ? 10.852 -17.875 -12.305 1 97.69 207 ALA B O 1
ATOM 3429 N N . VAL B 1 208 ? 9.352 -16.312 -12.062 1 97.56 208 VAL B N 1
ATOM 3430 C CA . VAL B 1 208 ? 10.234 -15.461 -11.273 1 97.56 208 VAL B CA 1
ATOM 3431 C C . VAL B 1 208 ? 9.828 -15.508 -9.805 1 97.56 208 VAL B C 1
ATOM 3433 O O . VAL B 1 208 ? 8.664 -15.312 -9.469 1 97.56 208 VAL B O 1
ATOM 3436 N N . LEU B 1 209 ? 10.766 -15.859 -8.93 1 97.69 209 LEU B N 1
ATOM 3437 C CA . LEU B 1 209 ? 10.508 -15.703 -7.504 1 97.69 209 LEU B CA 1
ATOM 3438 C C . LEU B 1 209 ? 10.453 -14.227 -7.117 1 97.69 209 LEU B C 1
ATOM 3440 O O . LEU B 1 209 ? 11.469 -13.539 -7.164 1 97.69 209 LEU B O 1
ATOM 3444 N N . MET B 1 210 ? 9.266 -13.805 -6.801 1 97.31 210 MET B N 1
ATOM 3445 C CA . MET B 1 210 ? 9.055 -12.422 -6.371 1 97.31 210 MET B CA 1
ATOM 3446 C C . MET B 1 210 ? 8.914 -12.344 -4.855 1 97.31 210 MET B C 1
ATOM 3448 O O . MET B 1 210 ? 8.203 -13.148 -4.25 1 97.31 210 MET B O 1
ATOM 3452 N N . THR B 1 211 ? 9.562 -11.312 -4.27 1 97.56 211 THR B N 1
ATOM 3453 C CA . THR B 1 211 ? 9.531 -11.25 -2.811 1 97.56 211 THR B CA 1
ATOM 3454 C C . THR B 1 211 ? 9.258 -9.828 -2.338 1 97.56 211 THR B C 1
ATOM 3456 O O . THR B 1 211 ? 9.344 -8.875 -3.121 1 97.56 211 THR B O 1
ATOM 3459 N N . TRP B 1 212 ? 8.805 -9.648 -1.219 1 97.88 212 TRP B N 1
ATOM 3460 C CA . TRP B 1 212 ? 8.672 -8.43 -0.431 1 97.88 212 TRP B CA 1
ATOM 3461 C C . TRP B 1 212 ? 9.125 -8.656 1.006 1 97.88 212 TRP B C 1
ATOM 3463 O O . TRP B 1 212 ? 8.539 -9.469 1.729 1 97.88 212 TRP B O 1
ATOM 3473 N N . LYS B 1 213 ? 10.203 -8.016 1.408 1 97.75 213 LYS B N 1
ATOM 3474 C CA . LYS B 1 213 ? 10.797 -8.234 2.725 1 97.75 213 LYS B CA 1
ATOM 3475 C C . LYS B 1 213 ? 10.109 -7.383 3.787 1 97.75 213 LYS B C 1
ATOM 3477 O O . LYS B 1 213 ? 9.805 -6.211 3.555 1 97.75 213 LYS B O 1
ATOM 3482 N N . ASN B 1 214 ? 9.82 -7.996 4.898 1 98.5 214 ASN B N 1
ATOM 3483 C CA . ASN B 1 214 ? 9.297 -7.254 6.043 1 98.5 214 ASN B CA 1
ATOM 3484 C C . ASN B 1 214 ? 10.211 -6.102 6.43 1 98.5 214 ASN B C 1
ATOM 3486 O O . ASN B 1 214 ? 11.344 -6.32 6.867 1 98.5 214 ASN B O 1
ATOM 3490 N N . PRO B 1 215 ? 9.734 -4.891 6.285 1 98.19 215 PRO B N 1
ATOM 3491 C CA . PRO B 1 215 ? 10.641 -3.752 6.449 1 98.19 215 PRO B CA 1
ATOM 3492 C C . PRO B 1 215 ? 11.039 -3.521 7.906 1 98.19 215 PRO B C 1
ATOM 3494 O O . PRO B 1 215 ? 11.898 -2.686 8.188 1 98.19 215 PRO B O 1
ATOM 3497 N N . PHE B 1 216 ? 10.477 -4.258 8.812 1 98.25 216 PHE B N 1
ATOM 3498 C CA . PHE B 1 216 ? 10.727 -4.035 10.227 1 98.25 216 PHE B CA 1
ATOM 3499 C C . PHE B 1 216 ? 11.664 -5.102 10.789 1 98.25 216 PHE B C 1
ATOM 3501 O O . PHE B 1 216 ? 12.023 -5.059 11.969 1 98.25 216 PHE B O 1
ATOM 3508 N N . LEU B 1 217 ? 11.984 -6.164 9.93 1 93 217 LEU B N 1
ATOM 3509 C CA . LEU B 1 217 ? 12.859 -7.238 10.383 1 93 217 LEU B CA 1
ATOM 3510 C C . LEU B 1 217 ? 14.227 -7.145 9.719 1 93 217 LEU B C 1
ATOM 3512 O O . LEU B 1 217 ? 14.32 -7.109 8.484 1 93 217 LEU B O 1
ATOM 3516 N N . THR B 1 218 ? 15.109 -6.098 10.031 1 63.84 218 THR B N 1
ATOM 3517 C CA . THR B 1 218 ? 16.453 -5.988 9.453 1 63.84 218 THR B CA 1
ATOM 3518 C C . THR B 1 218 ? 17.375 -7.059 10.031 1 63.84 218 THR B C 1
ATOM 3520 O O . THR B 1 218 ? 17.188 -7.5 11.172 1 63.84 218 THR B O 1
#

Sequence (436 aa):
MNKNLFIFNKSKRYEVRVRNYTNEDFSDLIELQRKAFPPPFPSDLLWNNEQLTSHITKFPEGALCIQVDGKLAGSITALRTNYAGESHTWEQITSDGYITNHEDDGEVLYIVDICIDPDYRGLGLGKELMRAMYETVVYLGVKKLAGGSRMPGYKDVRDEMTIDEYYEKVVQGELNDPVVTFLMKAGRMPERLMKHYLEDEDSADCAVLMTWKNPFLTMNKNLFIFNKSKRYEVRVRNYTNEDFSDLIELQRKAFPPPFPSDLLWNNEQLTSHITKFPEGALCIQVDGKLAGSITALRTNYAGESHTWEQITSDGYITNHEDDGEVLYIVDICIDPDYRGLGLGKELMRAMYETVVYLGVKKLAGGSRMPGYKDVRDEMTIDEYYEKVVQGELNDPVVTFLMKAGRMPERLMKHYLEDEDSADCAVLMTWKNPFLT

Organism: NCBI:txid1508404